Protein AF-0000000084433396 (afdb_homodimer)

pLDDT: mean 94.12, std 6.75, range [66.69, 98.75]

Secondary structure (DSSP, 8-state):
-EEEEE--SSHHHHHHHHHHHHTT-EEEEEEEE-SSS-TTHHHHHHHHHHT-EEEEEE--HHHHHHHHHHHHHHTSSHHHHHHHHHHHHHHHHTT-SEEEEEEETT--SS---HHHHHHHHHHHT-EEEEETT--HHHHHHHHHHHEEEEEEE--TTT--SHHHHHHHHHHHTT--HHHHS---EEEEEEEE-/-EEEEE--SSHHHHHHHHHHHHTT-EEEEEEEE-SSS-TTHHHHHHHHHHT-EEEEEE--HHHHHHHHHHHHHHTSSHHHHHHHHHHHHHHHHTT-SEEEEEEETT--SS---HHHHHHHHHHHT-EEEEETT--HHHHHHHHHHHEEEEEEE--TTT--SHHHHHHHHHHHTT--HHHHS---EEEEEEEE-

Radius of gyration: 23.0 Å; Cα contacts (8 Å, |Δi|>4): 744; chains: 2; bounding box: 45×60×58 Å

Nearest PDB structures (foldseek):
  3k32-assembly1_B  TM=9.643E-01  e=7.132E-25  Methanocaldococcus jannaschii
  3k32-assembly3_E  TM=9.699E-01  e=1.581E-24  Methanocaldococcus jannaschii
  3k32-assembly3_F  TM=9.590E-01  e=2.428E-24  Methanocaldococcus jannaschii
  3k32-assembly2_C  TM=9.434E-01  e=3.181E-23  Methanocaldococcus jannaschii
  3k32-assembly1_A  TM=9.600E-01  e=5.324E-22  Methanocaldococcus jannaschii

Organism: NCBI:txid230361

Foldseek 3Di:
DEEEEAFWQALLSVVVQVVCVVVPHHYEYEAEDAPQDPLCVLRCQSCVQAPHHYYYHHDHNVLLVVLLVVCVVVVANAVSQLSSVLVVQLVVLQPDQHYEYRDEQPDDPNDDDPVSQVCSCVVSVHHYYYHNVDDPVRSCVVSVQWFDKDKDWDDLHNTRDSLSSSQSVCVVVVHHSCSHDPTDIGMGTNHTD/DEEEEAFWQALLSVVVQVVCVVVPHHYEYEAEDAPQAPLCVLRCQSCVQAPHHYYYHHDHNVLLVVLLVVCVVVVANAVSQLSSVLVVQLVVLQPDQHYEYRDEQPDDPNDDDPVSQVCSCVVSVHHYYYHNVDDPVRSCVVSVQWFDKDKDWDDLHNTRDSLSSSQSVCVVVVHHSCSHDPTDIGMGTNHTD

Sequence (386 aa):
MKAAVLYSGGKDSSFMAVMLKRLGLDVELCTANFGVYDSYIPASKSAESLGFNHKVLDLDFEILDKTCDMIMNDGFPNDGIKFIHETVIEEVADRYDIIADGTRRDDRTPKLNINQIRSLEDRKNVQYINLDSFGHKSVKLITSNLFEISHEKSNKDNSSDYEVEIRTLIDEKGGNSLDIFPEHYQTRVIGYKMKAAVLYSGGKDSSFMAVMLKRLGLDVELCTANFGVYDSYIPASKSAESLGFNHKVLDLDFEILDKTCDMIMNDGFPNDGIKFIHETVIEEVADRYDIIADGTRRDDRTPKLNINQIRSLEDRKNVQYINLDSFGHKSVKLITSNLFEISHEKSNKDNSSDYEVEIRTLIDEKGGNSLDIFPEHYQTRVIGYK

InterPro domains:
  IPR014729 Rossmann-like alpha/beta/alpha sandwich fold [G3DSA:3.40.50.620] (1-193)
  IPR055834 Protein of unknown function DUF7411 [PF24167] (1-191)

Solvent-accessible surface area (backbone atoms only — not comparable to full-atom values): 19964 Å² total; per-residue (Å²): 125,51,32,37,28,49,34,37,22,25,58,49,26,46,46,45,49,53,52,44,40,75,64,69,44,46,62,36,36,31,27,80,39,52,81,79,50,82,30,49,53,43,17,45,54,22,29,52,47,65,70,43,54,67,43,76,41,83,46,64,47,62,55,56,52,53,25,41,51,46,18,64,73,67,63,41,51,66,68,19,47,31,49,46,46,53,50,49,52,52,57,49,47,76,74,33,55,27,41,30,35,38,50,38,45,78,52,75,77,53,52,78,51,72,68,55,48,52,50,50,27,66,78,59,68,36,42,66,35,45,30,44,21,32,39,70,66,53,48,49,57,45,42,64,66,44,37,35,72,44,82,40,76,55,42,72,78,68,34,27,48,75,58,42,45,45,38,52,50,32,38,73,73,73,46,63,35,68,81,54,49,71,90,51,76,39,57,35,33,65,25,66,100,125,52,33,38,26,48,35,36,24,26,57,48,26,46,47,45,48,53,52,44,39,76,62,69,46,46,62,35,36,30,26,79,38,52,80,78,51,82,28,51,54,42,17,44,53,22,30,52,47,66,70,44,56,66,43,78,42,83,45,64,46,63,56,56,50,53,26,40,52,45,18,64,75,66,64,40,51,65,67,18,47,30,49,46,46,53,49,49,50,54,57,47,47,76,74,32,56,27,41,31,35,36,49,38,46,77,53,74,75,53,50,76,50,73,68,56,48,51,49,49,27,64,75,59,68,35,42,67,35,44,31,45,22,32,40,70,66,52,48,50,58,46,41,65,65,46,38,35,70,45,82,41,76,54,41,70,80,67,35,26,47,73,57,43,42,44,36,53,50,32,38,74,73,72,46,64,35,66,81,55,48,71,90,51,76,40,56,36,32,65,27,67,100

Structure (mmCIF, N/CA/C/O backbone):
data_AF-0000000084433396-model_v1
#
loop_
_entity.id
_entity.type
_entity.pdbx_description
1 polymer 'tRNA methyltransferase subunit'
#
loop_
_atom_site.group_PDB
_atom_site.id
_atom_site.type_symbol
_atom_site.label_atom_id
_atom_site.label_alt_id
_atom_site.label_comp_id
_atom_site.label_asym_id
_atom_site.label_entity_id
_atom_site.label_seq_id
_atom_site.pdbx_PDB_ins_code
_atom_site.Cartn_x
_atom_site.Cartn_y
_atom_site.Cartn_z
_atom_site.occupancy
_atom_site.B_iso_or_equiv
_atom_site.auth_seq_id
_atom_site.auth_comp_id
_atom_site.auth_asym_id
_atom_site.auth_atom_id
_atom_site.pdbx_PDB_model_num
ATOM 1 N N . MET A 1 1 ? 16.391 12.656 -3.092 1 80.25 1 MET A N 1
ATOM 2 C CA . MET A 1 1 ? 15.016 13.125 -2.99 1 80.25 1 MET A CA 1
ATOM 3 C C . MET A 1 1 ? 14.383 12.672 -1.68 1 80.25 1 MET A C 1
ATOM 5 O O . MET A 1 1 ? 14.633 11.562 -1.214 1 80.25 1 MET A O 1
ATOM 9 N N . LYS A 1 2 ? 13.758 13.664 -0.861 1 92.94 2 LYS A N 1
ATOM 10 C CA . LYS A 1 2 ? 13.195 13.359 0.45 1 92.94 2 LYS A CA 1
ATOM 11 C C . LYS A 1 2 ? 11.695 13.062 0.346 1 92.94 2 LYS A C 1
ATOM 13 O O . LYS A 1 2 ? 10.977 13.727 -0.398 1 92.94 2 LYS A O 1
ATOM 18 N N . ALA A 1 3 ? 11.305 12.039 1.03 1 98.19 3 ALA A N 1
ATOM 19 C CA . ALA A 1 3 ? 9.883 11.734 1.173 1 98.19 3 ALA A CA 1
ATOM 20 C C . ALA A 1 3 ? 9.297 12.414 2.404 1 98.19 3 ALA A C 1
ATOM 22 O O . ALA A 1 3 ? 9.719 12.148 3.531 1 98.19 3 ALA A O 1
ATOM 23 N N . ALA A 1 4 ? 8.398 13.305 2.207 1 98.75 4 ALA A N 1
ATOM 24 C CA . ALA A 1 4 ? 7.68 13.938 3.309 1 98.75 4 ALA A CA 1
ATOM 25 C C . ALA A 1 4 ? 6.504 13.086 3.77 1 98.75 4 ALA A C 1
ATOM 27 O O . ALA A 1 4 ? 5.562 12.844 3.006 1 98.75 4 ALA A O 1
ATOM 28 N N . VAL A 1 5 ? 6.555 12.656 4.969 1 98.75 5 VAL A N 1
ATOM 29 C CA . VAL A 1 5 ? 5.461 11.883 5.551 1 98.75 5 VAL A CA 1
ATOM 30 C C . VAL A 1 5 ? 4.621 12.773 6.457 1 98.75 5 VAL A C 1
ATOM 32 O O . VAL A 1 5 ? 5.129 13.336 7.434 1 98.75 5 VAL A O 1
ATOM 35 N N . LEU A 1 6 ? 3.355 13 6.062 1 98.19 6 LEU A N 1
ATOM 36 C CA . LEU A 1 6 ? 2.447 13.672 6.984 1 98.19 6 LEU A CA 1
ATOM 37 C C . LEU A 1 6 ? 2.301 12.875 8.281 1 98.19 6 LEU A C 1
ATOM 39 O O . LEU A 1 6 ? 1.742 11.773 8.273 1 98.19 6 LEU A O 1
ATOM 43 N N . TYR A 1 7 ? 2.781 13.477 9.352 1 97.5 7 TYR A N 1
ATOM 44 C CA . TYR A 1 7 ? 3.047 12.719 10.57 1 97.5 7 TYR A CA 1
ATOM 45 C C . TYR A 1 7 ? 2.195 13.219 11.727 1 97.5 7 TYR A C 1
ATOM 47 O O . TYR A 1 7 ? 2.158 14.422 12 1 97.5 7 TYR A O 1
ATOM 55 N N . SER A 1 8 ? 1.485 12.312 12.383 1 94.38 8 SER A N 1
ATOM 56 C CA . SER A 1 8 ? 0.605 12.648 13.5 1 94.38 8 SER A CA 1
ATOM 57 C C . SER A 1 8 ? 1.17 12.141 14.82 1 94.38 8 SER A C 1
ATOM 59 O O . SER A 1 8 ? 0.695 12.516 15.898 1 94.38 8 SER A O 1
ATOM 61 N N . GLY A 1 9 ? 2.158 11.219 14.75 1 94.06 9 GLY A N 1
ATOM 62 C CA . GLY A 1 9 ? 2.652 10.57 15.953 1 94.06 9 GLY A CA 1
ATOM 63 C C . GLY A 1 9 ? 1.948 9.258 16.266 1 94.06 9 GLY A C 1
ATOM 64 O O . GLY A 1 9 ? 2.334 8.539 17.188 1 94.06 9 GLY A O 1
ATOM 65 N N . GLY A 1 10 ? 0.988 8.93 15.484 1 93.38 10 GLY A N 1
ATOM 66 C CA . GLY A 1 10 ? 0.244 7.691 15.664 1 93.38 10 GLY A CA 1
ATOM 67 C C . GLY A 1 10 ? 0.913 6.496 15.016 1 93.38 10 GLY A C 1
ATOM 68 O O . GLY A 1 10 ? 1.984 6.625 14.414 1 93.38 10 GLY A O 1
ATOM 69 N N . LYS A 1 11 ? 0.295 5.348 15.141 1 94.5 11 LYS A N 1
ATOM 70 C CA . LYS A 1 11 ? 0.903 4.102 14.688 1 94.5 11 LYS A CA 1
ATOM 71 C C . LYS A 1 11 ? 0.913 4.023 13.156 1 94.5 11 LYS A C 1
ATOM 73 O O . LYS A 1 11 ? 1.865 3.516 12.562 1 94.5 11 LYS A O 1
ATOM 78 N N . ASP A 1 12 ? -0.105 4.562 12.5 1 96.19 12 ASP A N 1
ATOM 79 C CA . ASP A 1 12 ? -0.203 4.414 11.055 1 96.19 12 ASP A CA 1
ATOM 80 C C . ASP A 1 12 ? 0.812 5.301 10.336 1 96.19 12 ASP A C 1
ATOM 82 O O . ASP A 1 12 ? 1.517 4.848 9.438 1 96.19 12 ASP A O 1
ATOM 86 N N . SER A 1 13 ? 0.865 6.598 10.742 1 97.12 13 SER A N 1
ATOM 87 C CA . SER A 1 13 ? 1.846 7.488 10.125 1 97.12 13 SER A CA 1
ATOM 88 C C . SER A 1 13 ? 3.27 7.051 10.461 1 97.12 13 SER A C 1
ATOM 90 O O . SER A 1 13 ? 4.176 7.191 9.633 1 97.12 13 SER A O 1
ATOM 92 N N . SER A 1 14 ? 3.498 6.512 11.648 1 97.62 14 SER A N 1
ATOM 93 C CA . SER A 1 14 ? 4.805 5.969 12.016 1 97.62 14 SER A CA 1
ATOM 94 C C . SER A 1 14 ? 5.156 4.754 11.164 1 97.62 14 SER A C 1
ATOM 96 O O . SER A 1 14 ? 6.297 4.609 10.727 1 97.62 14 SER A O 1
ATOM 98 N N . PHE A 1 15 ? 4.152 3.914 11 1 98.12 15 PHE A N 1
ATOM 99 C CA . PHE A 1 15 ? 4.336 2.758 10.133 1 98.12 15 PHE A CA 1
ATOM 100 C C . PHE A 1 15 ? 4.781 3.191 8.734 1 98.12 15 PHE A C 1
ATOM 102 O O . PHE A 1 15 ? 5.746 2.652 8.195 1 98.12 15 PHE A O 1
ATOM 109 N N . MET A 1 16 ? 4.148 4.191 8.156 1 98.5 16 MET A N 1
ATOM 110 C CA . MET A 1 16 ? 4.527 4.734 6.855 1 98.5 16 MET A CA 1
ATOM 111 C C . MET A 1 16 ? 5.98 5.199 6.859 1 98.5 16 MET A C 1
ATOM 113 O O . MET A 1 16 ? 6.75 4.855 5.961 1 98.5 16 MET A O 1
ATOM 117 N N . ALA A 1 17 ? 6.359 5.902 7.871 1 98.56 17 ALA A N 1
ATOM 118 C CA . ALA A 1 17 ? 7.707 6.453 7.984 1 98.56 17 ALA A CA 1
ATOM 119 C C . ALA A 1 17 ? 8.75 5.344 8.008 1 98.56 17 ALA A C 1
ATOM 121 O O . ALA A 1 17 ? 9.719 5.371 7.238 1 98.56 17 ALA A O 1
ATOM 122 N N . VAL A 1 18 ? 8.562 4.359 8.852 1 98.19 18 VAL A N 1
ATOM 123 C CA . VAL A 1 18 ? 9.523 3.273 9.031 1 98.19 18 VAL A CA 1
ATOM 124 C C . VAL A 1 18 ? 9.602 2.436 7.762 1 98.19 18 VAL A C 1
ATOM 126 O O . VAL A 1 18 ? 10.688 2.037 7.34 1 98.19 18 VAL A O 1
ATOM 129 N N . MET A 1 19 ? 8.461 2.195 7.156 1 98.31 19 MET A N 1
ATOM 130 C CA . MET A 1 19 ? 8.438 1.41 5.926 1 98.31 19 MET A CA 1
ATOM 131 C C . MET A 1 19 ? 9.258 2.088 4.836 1 98.31 19 MET A C 1
ATOM 133 O O . MET A 1 19 ? 10.125 1.458 4.219 1 98.31 19 MET A O 1
ATOM 137 N N . LEU A 1 20 ? 9.039 3.398 4.602 1 98.19 20 LEU A N 1
ATOM 138 C CA . LEU A 1 20 ? 9.758 4.113 3.555 1 98.19 20 LEU A CA 1
ATOM 139 C C . LEU A 1 20 ? 11.25 4.168 3.863 1 98.19 20 LEU A C 1
ATOM 141 O O . LEU A 1 20 ? 12.086 4.004 2.967 1 98.19 20 LEU A O 1
ATOM 145 N N . LYS A 1 21 ? 11.555 4.34 5.121 1 97.75 21 LYS A N 1
ATOM 146 C CA . LYS A 1 21 ? 12.953 4.355 5.523 1 97.75 21 LYS A CA 1
ATOM 147 C C . LYS A 1 21 ? 13.625 3.016 5.238 1 97.75 21 LYS A C 1
ATOM 149 O O . LYS A 1 21 ? 14.727 2.969 4.691 1 97.75 21 LYS A O 1
ATOM 154 N N . ARG A 1 22 ? 12.984 1.967 5.578 1 96.88 22 ARG A N 1
ATOM 155 C CA . ARG A 1 22 ? 13.531 0.628 5.387 1 96.88 22 ARG A CA 1
ATOM 156 C C . ARG A 1 22 ? 13.641 0.286 3.902 1 96.88 22 ARG A C 1
ATOM 158 O O . ARG A 1 22 ? 14.398 -0.607 3.52 1 96.88 22 ARG A O 1
ATOM 165 N N . LEU A 1 23 ? 12.883 0.952 3.107 1 96.38 23 LEU A N 1
ATOM 166 C CA . LEU A 1 23 ? 12.961 0.746 1.666 1 96.38 23 LEU A CA 1
ATOM 167 C C . LEU A 1 23 ? 14.039 1.623 1.046 1 96.38 23 LEU A C 1
ATOM 169 O O . LEU A 1 23 ? 14.211 1.634 -0.175 1 96.38 23 LEU A O 1
ATOM 173 N N . GLY A 1 24 ? 14.688 2.443 1.818 1 95.06 24 GLY A N 1
ATOM 174 C CA . GLY A 1 24 ? 15.867 3.162 1.376 1 95.06 24 GLY A CA 1
ATOM 175 C C . GLY A 1 24 ? 15.594 4.613 1.032 1 95.06 24 GLY A C 1
ATOM 176 O O . GLY A 1 24 ? 16.453 5.293 0.455 1 95.06 24 GLY A O 1
ATOM 177 N N . LEU A 1 25 ? 14.445 5.098 1.34 1 96.94 25 LEU A N 1
ATOM 178 C CA . LEU A 1 25 ? 14.141 6.5 1.069 1 96.94 25 LEU A CA 1
ATOM 179 C C . LEU A 1 25 ? 14.586 7.387 2.225 1 96.94 25 LEU A C 1
ATOM 181 O O . LEU A 1 25 ? 14.609 6.949 3.379 1 96.94 25 LEU A O 1
ATOM 185 N N . ASP A 1 26 ? 15.039 8.531 1.896 1 97.25 26 ASP A N 1
ATOM 186 C CA . ASP A 1 26 ? 15.227 9.57 2.898 1 97.25 26 ASP A CA 1
ATOM 187 C C . ASP A 1 26 ? 13.891 10.148 3.354 1 97.25 26 ASP A C 1
ATOM 189 O O . ASP A 1 26 ? 13.125 10.672 2.541 1 97.25 26 ASP A O 1
ATOM 193 N N . VAL A 1 27 ? 13.609 10.055 4.656 1 98.38 27 VAL A N 1
ATOM 194 C CA . VAL A 1 27 ? 12.281 10.375 5.152 1 98.38 27 VAL A CA 1
ATOM 195 C C . VAL A 1 27 ? 12.352 11.586 6.078 1 98.38 27 VAL A C 1
ATOM 197 O O . VAL A 1 27 ? 13.227 11.664 6.941 1 98.38 27 VAL A O 1
ATOM 200 N N . GLU A 1 28 ? 11.531 12.484 5.902 1 98.19 28 GLU A N 1
ATOM 201 C CA . GLU A 1 28 ? 11.273 13.594 6.812 1 98.19 28 GLU A CA 1
ATOM 202 C C . GLU A 1 28 ? 9.82 13.602 7.277 1 98.19 28 GLU A C 1
ATOM 204 O O . GLU A 1 28 ? 8.898 13.539 6.457 1 98.19 28 GLU A O 1
ATOM 209 N N . LEU A 1 29 ? 9.664 13.602 8.578 1 98.5 29 LEU A N 1
ATOM 210 C CA . LEU A 1 29 ? 8.312 13.664 9.125 1 98.5 29 LEU A CA 1
ATOM 211 C C . LEU A 1 29 ? 7.82 15.109 9.188 1 98.5 29 LEU A C 1
ATOM 213 O O . LEU A 1 29 ? 8.531 15.992 9.672 1 98.5 29 LEU A O 1
ATOM 217 N N . CYS A 1 30 ? 6.621 15.375 8.664 1 98.12 30 CYS A N 1
ATOM 218 C CA . CYS A 1 30 ? 6.078 16.719 8.586 1 98.12 30 CYS A CA 1
ATOM 219 C C . CYS A 1 30 ? 4.727 16.812 9.281 1 98.12 30 CYS A C 1
ATOM 221 O O . CYS A 1 30 ? 3.861 15.961 9.078 1 98.12 30 CYS A O 1
ATOM 223 N N . THR A 1 31 ? 4.52 17.797 10.094 1 97.69 31 THR A N 1
ATOM 224 C CA . THR A 1 31 ? 3.234 18.109 10.711 1 97.69 31 THR A CA 1
ATOM 225 C C . THR A 1 31 ? 2.781 19.516 10.336 1 97.69 31 THR A C 1
ATOM 227 O O . THR A 1 31 ? 3.502 20.484 10.578 1 97.69 31 THR A O 1
ATOM 230 N N . ALA A 1 32 ? 1.595 19.609 9.734 1 97.19 32 ALA A N 1
ATOM 231 C CA . ALA A 1 32 ? 1.046 20.922 9.383 1 97.19 32 ALA A CA 1
ATOM 232 C C . ALA A 1 32 ? 0.544 21.656 10.625 1 97.19 32 ALA A C 1
ATOM 234 O O . ALA A 1 32 ? -0.05 21.047 11.516 1 97.19 32 ALA A O 1
ATOM 235 N N . ASN A 1 33 ? 0.785 22.844 10.68 1 97.31 33 ASN A N 1
ATOM 236 C CA . ASN A 1 33 ? 0.31 23.719 11.75 1 97.31 33 ASN A CA 1
ATOM 237 C C . ASN A 1 33 ? -0.192 25.047 11.195 1 97.31 33 ASN A C 1
ATOM 239 O O . ASN A 1 33 ? 0.375 25.578 10.242 1 97.31 33 ASN A O 1
ATOM 243 N N . PHE A 1 34 ? -1.225 25.578 11.852 1 97.5 34 PHE A N 1
ATOM 244 C CA . PHE A 1 34 ? -1.893 26.75 11.305 1 97.5 34 PHE A CA 1
ATOM 245 C C . PHE A 1 34 ? -1.843 27.922 12.297 1 97.5 34 PHE A C 1
ATOM 247 O O . PHE A 1 34 ? -2.5 28.938 12.094 1 97.5 34 PHE A O 1
ATOM 254 N N . GLY A 1 35 ? -1.178 27.734 13.438 1 95.56 35 GLY A N 1
ATOM 255 C CA . GLY A 1 35 ? -0.884 28.828 14.352 1 95.56 35 GLY A CA 1
ATOM 256 C C . GLY A 1 35 ? -1.895 28.953 15.477 1 95.56 35 GLY A C 1
ATOM 257 O O . GLY A 1 35 ? -1.825 29.891 16.281 1 95.56 35 GLY A O 1
ATOM 258 N N . VAL A 1 36 ? -2.814 28.078 15.578 1 95.31 36 VAL A N 1
ATOM 259 C CA . VAL A 1 36 ? -3.881 28.188 16.562 1 95.31 36 VAL A CA 1
ATOM 260 C C . VAL A 1 36 ? -3.479 27.453 17.844 1 95.31 36 VAL A C 1
ATOM 262 O O . VAL A 1 36 ? -3.867 27.859 18.953 1 95.31 36 VAL A O 1
ATOM 265 N N . TYR A 1 37 ? -2.793 26.438 17.766 1 93.12 37 TYR A N 1
ATOM 266 C CA . TYR A 1 37 ? -2.342 25.594 18.875 1 93.12 37 TYR A CA 1
ATOM 267 C C . TYR A 1 37 ? -1.059 24.859 18.5 1 93.12 37 TYR A C 1
ATOM 269 O O . TYR A 1 37 ? -0.84 24.516 17.344 1 93.12 37 TYR A O 1
ATOM 277 N N . ASP A 1 38 ? -0.226 24.641 19.484 1 93.19 38 ASP A N 1
ATOM 278 C CA . ASP A 1 38 ? 1.002 23.891 19.234 1 93.19 38 ASP A CA 1
ATOM 279 C C . ASP A 1 38 ? 0.726 22.391 19.156 1 93.19 38 ASP A C 1
ATOM 281 O O . ASP A 1 38 ? 1.32 21.609 19.906 1 93.19 38 ASP A O 1
ATOM 285 N N . SER A 1 39 ? -0.075 22 18.172 1 90.94 39 SER A N 1
ATOM 286 C CA . SER A 1 39 ? -0.572 20.641 18.062 1 90.94 39 SER A CA 1
ATOM 287 C C . SER A 1 39 ? 0.518 19.688 17.562 1 90.94 39 SER A C 1
ATOM 289 O O . SER A 1 39 ? 0.34 18.469 17.562 1 90.94 39 SER A O 1
ATOM 291 N N . TYR A 1 40 ? 1.737 20.219 17.156 1 94.19 40 TYR A N 1
ATOM 292 C CA . TYR A 1 40 ? 2.809 19.438 16.562 1 94.19 40 TYR A CA 1
ATOM 293 C C . TYR A 1 40 ? 3.68 18.797 17.641 1 94.19 40 TYR A C 1
ATOM 295 O O . TYR A 1 40 ? 4.48 17.906 17.359 1 94.19 40 TYR A O 1
ATOM 303 N N . ILE A 1 41 ? 3.547 19.188 18.875 1 94.06 41 ILE A N 1
ATOM 304 C CA . ILE A 1 41 ? 4.473 18.828 19.953 1 94.06 41 ILE A CA 1
ATOM 305 C C . ILE A 1 41 ? 4.441 17.312 20.188 1 94.06 41 ILE A C 1
ATOM 307 O O . ILE A 1 41 ? 5.484 16.672 20.203 1 94.06 41 ILE A O 1
ATOM 311 N N . PRO A 1 42 ? 3.238 16.703 20.359 1 92.62 42 PRO A N 1
ATOM 312 C CA . PRO A 1 42 ? 3.227 15.25 20.547 1 92.62 42 PRO A CA 1
ATOM 313 C C . PRO A 1 42 ? 3.871 14.492 19.391 1 92.62 42 PRO A C 1
ATOM 315 O O . PRO A 1 42 ? 4.602 13.523 19.625 1 92.62 42 PRO A O 1
ATOM 318 N N . ALA A 1 43 ? 3.594 14.914 18.172 1 95.44 43 ALA A N 1
ATOM 319 C CA . ALA A 1 43 ? 4.18 14.266 17 1 95.44 43 ALA A CA 1
ATOM 320 C C . ALA A 1 43 ? 5.699 14.398 17 1 95.44 43 ALA A C 1
ATOM 322 O O . ALA A 1 43 ? 6.41 13.469 16.609 1 95.44 43 ALA A O 1
ATOM 323 N N . SER A 1 44 ? 6.176 15.57 17.406 1 96.06 44 SER A N 1
ATOM 324 C CA . SER A 1 44 ? 7.613 15.805 17.5 1 96.06 44 SER A CA 1
ATOM 325 C C . SER A 1 44 ? 8.281 14.828 18.453 1 96.06 44 SER A C 1
ATOM 327 O O . SER A 1 44 ? 9.352 14.289 18.156 1 96.06 44 SER A O 1
ATOM 329 N N . LYS A 1 45 ? 7.684 14.617 19.562 1 94.69 45 LYS A N 1
ATOM 330 C CA . LYS A 1 45 ? 8.219 13.68 20.547 1 94.69 45 LYS A CA 1
ATOM 331 C C . LYS A 1 45 ? 8.25 12.258 20 1 94.69 45 LYS A C 1
ATOM 333 O O . LYS A 1 45 ? 9.234 11.539 20.188 1 94.69 45 LYS A O 1
ATOM 338 N N . SER A 1 46 ? 7.18 11.859 19.344 1 95.56 46 SER A N 1
ATOM 339 C CA . SER A 1 46 ? 7.121 10.531 18.75 1 95.56 46 SER A CA 1
ATOM 340 C C . SER A 1 46 ? 8.195 10.359 17.672 1 95.56 46 SER A C 1
ATOM 342 O O . SER A 1 46 ? 8.836 9.312 17.594 1 95.56 46 SER A O 1
ATOM 344 N N . ALA A 1 47 ? 8.375 11.391 16.859 1 97.56 47 ALA A N 1
ATOM 345 C CA . ALA A 1 47 ? 9.391 11.359 15.805 1 97.56 47 ALA A CA 1
ATOM 346 C C . ALA A 1 47 ? 10.781 11.164 16.406 1 97.56 47 ALA A C 1
ATOM 348 O O . ALA A 1 47 ? 11.57 10.359 15.898 1 97.56 47 ALA A O 1
ATOM 349 N N . GLU A 1 48 ? 11.047 11.898 17.438 1 97.12 48 GLU A N 1
ATOM 350 C CA . GLU A 1 48 ? 12.328 11.797 18.141 1 97.12 48 GLU A CA 1
ATOM 351 C C . GLU A 1 48 ? 12.562 10.383 18.656 1 97.12 48 GLU A C 1
ATOM 353 O O . GLU A 1 48 ? 13.664 9.852 18.562 1 97.12 48 GLU A O 1
ATOM 358 N N . SER A 1 49 ? 11.555 9.797 19.219 1 96.44 49 SER A N 1
ATOM 359 C CA . SER A 1 49 ? 11.648 8.453 19.797 1 96.44 49 SER A CA 1
ATOM 360 C C . SER A 1 49 ? 11.984 7.422 18.719 1 96.44 49 SER A C 1
ATOM 362 O O . SER A 1 49 ? 12.523 6.355 19.031 1 96.44 49 SER A O 1
ATOM 364 N N . LEU A 1 50 ? 11.688 7.711 17.484 1 97.38 50 LEU A N 1
ATOM 365 C CA . LEU A 1 50 ? 11.938 6.777 16.391 1 97.38 50 LEU A CA 1
ATOM 366 C C . LEU A 1 50 ? 13.18 7.18 15.609 1 97.38 50 LEU A C 1
ATOM 368 O O . LEU A 1 50 ? 13.57 6.492 14.664 1 97.38 50 LEU A O 1
ATOM 372 N N . GLY A 1 51 ? 13.719 8.32 15.938 1 97.31 51 GLY A N 1
ATOM 373 C CA . GLY A 1 51 ? 14.969 8.758 15.32 1 97.31 51 GLY A CA 1
ATOM 374 C C . GLY A 1 51 ? 14.766 9.445 13.984 1 97.31 51 GLY A C 1
ATOM 375 O O . GLY A 1 51 ? 15.633 9.383 13.109 1 97.31 51 GLY A O 1
ATOM 376 N N . PHE A 1 52 ? 13.633 10.031 13.766 1 97.88 52 PHE A N 1
ATOM 377 C CA . PHE A 1 52 ? 13.359 10.734 12.516 1 97.88 52 PHE A CA 1
ATOM 378 C C . PHE A 1 52 ? 13.477 12.242 12.703 1 97.88 52 PHE A C 1
ATOM 380 O O . PHE A 1 52 ? 13.242 12.758 13.797 1 97.88 52 PHE A O 1
ATOM 387 N N . ASN A 1 53 ? 13.852 12.93 11.656 1 96.94 53 ASN A N 1
ATOM 388 C CA . ASN A 1 53 ? 13.719 14.383 11.625 1 96.94 53 ASN A CA 1
ATOM 389 C C . ASN A 1 53 ? 12.258 14.812 11.531 1 96.94 53 ASN A C 1
ATOM 391 O O . ASN A 1 53 ? 11.484 14.227 10.766 1 96.94 53 ASN A O 1
ATOM 395 N N . HIS A 1 54 ? 11.945 15.758 12.32 1 97.88 54 HIS A N 1
ATOM 396 C CA . HIS A 1 54 ? 10.586 16.281 12.312 1 97.88 54 HIS A CA 1
ATOM 397 C C . HIS A 1 54 ? 10.562 17.75 11.922 1 97.88 54 HIS A C 1
ATOM 399 O O . HIS A 1 54 ? 11.375 18.547 12.406 1 97.88 54 HIS A O 1
ATOM 405 N N . LYS A 1 55 ? 9.664 18.094 11.047 1 97.88 55 LYS A N 1
ATOM 406 C CA . LYS A 1 55 ? 9.508 19.469 10.578 1 97.88 55 LYS A CA 1
ATOM 407 C C . LYS A 1 55 ? 8.062 19.938 10.719 1 97.88 55 LYS A C 1
ATOM 409 O O . LYS A 1 55 ? 7.129 19.234 10.344 1 97.88 55 LYS A O 1
ATOM 414 N N . VAL A 1 56 ? 7.914 21.109 11.25 1 97.56 56 VAL A N 1
ATOM 415 C CA . VAL A 1 56 ? 6.598 21.734 11.328 1 97.56 56 VAL A CA 1
ATOM 416 C C . VAL A 1 56 ? 6.363 22.578 10.078 1 97.56 56 VAL A C 1
ATOM 418 O O . VAL A 1 56 ? 7.188 23.438 9.734 1 97.56 56 VAL A O 1
ATOM 421 N N . LEU A 1 57 ? 5.277 22.312 9.352 1 97.19 57 LEU A N 1
ATOM 422 C CA . LEU A 1 57 ? 4.891 23.125 8.195 1 97.19 57 LEU A CA 1
ATOM 423 C C . LEU A 1 57 ? 3.914 24.219 8.602 1 97.19 57 LEU A C 1
ATOM 425 O O . LEU A 1 57 ? 2.734 23.953 8.836 1 97.19 57 LEU A O 1
ATOM 429 N N . ASP A 1 58 ? 4.418 25.391 8.594 1 96.81 58 ASP A N 1
ATOM 430 C CA . ASP A 1 58 ? 3.561 26.531 8.891 1 96.81 58 ASP A CA 1
ATOM 431 C C . ASP A 1 58 ? 2.686 26.891 7.691 1 96.81 58 ASP A C 1
ATOM 433 O O . ASP A 1 58 ? 3.18 27.406 6.688 1 96.81 58 ASP A O 1
ATOM 437 N N . LEU A 1 59 ? 1.399 26.609 7.824 1 97.75 59 LEU A N 1
ATOM 438 C CA . LEU A 1 59 ? 0.479 26.844 6.715 1 97.75 59 LEU A CA 1
ATOM 439 C C . LEU A 1 59 ? -0.469 28 7.031 1 97.75 59 LEU A C 1
ATOM 441 O O . LEU A 1 59 ? -0.555 28.438 8.18 1 97.75 59 LEU A O 1
ATOM 445 N N . ASP A 1 60 ? -1.105 28.484 6.02 1 97.62 60 ASP A N 1
ATOM 446 C CA . ASP A 1 60 ? -1.954 29.672 6.117 1 97.62 60 ASP A CA 1
ATOM 447 C C . ASP A 1 60 ? -3.146 29.422 7.039 1 97.62 60 ASP A C 1
ATOM 449 O O . ASP A 1 60 ? -3.875 28.438 6.863 1 97.62 60 ASP A O 1
ATOM 453 N N . PHE A 1 61 ? -3.33 30.328 7.906 1 97.94 61 PHE A N 1
ATOM 454 C CA . PHE A 1 61 ? -4.461 30.281 8.828 1 97.94 61 PHE A CA 1
ATOM 455 C C . PHE A 1 6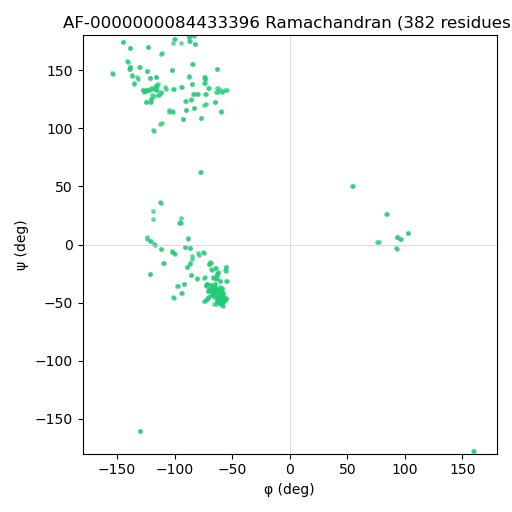1 ? -5.777 30.172 8.062 1 97.94 61 PHE A C 1
ATOM 457 O O . PHE A 1 61 ? -6.719 29.531 8.539 1 97.94 61 PHE A O 1
ATOM 464 N N . GLU A 1 62 ? -5.875 30.703 6.93 1 98.44 62 GLU A N 1
ATOM 465 C CA . GLU A 1 62 ? -7.098 30.734 6.137 1 98.44 62 GLU A CA 1
ATOM 466 C C . GLU A 1 62 ? -7.57 29.312 5.809 1 98.44 62 GLU A C 1
ATOM 468 O O . GLU A 1 62 ? -8.773 29.078 5.68 1 98.44 62 GLU A O 1
ATOM 473 N N . ILE A 1 63 ? -6.637 28.406 5.676 1 98.5 63 ILE A N 1
ATOM 474 C CA . ILE A 1 63 ? -6.984 27.016 5.391 1 98.5 63 ILE A CA 1
ATOM 475 C C . ILE A 1 63 ? -7.785 26.438 6.559 1 98.5 63 ILE A C 1
ATOM 477 O O . ILE A 1 63 ? -8.836 25.828 6.352 1 98.5 63 ILE A O 1
ATOM 481 N N . LEU A 1 64 ? -7.277 26.656 7.742 1 98.31 64 LEU A N 1
ATOM 482 C CA . LEU A 1 64 ? -7.965 26.172 8.938 1 98.31 64 LEU A CA 1
ATOM 483 C C . LEU A 1 64 ? -9.297 26.891 9.117 1 98.31 64 LEU A C 1
ATOM 485 O O . LEU A 1 64 ? -10.305 26.266 9.453 1 98.31 64 LEU A O 1
ATOM 489 N N . ASP A 1 65 ? -9.266 28.172 8.906 1 98.38 65 ASP A N 1
ATOM 490 C CA . ASP A 1 65 ? -10.477 28.984 9.062 1 98.38 65 ASP A CA 1
ATOM 491 C C . ASP A 1 65 ? -11.594 28.484 8.148 1 98.38 65 ASP A C 1
ATOM 493 O O . ASP A 1 65 ? -12.727 28.297 8.594 1 98.38 65 ASP A O 1
ATOM 497 N N . LYS A 1 66 ? -11.266 28.297 6.918 1 98.56 66 LYS A N 1
ATOM 498 C CA . LYS A 1 66 ? -12.234 27.781 5.953 1 98.56 66 LYS A CA 1
ATOM 499 C C . LYS A 1 66 ? -12.727 26.391 6.359 1 98.56 66 LYS A C 1
ATOM 501 O O . LYS A 1 66 ? -13.906 26.078 6.207 1 98.56 66 LYS A O 1
ATOM 506 N N . THR A 1 67 ? -11.844 25.547 6.832 1 98.38 67 THR A N 1
ATOM 507 C CA . THR A 1 67 ? -12.188 24.219 7.316 1 98.38 67 THR A CA 1
ATOM 508 C C . THR A 1 67 ? -13.242 24.297 8.422 1 98.38 67 THR A C 1
ATOM 510 O O . THR A 1 67 ? -14.25 23.594 8.375 1 98.38 67 THR A O 1
ATOM 513 N N . CYS A 1 68 ? -13 25.172 9.367 1 98 68 CYS A N 1
ATOM 514 C CA . CYS A 1 68 ? -13.914 25.328 10.5 1 98 68 CYS A CA 1
ATOM 515 C C . CYS A 1 68 ? -15.281 25.828 10.031 1 98 68 CYS A C 1
ATOM 517 O O . CYS A 1 68 ? -16.312 25.344 10.5 1 98 68 CYS A O 1
ATOM 519 N N . ASP A 1 69 ? -15.258 26.766 9.094 1 97.88 69 ASP A N 1
ATOM 520 C CA . ASP A 1 69 ? -16.516 27.266 8.547 1 97.88 69 ASP A CA 1
ATOM 521 C C . ASP A 1 69 ? -17.312 26.141 7.895 1 97.88 69 ASP A C 1
ATOM 523 O O . ASP A 1 69 ? -18.531 26.031 8.094 1 97.88 69 ASP A O 1
ATOM 527 N N . MET A 1 70 ? -16.641 25.281 7.164 1 97.88 70 MET A N 1
ATOM 528 C CA . MET A 1 70 ? -17.297 24.141 6.508 1 97.88 70 MET A CA 1
ATOM 529 C C . MET A 1 70 ? -17.922 23.203 7.535 1 97.88 70 MET A C 1
ATOM 531 O O . MET A 1 70 ? -19.078 22.797 7.395 1 97.88 70 MET A O 1
ATOM 535 N N . ILE A 1 71 ? -17.156 22.906 8.57 1 97.31 71 ILE A N 1
ATOM 536 C CA . ILE A 1 71 ? -17.594 21.953 9.594 1 97.31 71 ILE A CA 1
ATOM 537 C C . ILE A 1 71 ? -18.781 22.531 10.352 1 97.31 71 ILE A C 1
ATOM 539 O O . ILE A 1 71 ? -19.781 21.828 10.586 1 97.31 71 ILE A O 1
ATOM 543 N N . MET A 1 72 ? -18.703 23.766 10.695 1 96.19 72 MET A N 1
ATOM 544 C CA . MET A 1 72 ? -19.766 24.406 11.461 1 96.19 72 MET A CA 1
ATOM 545 C C . MET A 1 72 ? -21.031 24.531 10.625 1 96.19 72 MET A C 1
ATOM 547 O O . MET A 1 72 ? -22.141 24.344 11.148 1 96.19 72 MET A O 1
ATOM 551 N N . ASN A 1 73 ? -20.906 24.859 9.336 1 96.62 73 ASN A N 1
ATOM 552 C CA . ASN A 1 73 ? -22.047 24.953 8.445 1 96.62 73 ASN A CA 1
ATOM 553 C C . ASN A 1 73 ? -22.719 23.594 8.234 1 96.62 73 ASN A C 1
ATOM 555 O O . ASN A 1 73 ? -23.938 23.5 8.18 1 96.62 73 ASN A O 1
ATOM 559 N N . ASP A 1 74 ? -21.891 22.547 8.141 1 95.69 74 ASP A N 1
ATOM 560 C CA . ASP A 1 74 ? -22.391 21.188 7.867 1 95.69 74 ASP A CA 1
ATOM 561 C C . ASP A 1 74 ? -22.938 20.531 9.133 1 95.69 74 ASP A C 1
ATOM 563 O O . ASP A 1 74 ? -23.797 19.672 9.062 1 95.69 74 ASP A O 1
ATOM 567 N N . GLY A 1 75 ? -22.359 20.938 10.242 1 92.88 75 GLY A N 1
ATOM 568 C CA . GLY A 1 75 ? -22.688 20.281 11.5 1 92.88 75 GLY A CA 1
ATOM 569 C C . GLY A 1 75 ? -22 18.938 11.664 1 92.88 75 GLY A C 1
ATOM 570 O O . GLY A 1 75 ? -22.297 18.203 12.617 1 92.88 75 GLY A O 1
ATOM 571 N N . PHE A 1 76 ? -21.188 18.578 10.695 1 93 76 PHE A N 1
ATOM 572 C CA . PHE A 1 76 ? -20.422 17.344 10.727 1 93 76 PHE A CA 1
ATOM 573 C C . PHE A 1 76 ? -19 17.578 10.195 1 93 76 PHE A C 1
ATOM 575 O O . PHE A 1 76 ? -18.797 18.438 9.344 1 93 76 PHE A O 1
ATOM 582 N N . PRO A 1 77 ? -18.062 16.766 10.648 1 94.12 77 PRO A N 1
ATOM 583 C CA . PRO A 1 77 ? -16.656 17.109 10.422 1 94.12 77 PRO A CA 1
ATOM 584 C C . PRO A 1 77 ? -16.141 16.609 9.07 1 94.12 77 PRO A C 1
ATOM 586 O O . PRO A 1 77 ? -15.109 17.094 8.578 1 94.12 77 PRO A O 1
ATOM 589 N N . ASN A 1 78 ? -16.844 15.648 8.383 1 94.19 78 ASN A N 1
ATOM 590 C CA . ASN A 1 78 ? -16.25 14.836 7.32 1 94.19 78 ASN A CA 1
ATOM 591 C C . ASN A 1 78 ? -15.781 15.695 6.152 1 94.19 78 ASN A C 1
ATOM 593 O O . ASN A 1 78 ? -14.641 15.562 5.703 1 94.19 78 ASN A O 1
ATOM 597 N N . ASP A 1 79 ? -16.531 16.578 5.656 1 96.06 79 ASP A N 1
ATOM 598 C CA . ASP A 1 79 ? -16.172 17.375 4.484 1 96.06 79 ASP A CA 1
ATOM 599 C C . ASP A 1 79 ? -15.055 18.375 4.82 1 96.06 79 ASP A C 1
ATOM 601 O O . ASP A 1 79 ? -14.188 18.641 3.984 1 96.06 79 ASP A O 1
ATOM 605 N N . GLY A 1 80 ? -15.102 18.953 6.023 1 96.81 80 GLY A N 1
ATOM 606 C CA . GLY A 1 80 ? -14.031 19.828 6.461 1 96.81 80 GLY A CA 1
ATOM 607 C C . GLY A 1 80 ? -12.695 19.109 6.582 1 96.81 80 GLY A C 1
ATOM 608 O O . GLY A 1 80 ? -11.672 19.625 6.129 1 96.81 80 GLY A O 1
ATOM 609 N N . ILE A 1 81 ? -12.711 17.922 7.121 1 95.56 81 ILE A N 1
ATOM 610 C CA . ILE A 1 81 ? -11.5 17.125 7.297 1 95.56 81 ILE A CA 1
ATOM 611 C C . ILE A 1 81 ? -10.93 16.75 5.93 1 95.56 81 ILE A C 1
ATOM 613 O O . ILE A 1 81 ? -9.711 16.781 5.723 1 95.56 81 ILE A O 1
ATOM 617 N N . LYS A 1 82 ? -11.789 16.359 5.055 1 96.69 82 LYS A N 1
ATOM 618 C CA . LYS A 1 82 ? -11.352 16.062 3.693 1 96.69 82 LYS A CA 1
ATOM 619 C C . LYS A 1 82 ? -10.688 17.266 3.045 1 96.69 82 LYS A C 1
ATOM 621 O O . LYS A 1 82 ? -9.625 17.141 2.43 1 96.69 82 LYS A O 1
ATOM 626 N N . PHE A 1 83 ? -11.328 18.375 3.18 1 98 83 PHE A N 1
ATOM 627 C CA . PHE A 1 83 ? -10.828 19.609 2.588 1 98 83 PHE A CA 1
ATOM 628 C C . PHE A 1 83 ? -9.43 19.922 3.098 1 98 83 PHE A C 1
ATOM 630 O O . PHE A 1 83 ? -8.516 20.172 2.307 1 98 83 PHE A O 1
ATOM 637 N N . ILE A 1 84 ? -9.266 19.953 4.383 1 98.19 84 ILE A N 1
ATOM 638 C CA . ILE A 1 84 ? -7.988 20.375 4.949 1 98.19 84 ILE A CA 1
ATOM 639 C C . ILE A 1 84 ? -6.906 19.344 4.605 1 98.19 84 ILE A C 1
ATOM 641 O O . ILE A 1 84 ? -5.762 19.719 4.332 1 98.19 84 ILE A O 1
ATOM 645 N N . HIS A 1 85 ? -7.203 18.078 4.629 1 98 85 HIS A N 1
ATOM 646 C CA . HIS A 1 85 ? -6.234 17.047 4.285 1 98 85 HIS A CA 1
ATOM 647 C C . HIS A 1 85 ? -5.75 17.203 2.848 1 98 85 HIS A C 1
ATOM 649 O O . HIS A 1 85 ? -4.547 17.172 2.588 1 98 85 HIS A O 1
ATOM 655 N N . GLU A 1 86 ? -6.691 17.375 1.949 1 98.19 86 GLU A N 1
ATOM 656 C CA . GLU A 1 86 ? -6.348 17.562 0.544 1 98.19 86 GLU A CA 1
ATOM 657 C C . GLU A 1 86 ? -5.484 18.812 0.354 1 98.19 86 GLU A C 1
ATOM 659 O O . GLU A 1 86 ? -4.527 18.797 -0.423 1 98.19 86 GLU A O 1
ATOM 664 N N . THR A 1 87 ? -5.867 19.859 1.014 1 98.44 87 THR A N 1
ATOM 665 C CA . THR A 1 87 ? -5.145 21.109 0.896 1 98.44 87 THR A CA 1
ATOM 666 C C . THR A 1 87 ? -3.721 20.969 1.43 1 98.44 87 THR A C 1
ATOM 668 O O . THR A 1 87 ? -2.771 21.469 0.824 1 98.44 87 THR A O 1
ATOM 671 N N . VAL A 1 88 ? -3.576 20.297 2.568 1 98.31 88 VAL A N 1
ATOM 672 C CA . VAL A 1 88 ? -2.26 20.078 3.16 1 98.31 88 VAL A CA 1
ATOM 673 C C . VAL A 1 88 ? -1.389 19.281 2.201 1 98.31 88 VAL A C 1
ATOM 675 O O . VAL A 1 88 ? -0.22 19.609 1.985 1 98.31 88 VAL A O 1
ATOM 678 N N . ILE A 1 89 ? -1.922 18.25 1.616 1 98.62 89 ILE A N 1
ATOM 679 C CA . ILE A 1 89 ? -1.183 17.438 0.66 1 98.62 89 ILE A CA 1
ATOM 680 C C . ILE A 1 89 ? -0.717 18.297 -0.508 1 98.62 89 ILE A C 1
ATOM 682 O O . ILE A 1 89 ? 0.425 18.188 -0.959 1 98.62 89 ILE A O 1
ATOM 686 N N . GLU A 1 90 ? -1.601 19.203 -0.969 1 98.5 90 GLU A N 1
ATOM 687 C CA . GLU A 1 90 ? -1.25 20.125 -2.055 1 98.5 90 GLU A CA 1
ATOM 688 C C . GLU A 1 90 ? -0.086 21.016 -1.66 1 98.5 90 GLU A C 1
ATOM 690 O O . GLU A 1 90 ? 0.829 21.25 -2.455 1 98.5 90 GLU A O 1
ATOM 695 N N . GLU A 1 91 ? -0.143 21.516 -0.49 1 98.25 91 GLU A N 1
ATOM 696 C CA . GLU A 1 91 ? 0.91 22.391 0.007 1 98.25 91 GLU A CA 1
ATOM 697 C C . GLU A 1 91 ? 2.24 21.656 0.12 1 98.25 91 GLU A C 1
ATOM 699 O O . GLU A 1 91 ? 3.291 22.203 -0.227 1 98.25 91 GLU A O 1
ATOM 704 N N . VAL A 1 92 ? 2.191 20.469 0.64 1 98.19 92 VAL A N 1
ATOM 705 C CA . VAL A 1 92 ? 3.396 19.656 0.798 1 98.19 92 VAL A CA 1
ATOM 706 C C . VAL A 1 92 ? 3.963 19.297 -0.574 1 98.19 92 VAL A C 1
ATOM 708 O O . VAL A 1 92 ? 5.184 19.266 -0.76 1 98.19 92 VAL A O 1
ATOM 711 N N . ALA A 1 93 ? 3.057 19.047 -1.555 1 98.25 93 ALA A N 1
ATOM 712 C CA . ALA A 1 93 ? 3.451 18.672 -2.906 1 98.25 93 ALA A CA 1
ATOM 713 C C . ALA A 1 93 ? 4.215 19.797 -3.6 1 98.25 93 ALA A C 1
ATOM 715 O O . ALA A 1 93 ? 4.945 19.547 -4.566 1 98.25 93 ALA A O 1
ATOM 716 N N . ASP A 1 94 ? 4.07 21.031 -3.121 1 97.81 94 ASP A N 1
ATOM 717 C CA . ASP A 1 94 ? 4.805 22.156 -3.67 1 97.81 94 ASP A CA 1
ATOM 718 C C . ASP A 1 94 ? 6.238 22.203 -3.143 1 97.81 94 ASP A C 1
ATOM 720 O O . ASP A 1 94 ? 7.082 22.922 -3.674 1 97.81 94 ASP A O 1
ATOM 724 N N . ARG A 1 95 ? 6.52 21.328 -2.176 1 96.75 95 ARG A N 1
ATOM 725 C CA . ARG A 1 95 ? 7.797 21.438 -1.48 1 96.75 95 ARG A CA 1
ATOM 726 C C . ARG A 1 95 ? 8.602 20.141 -1.615 1 96.75 95 ARG A C 1
ATOM 728 O O . ARG A 1 95 ? 9.828 20.156 -1.496 1 96.75 95 ARG A O 1
ATOM 735 N N . TYR A 1 96 ? 7.977 19.047 -1.822 1 97.81 96 TYR A N 1
ATOM 736 C CA . TYR A 1 96 ? 8.617 17.734 -1.867 1 97.81 96 TYR A CA 1
ATOM 737 C C . TYR A 1 96 ? 8.195 16.953 -3.111 1 97.81 96 TYR A C 1
ATOM 739 O O . TYR A 1 96 ? 7.074 17.125 -3.605 1 97.81 96 TYR A O 1
ATOM 747 N N . ASP A 1 97 ? 9.086 16.031 -3.58 1 97.44 97 ASP A N 1
ATOM 748 C CA . ASP A 1 97 ? 8.805 15.211 -4.758 1 97.44 97 ASP A CA 1
ATOM 749 C C . ASP A 1 97 ? 8.008 13.961 -4.387 1 97.44 97 ASP A C 1
ATOM 751 O O . ASP A 1 97 ? 7.359 13.359 -5.242 1 97.44 97 ASP A O 1
ATOM 755 N N . ILE A 1 98 ? 8.156 13.523 -3.154 1 98.62 98 ILE A N 1
ATOM 756 C CA . ILE A 1 98 ? 7.434 12.367 -2.652 1 98.62 98 ILE A CA 1
ATOM 757 C C . ILE A 1 98 ? 6.668 12.742 -1.385 1 98.62 98 ILE A C 1
ATOM 759 O O . ILE A 1 98 ? 7.254 13.258 -0.431 1 98.62 98 ILE A O 1
ATOM 763 N N . ILE A 1 99 ? 5.371 12.539 -1.401 1 98.75 99 ILE A N 1
ATOM 764 C CA . ILE A 1 99 ? 4.488 12.781 -0.265 1 98.75 99 ILE A CA 1
ATOM 765 C C . ILE A 1 99 ? 3.871 11.461 0.194 1 98.75 99 ILE A C 1
ATOM 767 O O . ILE A 1 99 ? 3.455 10.641 -0.63 1 98.75 99 ILE A O 1
ATOM 771 N N . ALA A 1 100 ? 3.854 11.281 1.489 1 98.75 100 ALA A N 1
ATOM 772 C CA . ALA A 1 100 ? 3.266 10.055 2.025 1 98.75 100 ALA A CA 1
ATOM 773 C C . ALA A 1 100 ? 2.426 10.352 3.266 1 98.75 100 ALA A C 1
ATOM 775 O O . ALA A 1 100 ? 2.656 11.344 3.959 1 98.75 100 ALA A O 1
ATOM 776 N N . ASP A 1 101 ? 1.412 9.578 3.529 1 98.19 101 ASP A N 1
ATOM 777 C CA . ASP A 1 101 ? 0.633 9.703 4.758 1 98.19 101 ASP A CA 1
ATOM 778 C C . ASP A 1 101 ? 0.158 8.336 5.25 1 98.19 101 ASP A C 1
ATOM 780 O O . ASP A 1 101 ? 0.406 7.316 4.602 1 98.19 101 ASP A O 1
ATOM 784 N N . GLY A 1 102 ? -0.44 8.328 6.387 1 97.25 102 GLY A N 1
ATOM 785 C CA . GLY A 1 102 ? -0.775 7.078 7.055 1 97.25 102 GLY A CA 1
ATOM 786 C C . GLY A 1 102 ? -2.197 6.625 6.793 1 97.25 102 GLY A C 1
ATOM 787 O O . GLY A 1 102 ? -2.75 5.824 7.551 1 97.25 102 GLY A O 1
ATOM 788 N N . THR A 1 103 ? -2.912 7.125 5.715 1 97 103 THR A N 1
ATOM 789 C CA . THR A 1 103 ? -4.266 6.668 5.43 1 97 103 THR A CA 1
ATOM 790 C C . THR A 1 103 ? -4.254 5.25 4.863 1 97 103 THR A C 1
ATOM 792 O O . THR A 1 103 ? -3.508 4.957 3.93 1 97 103 THR A O 1
ATOM 795 N N . ARG A 1 104 ? -5.078 4.441 5.473 1 96.19 104 ARG A N 1
ATOM 796 C CA . ARG A 1 104 ? -5.059 3.02 5.145 1 96.19 104 ARG A CA 1
ATOM 797 C C . ARG A 1 104 ? -6.199 2.658 4.199 1 96.19 104 ARG A C 1
ATOM 799 O O . ARG A 1 104 ? -7.047 3.5 3.893 1 96.19 104 ARG A O 1
ATOM 806 N N . ARG A 1 105 ? -6.215 1.408 3.805 1 97.56 105 ARG A N 1
ATOM 807 C CA . ARG A 1 105 ? -7.133 0.907 2.787 1 97.56 105 ARG A CA 1
ATOM 808 C C . ARG A 1 105 ? -8.586 1.093 3.217 1 97.56 105 ARG A C 1
ATOM 810 O O . ARG A 1 105 ? -9.438 1.469 2.406 1 97.56 105 ARG A O 1
ATOM 817 N N . ASP A 1 106 ? -8.867 0.919 4.477 1 95.44 106 ASP A N 1
ATOM 818 C CA . ASP A 1 106 ? -10.242 0.876 4.965 1 95.44 106 ASP A CA 1
ATOM 819 C C . ASP A 1 106 ? -10.727 2.266 5.367 1 95.44 106 ASP A C 1
ATOM 821 O O . ASP A 1 106 ? -11.891 2.445 5.723 1 95.44 106 ASP A O 1
ATOM 825 N N . ASP A 1 107 ? -9.844 3.221 5.258 1 93.75 107 ASP A N 1
ATOM 826 C CA . ASP A 1 107 ? -10.25 4.578 5.613 1 93.75 107 ASP A CA 1
ATOM 827 C C . ASP A 1 107 ? -11.172 5.176 4.555 1 93.75 107 ASP A C 1
ATOM 829 O O . ASP A 1 107 ? -10.961 4.969 3.355 1 93.75 107 ASP A O 1
ATOM 833 N N . ARG A 1 108 ? -12.164 5.938 5.008 1 92 108 ARG A N 1
ATOM 834 C CA . ARG A 1 108 ? -13.055 6.652 4.098 1 92 108 ARG A CA 1
ATOM 835 C C . ARG A 1 108 ? -12.664 8.117 3.986 1 92 108 ARG A C 1
ATOM 837 O O . ARG A 1 108 ? -12.656 8.688 2.891 1 92 108 ARG A O 1
ATOM 844 N N . THR A 1 109 ? -12.414 8.742 5.062 1 90.94 109 THR A N 1
ATOM 845 C CA . THR A 1 109 ? -11.945 10.109 5.23 1 90.94 109 THR A CA 1
ATOM 846 C C . THR A 1 109 ? -10.828 10.188 6.266 1 90.94 109 THR A C 1
ATOM 848 O O . THR A 1 109 ? -10.898 9.531 7.309 1 90.94 109 THR A O 1
ATOM 851 N N . PRO A 1 110 ? -9.867 11.008 5.848 1 91.75 110 PRO A N 1
ATOM 852 C CA . PRO A 1 110 ? -9.641 12.023 4.812 1 91.75 110 PRO A CA 1
ATOM 853 C C . PRO A 1 110 ? -8.977 11.445 3.561 1 91.75 110 PRO A C 1
ATOM 855 O O . PRO A 1 110 ? -8.57 12.203 2.674 1 91.75 110 PRO A O 1
ATOM 858 N N . LYS A 1 111 ? -8.922 10.344 3.23 1 94.5 111 LYS A N 1
ATOM 859 C CA . LYS A 1 111 ? -8.188 9.594 2.215 1 94.5 111 LYS A CA 1
ATOM 860 C C . LYS A 1 111 ? -8.539 10.078 0.812 1 94.5 111 LYS A C 1
ATOM 862 O O . LYS A 1 111 ? -9.711 10.297 0.498 1 94.5 111 LYS A O 1
ATOM 867 N N . LEU A 1 112 ? -7.488 10.305 -0.062 1 97.19 112 LEU A N 1
ATOM 868 C CA . LEU A 1 112 ? -7.691 10.625 -1.471 1 97.19 112 LEU A CA 1
ATOM 869 C C . LEU A 1 112 ? -8.125 9.383 -2.25 1 97.19 112 LEU A C 1
ATOM 871 O O . LEU A 1 112 ? -7.613 8.289 -2.012 1 97.19 112 LEU A O 1
ATOM 875 N N . ASN A 1 113 ? -8.984 9.602 -3.215 1 95.56 113 ASN A N 1
ATOM 876 C CA . ASN A 1 113 ? -9.289 8.5 -4.117 1 95.56 113 ASN A CA 1
ATOM 877 C C . ASN A 1 113 ? -8.297 8.445 -5.281 1 95.56 113 ASN A C 1
ATOM 879 O O . ASN A 1 113 ? -7.461 9.328 -5.434 1 95.56 113 ASN A O 1
ATOM 883 N N . ILE A 1 114 ? -8.43 7.469 -6.066 1 96.06 114 ILE A N 1
ATOM 884 C CA . ILE A 1 114 ? -7.438 7.18 -7.094 1 96.06 114 ILE A CA 1
ATOM 885 C C . ILE A 1 114 ? -7.395 8.32 -8.109 1 96.06 114 ILE A C 1
ATOM 887 O O . ILE A 1 114 ? -6.324 8.68 -8.602 1 96.06 114 ILE A O 1
ATOM 891 N N . ASN A 1 115 ? -8.531 8.898 -8.492 1 96.75 115 ASN A N 1
ATOM 892 C CA . ASN A 1 115 ? -8.57 10.008 -9.438 1 96.75 115 ASN A CA 1
ATOM 893 C C . ASN A 1 115 ? -7.895 11.25 -8.875 1 96.75 115 ASN A C 1
ATOM 895 O O . ASN A 1 115 ? -7.191 11.961 -9.594 1 96.75 115 ASN A O 1
ATOM 899 N N . GLN A 1 116 ? -8.102 11.508 -7.621 1 97.88 116 GLN A N 1
ATOM 900 C CA . GLN A 1 116 ? -7.453 12.641 -6.957 1 97.88 116 GLN A CA 1
ATOM 901 C C . GLN A 1 116 ? -5.941 12.453 -6.906 1 97.88 116 GLN A C 1
ATOM 903 O O . GLN A 1 116 ? -5.188 13.414 -7.098 1 97.88 116 GLN A O 1
ATOM 908 N N . ILE A 1 117 ? -5.531 11.242 -6.621 1 98.44 117 ILE A N 1
ATOM 909 C CA . ILE A 1 117 ? -4.105 10.938 -6.57 1 98.44 117 ILE A CA 1
ATOM 910 C C . ILE A 1 117 ? -3.479 11.156 -7.941 1 98.44 117 ILE A C 1
ATOM 912 O O . ILE A 1 117 ? -2.447 11.82 -8.062 1 98.44 117 ILE A O 1
ATOM 916 N N . ARG A 1 118 ? -4.113 10.625 -8.969 1 97.56 118 ARG A N 1
ATOM 917 C CA . ARG A 1 118 ? -3.607 10.773 -10.328 1 97.56 118 ARG A CA 1
ATOM 918 C C . ARG A 1 118 ? -3.51 12.242 -10.719 1 97.56 118 ARG A C 1
ATOM 920 O O . ARG A 1 118 ? -2.514 12.672 -11.305 1 97.56 118 ARG A O 1
ATOM 927 N N . SER A 1 119 ? -4.574 12.992 -10.406 1 98.19 119 SER A N 1
ATOM 928 C CA . SER A 1 119 ? -4.59 14.422 -10.695 1 98.19 119 SER A CA 1
ATOM 929 C C . SER A 1 119 ? -3.438 15.141 -10 1 98.19 119 SER A C 1
ATOM 931 O O . SER A 1 119 ? -2.742 15.953 -10.609 1 98.19 119 SER A O 1
ATOM 933 N N . LEU A 1 120 ? -3.227 14.852 -8.727 1 98.44 120 LEU A N 1
ATOM 934 C CA . LEU A 1 120 ? -2.154 15.461 -7.945 1 98.44 120 LEU A CA 1
ATOM 935 C C . LEU A 1 120 ? -0.793 15.156 -8.57 1 98.44 120 LEU A C 1
ATOM 937 O O . LEU A 1 120 ? 0.009 16.078 -8.781 1 98.44 120 LEU A O 1
ATOM 941 N N . GLU A 1 121 ? -0.558 13.867 -8.836 1 98.44 121 GLU A N 1
ATOM 942 C CA . GLU A 1 121 ? 0.738 13.438 -9.352 1 98.44 121 GLU A CA 1
ATOM 943 C C . GLU A 1 121 ? 1.017 14.055 -10.727 1 98.44 121 GLU A C 1
ATOM 945 O O . GLU A 1 121 ? 2.148 14.445 -11.016 1 98.44 121 GLU A O 1
ATOM 950 N N . ASP A 1 122 ? -0.012 14.141 -11.555 1 97.69 122 ASP A N 1
ATOM 951 C CA . ASP A 1 122 ? 0.157 14.68 -12.898 1 97.69 122 ASP A CA 1
ATOM 952 C C . ASP A 1 122 ? 0.389 16.188 -12.852 1 97.69 122 ASP A C 1
ATOM 954 O O . ASP A 1 122 ? 1.303 16.703 -13.508 1 97.69 122 ASP A O 1
ATOM 958 N N . ARG A 1 123 ? -0.43 16.906 -12.07 1 98.06 123 ARG A N 1
ATOM 959 C CA . ARG A 1 123 ? -0.386 18.359 -12.039 1 98.06 123 ARG A CA 1
ATOM 960 C C . ARG A 1 123 ? 0.909 18.859 -11.398 1 98.06 123 ARG A C 1
ATOM 962 O O . ARG A 1 123 ? 1.473 19.859 -11.82 1 98.06 123 ARG A O 1
ATOM 969 N N . LYS A 1 124 ? 1.416 18.156 -10.406 1 98 124 LYS A N 1
ATOM 970 C CA . LYS A 1 124 ? 2.521 18.672 -9.609 1 98 124 LYS A CA 1
ATOM 971 C C . LYS A 1 124 ? 3.797 17.875 -9.844 1 98 124 LYS A C 1
ATOM 973 O O . LYS A 1 124 ? 4.859 18.219 -9.328 1 98 124 LYS A O 1
ATOM 978 N N . ASN A 1 125 ? 3.727 16.781 -10.656 1 97.38 125 ASN A N 1
ATOM 979 C CA . ASN A 1 125 ? 4.859 15.906 -10.945 1 97.38 125 ASN A CA 1
ATOM 980 C C . ASN A 1 125 ? 5.484 15.367 -9.664 1 97.38 125 ASN A C 1
ATOM 982 O O . ASN A 1 125 ? 6.691 15.508 -9.445 1 97.38 125 ASN A O 1
ATOM 986 N N . VAL A 1 126 ? 4.629 14.82 -8.805 1 98.44 126 VAL A N 1
ATOM 987 C CA . VAL A 1 126 ? 5.062 14.25 -7.535 1 98.44 126 VAL A CA 1
ATOM 988 C C . VAL A 1 126 ? 4.617 12.789 -7.449 1 98.44 126 VAL A C 1
ATOM 990 O O . VAL A 1 126 ? 3.936 12.289 -8.344 1 98.44 126 VAL A O 1
ATOM 993 N N . GLN A 1 127 ? 5.098 12.102 -6.473 1 98.5 127 GLN A N 1
ATOM 994 C CA . GLN A 1 127 ? 4.641 10.766 -6.113 1 98.5 127 GLN A CA 1
ATOM 995 C C . GLN A 1 127 ? 3.924 10.773 -4.766 1 98.5 127 GLN A C 1
ATOM 997 O O . GLN A 1 127 ? 4.395 11.391 -3.811 1 98.5 127 GLN A O 1
ATOM 1002 N N . TYR A 1 128 ? 2.793 10.18 -4.766 1 98.75 128 TYR A N 1
ATOM 1003 C CA . TYR A 1 128 ? 2.01 10.078 -3.539 1 98.75 128 TYR A CA 1
ATOM 1004 C C . TYR A 1 128 ? 1.905 8.633 -3.074 1 98.75 128 TYR A C 1
ATOM 1006 O O . TYR A 1 128 ? 1.604 7.738 -3.867 1 98.75 128 TYR A O 1
ATOM 1014 N N . ILE A 1 129 ? 2.238 8.406 -1.776 1 98.75 129 ILE A N 1
ATOM 1015 C CA . ILE A 1 129 ? 2.219 7.066 -1.199 1 98.75 129 ILE A CA 1
ATOM 1016 C C . ILE A 1 129 ? 1.364 7.062 0.066 1 98.75 129 ILE A C 1
ATOM 1018 O O . ILE A 1 129 ? 1.487 7.953 0.909 1 98.75 129 ILE A O 1
ATOM 1022 N N . ASN A 1 130 ? 0.479 6.129 0.181 1 98.56 130 ASN A N 1
ATOM 1023 C CA . ASN A 1 130 ? -0.302 5.93 1.396 1 98.56 130 ASN A CA 1
ATOM 1024 C C . ASN A 1 130 ? -0.27 4.477 1.854 1 98.56 130 ASN A C 1
ATOM 1026 O O . ASN A 1 130 ? 0.674 3.744 1.548 1 98.56 130 ASN A O 1
ATOM 1030 N N . LEU A 1 131 ? -1.212 4.043 2.682 1 98.56 131 LEU A N 1
ATOM 1031 C CA . LEU A 1 131 ? -1.195 2.682 3.203 1 98.56 131 LEU A CA 1
ATOM 1032 C C . LEU A 1 131 ? -2.354 1.869 2.635 1 98.56 131 LEU A C 1
ATOM 1034 O O . LEU A 1 131 ? -2.896 0.995 3.316 1 98.56 131 LEU A O 1
ATOM 1038 N N . ASP A 1 132 ? -2.689 2.107 1.398 1 98.06 132 ASP A N 1
ATOM 1039 C CA . ASP A 1 132 ? -3.811 1.429 0.755 1 98.06 132 ASP A CA 1
ATOM 1040 C C . ASP A 1 132 ? -3.506 -0.052 0.54 1 98.06 132 ASP A C 1
ATOM 1042 O O . ASP A 1 132 ? -4.406 -0.838 0.237 1 98.06 132 ASP A O 1
ATOM 1046 N N . SER A 1 133 ? -2.287 -0.448 0.638 1 98.44 133 SER A N 1
ATOM 1047 C CA . SER A 1 133 ? -1.884 -1.843 0.485 1 98.44 133 SER A CA 1
ATOM 1048 C C . SER A 1 133 ? -2.357 -2.688 1.663 1 98.44 133 SER A C 1
ATOM 1050 O O . SER A 1 133 ? -2.381 -3.918 1.582 1 98.44 133 SER A O 1
ATOM 1052 N N . PHE A 1 134 ? -2.723 -2 2.758 1 98.25 134 PHE A N 1
ATOM 1053 C CA . PHE A 1 134 ? -2.889 -2.697 4.027 1 98.25 134 PHE A CA 1
ATOM 1054 C C . PHE A 1 134 ? -4.277 -2.447 4.605 1 98.25 134 PHE A C 1
ATOM 1056 O O . PHE A 1 134 ? -4.73 -1.303 4.672 1 98.25 134 PHE A O 1
ATOM 1063 N N . GLY A 1 135 ? -4.914 -3.535 5.031 1 96.94 135 GLY A N 1
ATOM 1064 C CA . GLY A 1 135 ? -6.102 -3.41 5.859 1 96.94 135 GLY A CA 1
ATOM 1065 C C . GLY A 1 135 ? -5.789 -3.193 7.324 1 96.94 135 GLY A C 1
ATOM 1066 O O . GLY A 1 135 ? -4.633 -3.289 7.738 1 96.94 135 GLY A O 1
ATOM 1067 N N . HIS A 1 136 ? -6.824 -2.916 8.117 1 95.38 136 HIS A N 1
ATOM 1068 C CA . HIS A 1 136 ? -6.66 -2.604 9.539 1 95.38 136 HIS A CA 1
ATOM 1069 C C . HIS A 1 136 ? -5.977 -3.748 10.273 1 95.38 136 HIS A C 1
ATOM 1071 O O . HIS A 1 136 ? -5.137 -3.516 11.148 1 95.38 136 HIS A O 1
ATOM 1077 N N . LYS A 1 137 ? -6.254 -4.961 9.961 1 96.06 137 LYS A N 1
ATOM 1078 C CA . LYS A 1 137 ? -5.676 -6.113 10.641 1 96.06 137 LYS A CA 1
ATOM 1079 C C . LYS A 1 137 ? -4.18 -6.219 10.359 1 96.06 137 LYS A C 1
ATOM 1081 O O . LYS A 1 137 ? -3.391 -6.504 11.266 1 96.06 137 LYS A O 1
ATOM 1086 N N . SER A 1 138 ? -3.816 -6.012 9.109 1 97.12 138 SER A N 1
ATOM 1087 C CA . SER A 1 138 ? -2.408 -6.086 8.734 1 97.12 138 SER A CA 1
ATOM 1088 C C . SER A 1 138 ? -1.601 -4.977 9.398 1 97.12 138 SER A C 1
ATOM 1090 O O . SER A 1 138 ? -0.494 -5.215 9.883 1 97.12 138 SER A O 1
ATOM 1092 N N . VAL A 1 139 ? -2.162 -3.783 9.398 1 97.12 139 VAL A N 1
ATOM 1093 C CA . VAL A 1 139 ? -1.487 -2.658 10.039 1 97.12 139 VAL A CA 1
ATOM 1094 C C . VAL A 1 139 ? -1.295 -2.943 11.523 1 97.12 139 VAL A C 1
ATOM 1096 O O . VAL A 1 139 ? -0.206 -2.74 12.07 1 97.12 139 VAL A O 1
ATOM 1099 N N . LYS A 1 140 ? -2.342 -3.398 12.133 1 95.62 140 LYS A N 1
ATOM 1100 C CA . LYS A 1 140 ? -2.262 -3.729 13.555 1 95.62 140 LYS A CA 1
ATOM 1101 C C . LYS A 1 140 ? -1.185 -4.777 13.812 1 95.62 140 LYS A C 1
ATOM 1103 O O . LYS A 1 140 ? -0.374 -4.629 14.727 1 95.62 140 LYS A O 1
ATOM 1108 N N . LEU A 1 141 ? -1.146 -5.812 13.039 1 96.44 141 LEU A N 1
ATOM 1109 C CA . LEU A 1 141 ? -0.167 -6.887 13.18 1 96.44 141 LEU A CA 1
ATOM 1110 C C . LEU A 1 141 ? 1.254 -6.344 13.062 1 96.44 141 LEU A C 1
ATOM 1112 O O . LEU A 1 141 ? 2.092 -6.602 13.93 1 96.44 141 LEU A O 1
ATOM 1116 N N . ILE A 1 142 ? 1.503 -5.559 12.031 1 96.56 142 ILE A N 1
ATOM 1117 C CA . ILE A 1 142 ? 2.848 -5.078 11.734 1 96.56 142 ILE A CA 1
ATOM 1118 C C . ILE A 1 142 ? 3.273 -4.059 12.789 1 96.56 142 ILE A C 1
ATOM 1120 O O . ILE A 1 142 ? 4.367 -4.152 13.344 1 96.56 142 ILE A O 1
ATOM 1124 N N . THR A 1 143 ? 2.402 -3.145 13.125 1 96.44 143 THR A N 1
ATOM 1125 C CA . THR A 1 143 ? 2.766 -2.068 14.039 1 96.44 143 THR A CA 1
ATOM 1126 C C . THR A 1 143 ? 2.926 -2.596 15.461 1 96.44 143 THR A C 1
ATOM 1128 O O . THR A 1 143 ? 3.754 -2.098 16.234 1 96.44 143 THR A O 1
ATOM 1131 N N . SER A 1 144 ? 2.098 -3.611 15.828 1 95.12 144 SER A N 1
ATOM 1132 C CA . SER A 1 144 ? 2.223 -4.191 17.172 1 95.12 144 SER A CA 1
ATOM 1133 C C . SER A 1 144 ? 3.584 -4.848 17.359 1 95.12 144 SER A C 1
ATOM 1135 O O . SER A 1 144 ? 4.086 -4.93 18.484 1 95.12 144 SER A O 1
ATOM 1137 N N . ASN A 1 145 ? 4.215 -5.273 16.25 1 94.25 145 ASN A N 1
ATOM 1138 C CA . ASN A 1 145 ? 5.527 -5.91 16.312 1 94.25 145 ASN A CA 1
ATOM 1139 C C . ASN A 1 145 ? 6.652 -4.887 16.219 1 94.25 145 ASN A C 1
ATOM 1141 O O . ASN A 1 145 ? 7.773 -5.148 16.672 1 94.25 145 ASN A O 1
ATOM 1145 N N . LEU A 1 146 ? 6.324 -3.727 15.727 1 95.5 146 LEU A N 1
ATOM 1146 C CA . LEU A 1 146 ? 7.363 -2.748 15.43 1 95.5 146 LEU A CA 1
ATOM 1147 C C . LEU A 1 146 ? 7.492 -1.734 16.562 1 95.5 146 LEU A C 1
ATOM 1149 O O . LEU A 1 146 ? 8.594 -1.27 16.859 1 95.5 146 LEU A O 1
ATOM 1153 N N . PHE A 1 147 ? 6.328 -1.405 17.172 1 96.75 147 PHE A N 1
ATOM 1154 C CA . PHE A 1 147 ? 6.355 -0.185 17.969 1 96.75 147 PHE A CA 1
ATOM 1155 C C . PHE A 1 147 ? 5.926 -0.467 19.391 1 96.75 147 PHE A C 1
ATOM 1157 O O . PHE A 1 147 ? 5.109 -1.354 19.641 1 96.75 147 PHE A O 1
ATOM 1164 N N . GLU A 1 148 ? 6.445 0.262 20.297 1 96.06 148 GLU A N 1
ATOM 1165 C CA . GLU A 1 148 ? 5.859 0.49 21.609 1 96.06 148 GLU A CA 1
ATOM 1166 C C . GLU A 1 148 ? 4.859 1.641 21.578 1 96.06 148 GLU A C 1
ATOM 1168 O O . GLU A 1 148 ? 5.184 2.742 21.125 1 96.06 148 GLU A O 1
ATOM 1173 N N . ILE A 1 149 ? 3.656 1.316 22.031 1 91.88 149 ILE A N 1
ATOM 1174 C CA . ILE A 1 149 ? 2.584 2.295 21.891 1 91.88 149 ILE A CA 1
ATOM 1175 C C . ILE A 1 149 ? 2.012 2.631 23.266 1 91.88 149 ILE A C 1
ATOM 1177 O O . ILE A 1 149 ? 1.917 1.762 24.125 1 91.88 149 ILE A O 1
ATOM 1181 N N . SER A 1 150 ? 1.69 3.826 23.391 1 88.06 150 SER A N 1
ATOM 1182 C CA . SER A 1 150 ? 0.957 4.301 24.547 1 88.06 150 SER A CA 1
ATOM 1183 C C . SER A 1 150 ? -0.488 4.637 24.203 1 88.06 150 SER A C 1
ATOM 1185 O O . SER A 1 150 ? -0.763 5.148 23.109 1 88.06 150 SER A O 1
ATOM 1187 N N . HIS A 1 151 ? -1.372 4.18 25.047 1 83.94 151 HIS A N 1
ATOM 1188 C CA . HIS A 1 151 ? -2.787 4.496 24.875 1 83.94 151 HIS A CA 1
ATOM 1189 C C . HIS A 1 151 ? -3.232 5.555 25.891 1 83.94 151 HIS A C 1
ATOM 1191 O O . HIS A 1 151 ? -3.094 5.363 27.094 1 83.94 151 HIS A O 1
ATOM 1197 N N . GLU A 1 152 ? -3.551 6.633 25.281 1 74.81 152 GLU A N 1
ATOM 1198 C CA . GLU A 1 152 ? -4.012 7.715 26.141 1 74.81 152 GLU A CA 1
ATOM 1199 C C . GLU A 1 152 ? -5.305 8.328 25.625 1 74.81 152 GLU A C 1
ATOM 1201 O O . GLU A 1 152 ? -5.562 8.312 24.406 1 74.81 152 GLU A O 1
ATOM 1206 N N . LYS A 1 153 ? -6.148 8.672 26.609 1 75.69 153 LYS A N 1
ATOM 1207 C CA . LYS A 1 153 ? -7.336 9.414 26.203 1 75.69 153 LYS A CA 1
ATOM 1208 C C . LYS A 1 153 ? -6.961 10.664 25.406 1 75.69 153 LYS A C 1
ATOM 1210 O O . LYS A 1 153 ? -6.047 11.398 25.797 1 75.69 153 LYS A O 1
ATOM 1215 N N . SER A 1 154 ? -7.695 10.836 24.25 1 66.69 154 SER A N 1
ATOM 1216 C CA . SER A 1 154 ? -7.363 11.969 23.391 1 66.69 154 SER A CA 1
ATOM 1217 C C . SER A 1 154 ? -7.645 13.289 24.094 1 66.69 154 SER A C 1
ATOM 1219 O O . SER A 1 154 ? -8.688 13.453 24.734 1 66.69 154 SER A O 1
ATOM 1221 N N . ASN A 1 155 ? -6.645 14.07 24.203 1 70.5 155 ASN A N 1
ATOM 1222 C CA . ASN A 1 155 ? -6.812 15.461 24.625 1 70.5 155 ASN A CA 1
ATOM 1223 C C . ASN A 1 155 ? -5.938 16.406 23.812 1 70.5 155 ASN A C 1
ATOM 1225 O O . ASN A 1 155 ? -5.164 15.961 22.969 1 70.5 155 ASN A O 1
ATOM 1229 N N . LYS A 1 156 ? -6.176 17.672 23.953 1 73.44 156 LYS A N 1
ATOM 1230 C CA . LYS A 1 156 ? -5.52 18.703 23.156 1 73.44 156 LYS A CA 1
ATOM 1231 C C . LYS A 1 156 ? -4 18.594 23.266 1 73.44 156 LYS A C 1
ATOM 1233 O O . LYS A 1 156 ? -3.277 18.938 22.328 1 73.44 156 LYS A O 1
ATOM 1238 N N . ASP A 1 157 ? -3.512 18 24.297 1 71.81 157 ASP A N 1
ATOM 1239 C CA . ASP A 1 157 ? -2.074 18.047 24.547 1 71.81 157 ASP A CA 1
ATOM 1240 C C . ASP A 1 157 ? -1.397 16.75 24.094 1 71.81 157 ASP A C 1
ATOM 1242 O O . ASP A 1 157 ? -0.168 16.672 24.047 1 71.81 157 ASP A O 1
ATOM 1246 N N . ASN A 1 158 ? -2.174 15.742 23.703 1 70.38 158 ASN A N 1
ATOM 1247 C CA . ASN A 1 158 ? -1.532 14.484 23.328 1 70.38 158 ASN A CA 1
ATOM 1248 C C . ASN A 1 158 ? -1.909 14.055 21.922 1 70.38 158 ASN A C 1
ATOM 1250 O O . ASN A 1 158 ? -1.589 12.945 21.5 1 70.38 158 ASN A O 1
ATOM 1254 N N . SER A 1 159 ? -2.605 14.906 21.234 1 75.94 159 SER A N 1
ATOM 1255 C CA . SER A 1 159 ? -2.992 14.602 19.859 1 75.94 159 SER A CA 1
ATOM 1256 C C . SER A 1 159 ? -2.355 15.57 18.875 1 75.94 159 SER A C 1
ATOM 1258 O O . SER A 1 159 ? -2.205 16.766 19.188 1 75.94 159 SER A O 1
ATOM 1260 N N . SER A 1 160 ? -1.865 15 17.75 1 72.38 160 SER A N 1
ATOM 1261 C CA . SER A 1 160 ? -1.184 15.852 16.781 1 72.38 160 SER A CA 1
ATOM 1262 C C . SER A 1 160 ? -1.902 15.844 15.438 1 72.38 160 SER A C 1
ATOM 1264 O O . SER A 1 160 ? -1.367 16.328 14.438 1 72.38 160 SER A O 1
ATOM 1266 N N . ASP A 1 161 ? -3.195 15.648 15.414 1 78.94 161 ASP A N 1
ATOM 1267 C CA . ASP A 1 161 ? -3.889 15.688 14.125 1 78.94 161 ASP A CA 1
ATOM 1268 C C . ASP A 1 161 ? -4.602 17.031 13.93 1 78.94 161 ASP A C 1
ATOM 1270 O O . ASP A 1 161 ? -4.516 17.906 14.781 1 78.94 161 ASP A O 1
ATOM 1274 N N . TYR A 1 162 ? -5.176 17.266 12.703 1 87.31 162 TYR A N 1
ATOM 1275 C CA . TYR A 1 162 ? -5.84 18.516 12.352 1 87.31 162 TYR A CA 1
ATOM 1276 C C . TYR A 1 162 ? -6.938 18.844 13.359 1 87.31 162 TYR A C 1
ATOM 1278 O O . TYR A 1 162 ? -7.297 20.016 13.531 1 87.31 162 TYR A O 1
ATOM 1286 N N . GLU A 1 163 ? -7.266 17.812 13.977 1 87.62 163 GLU A N 1
ATOM 1287 C CA . GLU A 1 163 ? -8.477 17.891 14.797 1 87.62 163 GLU A CA 1
ATOM 1288 C C . GLU A 1 163 ? -8.273 18.828 15.984 1 87.62 163 GLU A C 1
ATOM 1290 O O . GLU A 1 163 ? -9.18 19.562 16.359 1 87.62 163 GLU A O 1
ATOM 1295 N N . VAL A 1 164 ? -7.082 18.844 16.562 1 90.31 164 VAL A N 1
ATOM 1296 C CA . VAL A 1 164 ? -6.812 19.641 17.75 1 90.31 164 VAL A CA 1
ATOM 1297 C C . VAL A 1 164 ? -6.992 21.125 17.438 1 90.31 164 VAL A C 1
ATOM 1299 O O . VAL A 1 164 ? -7.688 21.844 18.156 1 90.31 164 VAL A O 1
ATOM 1302 N N . GLU A 1 165 ? -6.441 21.562 16.375 1 94.81 165 GLU A N 1
ATOM 1303 C CA . GLU A 1 165 ? -6.539 22.969 16.016 1 94.81 165 GLU A CA 1
ATOM 1304 C C . GLU A 1 165 ? -7.941 23.328 15.531 1 94.81 165 GLU A C 1
ATOM 1306 O O . GLU A 1 165 ? -8.43 24.422 15.781 1 94.81 165 GLU A O 1
ATOM 1311 N N . ILE A 1 166 ? -8.594 22.422 14.852 1 95.5 166 ILE A N 1
ATOM 1312 C CA . ILE A 1 166 ? -9.969 22.641 14.398 1 95.5 166 ILE A CA 1
ATOM 1313 C C . ILE A 1 166 ? -10.883 22.844 15.609 1 95.5 166 ILE A C 1
ATOM 1315 O O . ILE A 1 166 ? -11.641 23.812 15.656 1 95.5 166 ILE A O 1
ATOM 1319 N N . ARG A 1 167 ? -10.75 21.938 16.547 1 93.19 167 ARG A N 1
ATOM 1320 C CA . ARG A 1 167 ? -11.57 22.031 17.75 1 93.19 167 ARG A CA 1
ATOM 1321 C C . ARG A 1 167 ? -11.336 23.359 18.469 1 93.19 167 ARG A C 1
ATOM 1323 O O . ARG A 1 167 ? -12.289 24.016 18.875 1 93.19 167 ARG A O 1
ATOM 1330 N N . THR A 1 168 ? -10.047 23.703 18.656 1 94.25 168 THR A N 1
ATOM 1331 C CA . THR A 1 168 ? -9.664 24.922 19.344 1 94.25 168 THR A CA 1
ATOM 1332 C C . THR A 1 168 ? -10.281 26.141 18.656 1 94.25 168 THR A C 1
ATOM 1334 O O . THR A 1 168 ? -10.883 27 19.312 1 94.25 168 THR A O 1
ATOM 1337 N N . LEU A 1 169 ? -10.195 26.203 17.344 1 96.56 169 LEU A N 1
ATOM 1338 C CA . LEU A 1 169 ? -10.688 27.344 16.609 1 96.56 169 LEU A CA 1
ATOM 1339 C C . LEU A 1 169 ? -12.211 27.391 16.625 1 96.56 169 LEU A C 1
ATOM 1341 O O . LEU A 1 169 ? -12.805 28.469 16.734 1 96.56 169 LEU A O 1
ATOM 1345 N N . ILE A 1 170 ? -12.875 26.281 16.5 1 96 170 ILE A N 1
ATOM 1346 C CA . ILE A 1 170 ? -14.328 26.219 16.562 1 96 170 ILE A CA 1
ATOM 1347 C C . ILE A 1 170 ? -14.828 26.781 17.891 1 96 170 ILE A C 1
ATOM 1349 O O . ILE A 1 170 ? -15.758 27.594 17.922 1 96 170 ILE A O 1
ATOM 1353 N N . ASP A 1 171 ? -14.188 26.359 18.938 1 94.88 171 ASP A N 1
ATOM 1354 C CA . ASP A 1 171 ? -14.57 26.844 20.266 1 94.88 171 ASP A CA 1
ATOM 1355 C C . ASP A 1 171 ? -14.312 28.344 20.391 1 94.88 171 ASP A C 1
ATOM 1357 O O . ASP A 1 171 ? -15.117 29.062 20.984 1 94.88 171 ASP A O 1
ATOM 1361 N N . GLU A 1 172 ? -13.234 28.812 19.859 1 95.94 172 GLU A N 1
ATOM 1362 C CA . GLU A 1 172 ? -12.898 30.234 19.891 1 95.94 172 GLU A CA 1
ATOM 1363 C C . GLU A 1 172 ? -13.922 31.062 19.109 1 95.94 172 GLU A C 1
ATOM 1365 O O . GLU A 1 172 ? -14.18 32.219 19.438 1 95.94 172 GLU A O 1
ATOM 1370 N N . LYS A 1 173 ? -14.555 30.453 18.109 1 95.19 173 LYS A N 1
ATOM 1371 C CA . LYS A 1 173 ? -15.523 31.125 17.25 1 95.19 173 LYS A CA 1
ATOM 1372 C C . LYS A 1 173 ? -16.922 31.047 17.844 1 95.19 173 LYS A C 1
ATOM 1374 O O . LYS A 1 173 ? -17.906 31.453 17.219 1 95.19 173 LYS A O 1
ATOM 1379 N N . GLY A 1 174 ? -16.953 30.484 19.031 1 92.81 174 GLY A N 1
ATOM 1380 C CA . GLY A 1 174 ? -18.219 30.453 19.734 1 92.81 174 GLY A CA 1
ATOM 1381 C C . GLY A 1 174 ? -19 29.172 19.5 1 92.81 174 GLY A C 1
ATOM 1382 O O . GLY A 1 174 ? -20.156 29.062 19.891 1 92.81 174 GLY A O 1
ATOM 1383 N N . GLY A 1 175 ? -18.312 28.219 18.781 1 92.62 175 GLY A N 1
ATOM 1384 C CA . GLY A 1 175 ? -18.938 26.922 18.594 1 92.62 175 GLY A CA 1
ATOM 1385 C C . GLY A 1 175 ? -18.641 25.953 19.719 1 92.62 175 GLY A C 1
ATOM 1386 O O . GLY A 1 175 ? -18.078 26.328 20.734 1 92.62 175 GLY A O 1
ATOM 1387 N N . ASN A 1 176 ? -19.25 24.719 19.594 1 91.12 176 ASN A N 1
ATOM 1388 C CA . ASN A 1 176 ? -19 23.625 20.531 1 91.12 176 ASN A CA 1
ATOM 1389 C C .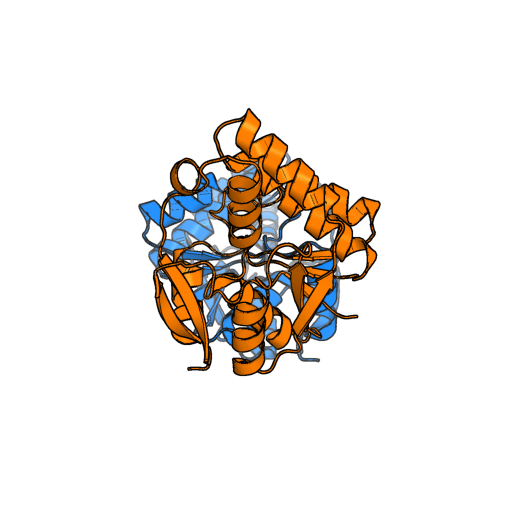 ASN A 1 176 ? -18.375 22.422 19.828 1 91.12 176 ASN A C 1
ATOM 1391 O O . ASN A 1 176 ? -19.109 21.562 19.328 1 91.12 176 ASN A O 1
ATOM 1395 N N . SER A 1 177 ? -17.078 22.344 19.938 1 90.19 177 SER A N 1
ATOM 1396 C CA . SER A 1 177 ? -16.359 21.297 19.219 1 90.19 177 SER A CA 1
ATOM 1397 C C . SER A 1 177 ? -16.719 19.922 19.766 1 90.19 177 SER A C 1
ATOM 1399 O O . SER A 1 177 ? -16.641 18.922 19.047 1 90.19 177 SER A O 1
ATOM 1401 N N . LEU A 1 178 ? -17.078 19.781 21.016 1 87.38 178 LEU A N 1
ATOM 1402 C CA . LEU A 1 178 ? -17.391 18.5 21.641 1 87.38 178 LEU A CA 1
ATOM 1403 C C . LEU A 1 178 ? -18.625 17.859 21 1 87.38 178 LEU A C 1
ATOM 1405 O O . LEU A 1 178 ? -18.734 16.625 20.969 1 87.38 178 LEU A O 1
ATOM 1409 N N . ASP A 1 179 ? -19.5 18.641 20.5 1 88.88 179 ASP A N 1
ATOM 1410 C CA . ASP A 1 179 ? -20.719 18.172 19.844 1 88.88 179 ASP A CA 1
ATOM 1411 C C . ASP A 1 179 ? -20.406 17.594 18.453 1 88.88 179 ASP A C 1
ATOM 1413 O O . ASP A 1 179 ? -21.141 16.75 17.953 1 88.88 179 ASP A O 1
ATOM 1417 N N . ILE A 1 180 ? -19.391 18.109 17.906 1 88.31 180 ILE A N 1
ATOM 1418 C CA . ILE A 1 180 ? -19.062 17.781 16.531 1 88.31 180 ILE A CA 1
ATOM 1419 C C . ILE A 1 180 ? -18.062 16.625 16.484 1 88.31 180 ILE A C 1
ATOM 1421 O O . ILE A 1 180 ? -18.156 15.75 15.625 1 88.31 180 ILE A O 1
ATOM 1425 N N . PHE A 1 181 ? -17.062 16.672 17.406 1 85.94 181 PHE A N 1
ATOM 1426 C CA . PHE A 1 181 ? -16.031 15.641 17.484 1 85.94 181 PHE A CA 1
ATOM 1427 C C . PHE A 1 181 ? -16.172 14.812 18.75 1 85.94 181 PHE A C 1
ATOM 1429 O O . PHE A 1 181 ? -15.82 15.273 19.844 1 85.94 181 PHE A O 1
ATOM 1436 N N . PRO A 1 182 ? -16.656 13.648 18.578 1 76.56 182 PRO A N 1
ATOM 1437 C CA . PRO A 1 182 ? -16.766 12.812 19.766 1 76.56 182 PRO A CA 1
ATOM 1438 C C . PRO A 1 182 ? -15.414 12.484 20.391 1 76.56 182 PRO A C 1
ATOM 1440 O O . PRO A 1 182 ? -14.383 12.562 19.719 1 76.56 182 PRO A O 1
ATOM 1443 N N . GLU A 1 183 ? -15.414 12.281 21.703 1 72.69 183 GLU A N 1
ATOM 1444 C CA . GLU A 1 183 ? -14.203 11.852 22.406 1 72.69 183 GLU A CA 1
ATOM 1445 C C . GLU A 1 183 ? -13.688 10.531 21.844 1 72.69 183 GLU A C 1
ATOM 1447 O O . GLU A 1 183 ? -14.469 9.656 21.469 1 72.69 183 GLU A O 1
ATOM 1452 N N . HIS A 1 184 ? -12.398 10.562 21.578 1 73.44 184 HIS A N 1
ATOM 1453 C CA . HIS A 1 184 ? -11.836 9.289 21.141 1 73.44 184 HIS A CA 1
ATOM 1454 C C . HIS A 1 184 ? -10.453 9.062 21.734 1 73.44 184 HIS A C 1
ATOM 1456 O O . HIS A 1 184 ? -9.906 9.953 22.391 1 73.44 184 HIS A O 1
ATOM 1462 N N . TYR A 1 185 ? -10.094 7.816 21.797 1 71.12 185 TYR A N 1
ATOM 1463 C CA . TYR A 1 185 ? -8.773 7.414 22.266 1 71.12 185 TYR A CA 1
ATOM 1464 C C . TYR A 1 185 ? -7.754 7.457 21.141 1 71.12 185 TYR A C 1
ATOM 1466 O O . TYR A 1 185 ? -8.094 7.191 19.984 1 71.12 185 TYR A O 1
ATOM 1474 N N . GLN A 1 186 ? -6.559 8 21.609 1 75.81 186 GLN A N 1
ATOM 1475 C CA . GLN A 1 186 ? -5.488 8.094 20.625 1 75.81 186 GLN A CA 1
ATOM 1476 C C . GLN A 1 186 ? -4.301 7.223 21.016 1 75.81 186 GLN A C 1
ATOM 1478 O O . GLN A 1 186 ? -4.016 7.043 22.203 1 75.81 186 GLN A O 1
ATOM 1483 N N . THR A 1 187 ? -3.66 6.633 20 1 82.5 187 THR A N 1
ATOM 1484 C CA . THR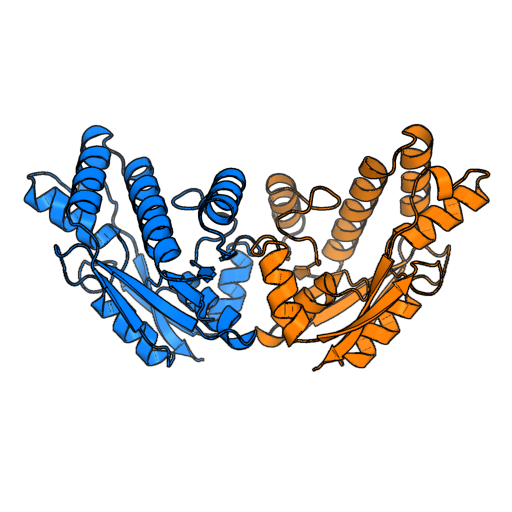 A 1 187 ? -2.422 5.879 20.188 1 82.5 187 THR A CA 1
ATOM 1485 C C . THR A 1 187 ? -1.216 6.719 19.766 1 82.5 187 THR A C 1
ATOM 1487 O O . THR A 1 187 ? -1.275 7.461 18.797 1 82.5 187 THR A O 1
ATOM 1490 N N . ARG A 1 188 ? -0.202 6.688 20.656 1 89.56 188 ARG A N 1
ATOM 1491 C CA . ARG A 1 188 ? 1.049 7.379 20.344 1 89.56 188 ARG A CA 1
ATOM 1492 C C . ARG A 1 188 ? 2.223 6.406 20.344 1 89.56 188 ARG A C 1
ATOM 1494 O O . ARG A 1 188 ? 2.355 5.582 21.25 1 89.56 188 ARG A O 1
ATOM 1501 N N . VAL A 1 189 ? 3.031 6.523 19.344 1 93.69 189 VAL A N 1
ATOM 1502 C CA . VAL A 1 189 ? 4.23 5.695 19.281 1 93.69 189 VAL A CA 1
ATOM 1503 C C . VAL A 1 189 ? 5.316 6.293 20.188 1 93.69 189 VAL A C 1
ATOM 1505 O O . VAL A 1 189 ? 5.645 7.477 20.062 1 93.69 189 VAL A O 1
ATOM 1508 N N . ILE A 1 190 ? 5.898 5.438 21.047 1 93.69 190 ILE A N 1
ATOM 1509 C CA . ILE A 1 190 ? 6.887 5.969 21.984 1 93.69 190 ILE A CA 1
ATOM 1510 C C . ILE A 1 190 ? 8.242 5.32 21.734 1 93.69 190 ILE A C 1
ATOM 1512 O O . ILE A 1 190 ? 9.211 5.582 22.438 1 93.69 190 ILE A O 1
ATOM 1516 N N . GLY A 1 191 ? 8.367 4.434 20.766 1 93.31 191 GLY A N 1
ATOM 1517 C CA . GLY A 1 191 ? 9.625 3.811 20.375 1 93.31 191 GLY A CA 1
ATOM 1518 C C . GLY A 1 191 ? 9.445 2.508 19.625 1 93.31 191 GLY A C 1
ATOM 1519 O O . GLY A 1 191 ? 8.32 2.139 19.281 1 93.31 191 GLY A O 1
ATOM 1520 N N . TYR A 1 192 ? 10.633 1.945 19.328 1 94.25 192 TYR A N 1
ATOM 1521 C CA . TYR A 1 192 ? 10.641 0.628 18.703 1 94.25 192 TYR A CA 1
ATOM 1522 C C . TYR A 1 192 ? 10.539 -0.474 19.75 1 94.25 192 TYR A C 1
ATOM 1524 O O . TYR A 1 192 ? 10.906 -0.271 20.906 1 94.25 192 TYR A O 1
ATOM 1532 N N . LYS A 1 193 ? 10.055 -1.598 19.359 1 91.62 193 LYS A N 1
ATOM 1533 C CA . LYS A 1 193 ? 10.141 -2.783 20.219 1 91.62 193 LYS A CA 1
ATOM 1534 C C . LYS A 1 193 ? 11.508 -3.449 20.094 1 91.62 193 LYS A C 1
ATOM 1536 O O . LYS A 1 193 ? 12.141 -3.387 19.031 1 91.62 193 LYS A O 1
ATOM 1541 N N . MET B 1 1 ? 3.328 -16.828 11.797 1 81.19 1 MET B N 1
ATOM 1542 C CA . MET B 1 1 ? 2.439 -16.828 10.633 1 81.19 1 MET B CA 1
ATOM 1543 C C . MET B 1 1 ? 3.188 -16.406 9.375 1 81.19 1 MET B C 1
ATOM 1545 O O . MET B 1 1 ? 4.035 -15.508 9.43 1 81.19 1 MET B O 1
ATOM 1549 N N . LYS B 1 2 ? 3.104 -17.25 8.234 1 93.12 2 LYS B N 1
ATOM 1550 C CA . LYS B 1 2 ? 3.836 -16.969 7 1 93.12 2 LYS B CA 1
ATOM 1551 C C . LYS B 1 2 ? 2.98 -16.188 6.012 1 93.12 2 LYS B C 1
ATOM 1553 O O . LYS B 1 2 ? 1.787 -16.453 5.863 1 93.12 2 LYS B O 1
ATOM 1558 N N . ALA B 1 3 ? 3.588 -15.203 5.43 1 98.25 3 ALA B N 1
ATOM 1559 C CA . ALA B 1 3 ? 2.961 -14.469 4.336 1 98.25 3 ALA B CA 1
ATOM 1560 C C . ALA B 1 3 ? 3.305 -15.102 2.986 1 98.25 3 ALA B C 1
ATOM 1562 O O . ALA B 1 3 ? 4.477 -15.148 2.602 1 98.25 3 ALA B O 1
ATOM 1563 N N . ALA B 1 4 ? 2.344 -15.602 2.311 1 98.75 4 ALA B N 1
ATOM 1564 C CA . ALA B 1 4 ? 2.533 -16.125 0.961 1 98.75 4 ALA B CA 1
ATOM 1565 C C . ALA B 1 4 ? 2.473 -15.016 -0.078 1 98.75 4 ALA B C 1
ATOM 1567 O O . ALA B 1 4 ? 1.437 -14.367 -0.241 1 98.75 4 ALA B O 1
ATOM 1568 N N . VAL B 1 5 ? 3.535 -14.82 -0.765 1 98.75 5 VAL B N 1
ATOM 1569 C CA . VAL B 1 5 ? 3.58 -13.836 -1.837 1 98.75 5 VAL B CA 1
ATOM 1570 C C . VAL B 1 5 ? 3.471 -14.531 -3.189 1 98.75 5 VAL B C 1
ATOM 1572 O O . VAL B 1 5 ? 4.309 -15.375 -3.531 1 98.75 5 VAL B O 1
ATOM 1575 N N . LEU B 1 6 ? 2.369 -14.258 -3.908 1 98.19 6 LEU B N 1
ATOM 1576 C CA . LEU B 1 6 ? 2.305 -14.727 -5.289 1 98.19 6 LEU B CA 1
ATOM 1577 C C . LEU B 1 6 ? 3.441 -14.141 -6.117 1 98.19 6 LEU B C 1
ATOM 1579 O O . LEU B 1 6 ? 3.477 -12.93 -6.359 1 98.19 6 LEU B O 1
ATOM 1583 N N . TYR B 1 7 ? 4.316 -15.023 -6.566 1 97.56 7 TYR B N 1
ATOM 1584 C CA . TYR B 1 7 ? 5.629 -14.586 -7.039 1 97.56 7 TYR B CA 1
ATOM 1585 C C . TYR B 1 7 ? 5.828 -14.953 -8.508 1 97.56 7 TYR B C 1
ATOM 1587 O O . TYR B 1 7 ? 5.609 -16.109 -8.898 1 97.56 7 TYR B O 1
ATOM 1595 N N . SER B 1 8 ? 6.211 -13.984 -9.312 1 94.31 8 SER B N 1
ATOM 1596 C CA . SER B 1 8 ? 6.418 -14.18 -10.75 1 94.31 8 SER B CA 1
ATOM 1597 C C . SER B 1 8 ? 7.898 -14.094 -11.102 1 94.31 8 SER B C 1
ATOM 1599 O O . SER B 1 8 ? 8.297 -14.453 -12.219 1 94.31 8 SER B O 1
ATOM 1601 N N . GLY B 1 9 ? 8.719 -13.539 -10.188 1 94.06 9 GLY B N 1
ATOM 1602 C CA . GLY B 1 9 ? 10.117 -13.281 -10.5 1 94.06 9 GLY B CA 1
ATOM 1603 C C . GLY B 1 9 ? 10.359 -11.875 -11.016 1 94.06 9 GLY B C 1
ATOM 1604 O O . GLY B 1 9 ? 11.508 -11.477 -11.219 1 94.06 9 GLY B O 1
ATOM 1605 N N . GLY B 1 10 ? 9.328 -11.141 -11.188 1 93.44 10 GLY B N 1
ATOM 1606 C CA . GLY B 1 10 ? 9.43 -9.773 -11.664 1 93.44 10 GLY B CA 1
ATOM 1607 C C . GLY B 1 10 ? 9.734 -8.781 -10.555 1 93.44 10 GLY B C 1
ATOM 1608 O O . GLY B 1 10 ? 9.875 -9.156 -9.391 1 93.44 10 GLY B O 1
ATOM 1609 N N . LYS B 1 11 ? 9.844 -7.52 -10.922 1 94.56 11 LYS B N 1
ATOM 1610 C CA . LYS B 1 11 ? 10.266 -6.488 -9.977 1 94.56 11 LYS B CA 1
ATOM 1611 C C . LYS B 1 11 ? 9.172 -6.184 -8.969 1 94.56 11 LYS B C 1
ATOM 1613 O O . LYS B 1 11 ? 9.453 -5.93 -7.793 1 94.56 11 LYS B O 1
ATOM 1618 N N . ASP B 1 12 ? 7.91 -6.254 -9.375 1 96.25 12 ASP B N 1
ATOM 1619 C CA . ASP B 1 12 ? 6.824 -5.859 -8.484 1 96.25 12 ASP B CA 1
ATOM 1620 C C . ASP B 1 12 ? 6.594 -6.91 -7.398 1 96.25 12 ASP B C 1
ATOM 1622 O O . ASP B 1 12 ? 6.48 -6.578 -6.219 1 96.25 12 ASP B O 1
ATOM 1626 N N . SER B 1 13 ? 6.5 -8.195 -7.82 1 97.19 13 SER B N 1
ATOM 1627 C CA . SER B 1 13 ? 6.32 -9.258 -6.828 1 97.19 13 SER B CA 1
ATOM 1628 C C . SER B 1 13 ? 7.539 -9.367 -5.918 1 97.19 13 SER B C 1
ATOM 1630 O O . SER B 1 13 ? 7.406 -9.672 -4.73 1 97.19 13 SER B O 1
ATOM 1632 N N . SER B 1 14 ? 8.742 -9.109 -6.449 1 97.75 14 SER B N 1
ATOM 1633 C CA . SER B 1 14 ? 9.953 -9.094 -5.629 1 97.75 14 SER B CA 1
ATOM 1634 C C . SER B 1 14 ? 9.93 -7.949 -4.625 1 97.75 14 SER B C 1
ATOM 1636 O O . SER B 1 14 ? 10.312 -8.117 -3.469 1 97.75 14 SER B O 1
ATOM 1638 N N . PHE B 1 15 ? 9.5 -6.809 -5.129 1 98.19 15 PHE B N 1
ATOM 1639 C CA . PHE B 1 15 ? 9.336 -5.66 -4.246 1 98.19 15 PHE B CA 1
ATOM 1640 C C . PHE B 1 15 ? 8.422 -6 -3.076 1 98.19 15 PHE B C 1
ATOM 1642 O O . PHE B 1 15 ? 8.758 -5.738 -1.92 1 98.19 15 PHE B O 1
ATOM 1649 N N . MET B 1 16 ? 7.281 -6.637 -3.328 1 98.56 16 MET B N 1
ATOM 1650 C CA . MET B 1 16 ? 6.355 -7.07 -2.285 1 98.56 16 MET B CA 1
ATOM 1651 C C . MET B 1 16 ? 7.055 -7.98 -1.282 1 98.56 16 MET B C 1
ATOM 1653 O O . MET B 1 16 ? 6.945 -7.781 -0.071 1 98.56 16 MET B O 1
ATOM 1657 N N . ALA B 1 17 ? 7.797 -8.922 -1.764 1 98.56 17 ALA B N 1
ATOM 1658 C CA . ALA B 1 17 ? 8.484 -9.898 -0.922 1 98.56 17 ALA B CA 1
ATOM 1659 C C . ALA B 1 17 ? 9.477 -9.211 0.011 1 98.56 17 ALA B C 1
ATOM 1661 O O . ALA B 1 17 ? 9.453 -9.438 1.224 1 98.56 17 ALA B O 1
ATOM 1662 N N . VAL B 1 18 ? 10.32 -8.352 -0.526 1 98.25 18 VAL B N 1
ATOM 1663 C CA . VAL B 1 18 ? 11.367 -7.688 0.236 1 98.25 18 VAL B CA 1
ATOM 1664 C C . VAL B 1 18 ? 10.742 -6.734 1.254 1 98.25 18 VAL B C 1
ATOM 1666 O O . VAL B 1 18 ? 11.195 -6.66 2.4 1 98.25 18 VAL B O 1
ATOM 1669 N N . MET B 1 19 ? 9.719 -6.035 0.841 1 98.31 19 MET B N 1
ATOM 1670 C CA . MET B 1 19 ? 9.047 -5.109 1.748 1 98.31 19 MET B CA 1
ATOM 1671 C C . MET B 1 19 ? 8.492 -5.844 2.965 1 98.31 19 MET B C 1
ATOM 1673 O O . MET B 1 19 ? 8.742 -5.445 4.102 1 98.31 19 MET B O 1
ATOM 1677 N N . LEU B 1 20 ? 7.762 -6.957 2.744 1 98.25 20 LEU B N 1
ATOM 1678 C CA . LEU B 1 20 ? 7.168 -7.699 3.854 1 98.25 20 LEU B CA 1
ATOM 1679 C C . LEU B 1 20 ? 8.25 -8.289 4.75 1 98.25 20 LEU B C 1
ATOM 1681 O O . LEU B 1 20 ? 8.125 -8.273 5.977 1 98.25 20 LEU B O 1
ATOM 1685 N N . LYS B 1 21 ? 9.297 -8.75 4.133 1 97.75 21 LYS B N 1
ATOM 1686 C CA . LYS B 1 21 ? 10.414 -9.289 4.91 1 97.75 21 LYS B CA 1
ATOM 1687 C C . LYS B 1 21 ? 11.031 -8.211 5.801 1 97.75 21 LYS B C 1
ATOM 1689 O O . LYS B 1 21 ? 11.281 -8.453 6.984 1 97.75 21 LYS B O 1
ATOM 1694 N N . ARG B 1 22 ? 11.258 -7.074 5.27 1 96.94 22 ARG B N 1
ATOM 1695 C CA . ARG B 1 22 ? 11.875 -5.98 6.012 1 96.94 22 ARG B CA 1
ATOM 1696 C C . ARG B 1 22 ? 10.945 -5.461 7.102 1 96.94 22 ARG B C 1
ATOM 1698 O O . ARG B 1 22 ? 11.391 -4.812 8.055 1 96.94 22 ARG B O 1
ATOM 1705 N N . LEU B 1 23 ? 9.695 -5.711 6.953 1 96.44 23 LEU B N 1
ATOM 1706 C CA . LEU B 1 23 ? 8.734 -5.316 7.977 1 96.44 23 LEU B CA 1
ATOM 1707 C C . LEU B 1 23 ? 8.617 -6.391 9.055 1 96.44 23 LEU B C 1
ATOM 1709 O O . LEU B 1 23 ? 7.809 -6.266 9.977 1 96.44 23 LEU B O 1
ATOM 1713 N N . GLY B 1 24 ? 9.297 -7.484 8.898 1 95.12 24 GLY B N 1
ATOM 1714 C CA . GLY B 1 24 ? 9.414 -8.477 9.961 1 95.12 24 GLY B CA 1
ATOM 1715 C C . GLY B 1 24 ? 8.523 -9.68 9.758 1 95.12 24 GLY B C 1
ATOM 1716 O O . GLY B 1 24 ? 8.367 -10.508 10.656 1 95.12 24 GLY B O 1
ATOM 1717 N N . LEU B 1 25 ? 7.922 -9.82 8.633 1 97 25 LEU B N 1
ATOM 1718 C CA . LEU B 1 25 ? 7.082 -10.984 8.367 1 97 25 LEU B CA 1
ATOM 1719 C C . LEU B 1 25 ? 7.914 -12.133 7.812 1 97 25 LEU B C 1
ATOM 1721 O O . LEU B 1 25 ? 8.93 -11.914 7.145 1 97 25 LEU B O 1
ATOM 1725 N N . ASP B 1 26 ? 7.551 -13.297 8.172 1 97.31 26 ASP B N 1
ATOM 1726 C CA . ASP B 1 26 ? 8.07 -14.484 7.508 1 97.31 26 ASP B CA 1
ATOM 1727 C C . ASP B 1 26 ? 7.441 -14.656 6.129 1 97.31 26 ASP B C 1
ATOM 1729 O O . ASP B 1 26 ? 6.223 -14.797 6.012 1 97.31 26 ASP B O 1
ATOM 1733 N N . VAL B 1 27 ? 8.273 -14.664 5.082 1 98.38 27 VAL B N 1
ATOM 1734 C CA . VAL B 1 27 ? 7.758 -14.602 3.721 1 98.38 27 VAL B CA 1
ATOM 1735 C C . VAL B 1 27 ? 8.086 -15.898 2.98 1 98.38 27 VAL B C 1
ATOM 1737 O O . VAL B 1 27 ? 9.219 -16.391 3.059 1 98.38 27 VAL B O 1
ATOM 1740 N N . GLU B 1 28 ? 7.188 -16.438 2.352 1 98.25 28 GLU B N 1
ATOM 1741 C CA . GLU B 1 28 ? 7.348 -17.531 1.396 1 98.25 28 GLU B CA 1
ATOM 1742 C C . GLU B 1 28 ? 6.84 -17.125 0.012 1 98.25 28 GLU B C 1
ATOM 1744 O O . GLU B 1 28 ? 5.715 -16.656 -0.128 1 98.25 28 GLU B O 1
ATOM 1749 N N . LEU B 1 29 ? 7.719 -17.281 -0.944 1 98.5 29 LEU B N 1
ATOM 1750 C CA . LEU B 1 29 ? 7.316 -16.984 -2.314 1 98.5 29 LEU B CA 1
ATOM 1751 C C . LEU B 1 29 ? 6.602 -18.172 -2.943 1 98.5 29 LEU B C 1
ATOM 1753 O O . LEU B 1 29 ? 7.078 -19.312 -2.855 1 98.5 29 LEU B O 1
ATOM 1757 N N . CYS B 1 30 ? 5.426 -17.938 -3.537 1 98.12 30 CYS B N 1
ATOM 1758 C CA . CYS B 1 30 ? 4.605 -19.016 -4.098 1 98.12 30 CYS B CA 1
ATOM 1759 C C . CYS B 1 30 ? 4.309 -18.766 -5.57 1 98.12 30 CYS B C 1
ATOM 1761 O O . CYS B 1 30 ? 3.934 -17.656 -5.949 1 98.12 30 CYS B O 1
ATOM 1763 N N . THR B 1 31 ? 4.465 -19.734 -6.402 1 97.69 31 THR B N 1
ATOM 1764 C CA . THR B 1 31 ? 4.07 -19.703 -7.805 1 97.69 31 THR B CA 1
ATOM 1765 C C . THR B 1 31 ? 3.07 -20.812 -8.117 1 97.69 31 THR B C 1
ATOM 1767 O O . THR B 1 31 ? 3.344 -21.984 -7.875 1 97.69 31 THR B O 1
ATOM 1770 N N . ALA B 1 32 ? 1.902 -20.422 -8.633 1 97.19 32 ALA B N 1
ATOM 1771 C CA . ALA B 1 32 ? 0.894 -21.406 -9.008 1 97.19 32 ALA B CA 1
ATOM 1772 C C . ALA B 1 32 ? 1.284 -22.125 -10.305 1 97.19 32 ALA B C 1
ATOM 1774 O O . ALA B 1 32 ? 1.802 -21.5 -11.234 1 97.19 32 ALA B O 1
ATOM 1775 N N . ASN B 1 33 ? 1.073 -23.312 -10.336 1 97.31 33 ASN B N 1
ATOM 1776 C CA . ASN B 1 33 ? 1.3 -24.141 -11.516 1 97.31 33 ASN B CA 1
ATOM 1777 C C . ASN B 1 33 ? 0.158 -25.125 -11.734 1 97.31 33 ASN B C 1
ATOM 1779 O O . ASN B 1 33 ? -0.397 -25.672 -10.781 1 97.31 33 ASN B O 1
ATOM 1783 N N . PHE B 1 34 ? -0.135 -25.375 -13.016 1 97.5 34 PHE B N 1
ATOM 1784 C CA . PHE B 1 34 ? -1.318 -26.172 -13.336 1 97.5 34 PHE B CA 1
ATOM 1785 C C . PHE B 1 34 ? -0.939 -27.422 -14.117 1 97.5 34 PHE B C 1
ATOM 1787 O O . PHE B 1 34 ? -1.812 -28.125 -14.625 1 97.5 34 PHE B O 1
ATOM 1794 N N . GLY B 1 35 ? 0.364 -27.656 -14.352 1 95.56 35 GLY B N 1
ATOM 1795 C CA . GLY B 1 35 ? 0.852 -28.906 -14.898 1 95.56 35 GLY B CA 1
ATOM 1796 C C . GLY B 1 35 ? 1.059 -28.875 -16.391 1 95.56 35 GLY B C 1
ATOM 1797 O O . GLY B 1 35 ? 1.389 -29.891 -17.016 1 95.56 35 GLY B O 1
ATOM 1798 N N . VAL B 1 36 ? 0.886 -27.766 -17.016 1 95.31 36 VAL B N 1
ATOM 1799 C CA . VAL B 1 36 ? 0.963 -27.672 -18.469 1 95.31 36 VAL B CA 1
ATOM 1800 C C . VAL B 1 36 ? 2.387 -27.312 -18.891 1 95.31 36 VAL B C 1
ATOM 1802 O O . VAL B 1 36 ? 2.848 -27.734 -19.953 1 95.31 36 VAL B O 1
ATOM 1805 N N . TYR B 1 37 ? 3.068 -26.562 -18.156 1 93.19 37 TYR B N 1
ATOM 1806 C CA . TYR B 1 37 ? 4.426 -26.094 -18.422 1 93.19 37 TYR B CA 1
ATOM 1807 C C . TYR B 1 37 ? 5.148 -25.781 -17.109 1 93.19 37 TYR B C 1
ATOM 1809 O O . TYR B 1 37 ? 4.523 -25.359 -16.141 1 93.19 37 TYR B O 1
ATOM 1817 N N . ASP B 1 38 ? 6.426 -26.016 -17.094 1 93.25 38 ASP B N 1
ATOM 1818 C CA . ASP B 1 38 ? 7.207 -25.672 -15.914 1 93.25 38 ASP B CA 1
ATOM 1819 C C . ASP B 1 38 ? 7.488 -24.188 -15.836 1 93.25 38 ASP B C 1
ATOM 1821 O O . ASP B 1 38 ? 8.641 -23.766 -15.758 1 93.25 38 ASP B O 1
ATOM 1825 N N . SER B 1 39 ? 6.418 -23.391 -15.734 1 90.94 39 SER B N 1
ATOM 1826 C CA . SER B 1 39 ? 6.496 -21.938 -15.812 1 90.94 39 SER B CA 1
ATOM 1827 C C . SER B 1 39 ? 7.07 -21.344 -14.531 1 90.94 39 SER B C 1
ATOM 1829 O O . SER B 1 39 ? 7.375 -20.156 -14.477 1 90.94 39 SER B O 1
ATOM 1831 N N . TYR B 1 40 ? 7.293 -22.188 -13.438 1 94.19 40 TYR B N 1
ATOM 1832 C CA . TYR B 1 40 ? 7.742 -21.703 -12.141 1 94.19 40 TYR B CA 1
ATOM 1833 C C . TYR B 1 40 ? 9.258 -21.578 -12.102 1 94.19 40 TYR B C 1
ATOM 1835 O O . TYR B 1 40 ? 9.812 -20.969 -11.18 1 94.19 40 TYR B O 1
ATOM 1843 N N . ILE B 1 41 ? 9.977 -22.062 -13.055 1 94.06 41 ILE B N 1
ATOM 1844 C CA . ILE B 1 41 ? 11.43 -22.219 -13.008 1 94.06 41 ILE B CA 1
ATOM 1845 C C . ILE B 1 41 ? 12.078 -20.828 -12.953 1 94.06 41 ILE B C 1
ATOM 1847 O O . ILE B 1 41 ? 12.922 -20.562 -12.086 1 94.06 41 ILE B O 1
ATOM 1851 N N . PRO B 1 42 ? 11.719 -19.891 -13.852 1 92.69 42 PRO B N 1
ATOM 1852 C CA . PRO B 1 42 ? 12.336 -18.562 -13.773 1 92.69 42 PRO B CA 1
ATOM 1853 C C . PRO B 1 42 ? 12.102 -17.891 -12.422 1 92.69 42 PRO B C 1
ATOM 1855 O O . PRO B 1 42 ? 13.016 -17.266 -11.875 1 92.69 42 PRO B O 1
ATOM 1858 N N . ALA B 1 43 ? 10.883 -18 -11.898 1 95.44 43 ALA B N 1
ATOM 1859 C CA . ALA B 1 43 ? 10.57 -17.406 -10.602 1 95.44 43 ALA B CA 1
ATOM 1860 C C . ALA B 1 43 ? 11.406 -18.031 -9.492 1 95.44 43 ALA B C 1
ATOM 1862 O O . ALA B 1 43 ? 11.852 -17.344 -8.57 1 95.44 43 ALA B O 1
ATOM 1863 N N . SER B 1 44 ? 11.609 -19.344 -9.586 1 96.12 44 SER B N 1
ATOM 1864 C CA . SER B 1 44 ? 12.422 -20.047 -8.602 1 96.12 44 SER B CA 1
ATOM 1865 C C . SER B 1 44 ? 13.852 -19.5 -8.578 1 96.12 44 SER B C 1
ATOM 1867 O O . SER B 1 44 ? 14.43 -19.312 -7.508 1 96.12 44 SER B O 1
ATOM 1869 N N . LYS B 1 45 ? 14.398 -19.281 -9.711 1 94.75 45 LYS B N 1
ATOM 1870 C CA . LYS B 1 45 ? 15.75 -18.734 -9.812 1 94.75 45 LYS B CA 1
ATOM 1871 C C . LYS B 1 45 ? 15.828 -17.328 -9.211 1 94.75 45 LYS B C 1
ATOM 1873 O O . LYS B 1 45 ? 16.781 -17.016 -8.492 1 94.75 45 LYS B O 1
ATOM 1878 N N . SER B 1 46 ? 14.859 -16.5 -9.523 1 95.62 46 SER B N 1
ATOM 1879 C CA . SER B 1 46 ? 14.805 -15.148 -8.977 1 95.62 46 SER B CA 1
ATOM 1880 C C . SER B 1 46 ? 14.695 -15.18 -7.453 1 95.62 46 SER B C 1
ATOM 1882 O O . SER B 1 46 ? 15.352 -14.398 -6.758 1 95.62 46 SER B O 1
ATOM 1884 N N . ALA B 1 47 ? 13.844 -16.078 -6.941 1 97.56 47 ALA B N 1
ATOM 1885 C CA . ALA B 1 47 ? 13.672 -16.219 -5.5 1 97.56 47 ALA B CA 1
ATOM 1886 C C . ALA B 1 47 ? 14.984 -16.594 -4.82 1 97.56 47 ALA B C 1
ATOM 1888 O O . ALA B 1 47 ? 15.336 -16.016 -3.787 1 97.56 47 ALA B O 1
ATOM 1889 N N . GLU B 1 48 ? 15.672 -17.531 -5.414 1 97.12 48 GLU B N 1
ATOM 1890 C CA . GLU B 1 48 ? 16.969 -17.953 -4.891 1 97.12 48 GLU B CA 1
ATOM 1891 C C . GLU B 1 48 ? 17.953 -16.797 -4.848 1 97.12 48 GLU B C 1
ATOM 1893 O O . GLU B 1 48 ? 18.703 -16.656 -3.875 1 97.12 48 GLU B O 1
ATOM 1898 N N . SER B 1 49 ? 17.984 -16 -5.875 1 96.44 49 SER B N 1
ATOM 1899 C CA . SER B 1 49 ? 18.906 -14.875 -5.969 1 96.44 49 SER B CA 1
ATOM 1900 C C . SER B 1 49 ? 18.656 -13.859 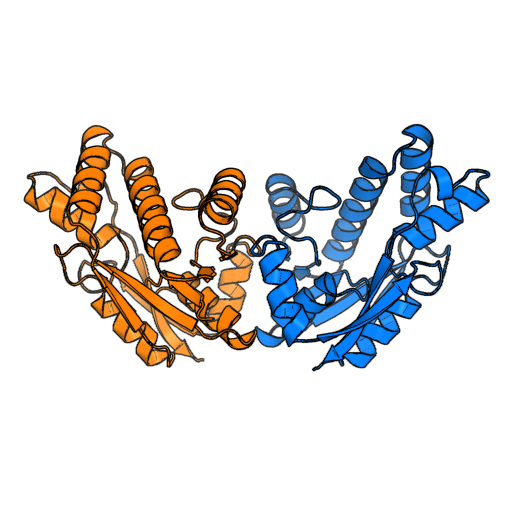-4.859 1 96.44 49 SER B C 1
ATOM 1902 O O . SER B 1 49 ? 19.547 -13.094 -4.496 1 96.44 49 SER B O 1
ATOM 1904 N N . LEU B 1 50 ? 17.453 -13.828 -4.324 1 97.44 50 LEU B N 1
ATOM 1905 C CA . LEU B 1 50 ? 17.109 -12.875 -3.283 1 97.44 50 LEU B CA 1
ATOM 1906 C C . LEU B 1 50 ? 17.109 -13.531 -1.909 1 97.44 50 LEU B C 1
ATOM 1908 O O . LEU B 1 50 ? 16.859 -12.875 -0.897 1 97.44 50 LEU B O 1
ATOM 1912 N N . GLY B 1 51 ? 17.297 -14.828 -1.896 1 97.31 51 GLY B N 1
ATOM 1913 C CA . GLY B 1 51 ? 17.422 -15.547 -0.635 1 97.31 51 GLY B CA 1
ATOM 1914 C C . GLY B 1 51 ? 16.078 -15.914 -0.025 1 97.31 51 GLY B C 1
ATOM 1915 O O . GLY B 1 51 ? 15.953 -16 1.197 1 97.31 51 GLY B O 1
ATOM 1916 N N . PHE B 1 52 ? 15.062 -16.062 -0.813 1 97.94 52 PHE B N 1
ATOM 1917 C CA . PHE B 1 52 ? 13.742 -16.422 -0.315 1 97.94 52 PHE B CA 1
ATOM 1918 C C . PHE B 1 52 ? 13.461 -17.906 -0.571 1 97.94 52 PHE B C 1
ATOM 1920 O O . PHE B 1 52 ? 13.969 -18.484 -1.533 1 97.94 52 PHE B O 1
ATOM 1927 N N . ASN B 1 53 ? 12.672 -18.5 0.276 1 97 53 ASN B N 1
ATOM 1928 C CA . ASN B 1 53 ? 12.094 -19.797 -0.025 1 97 53 ASN B CA 1
ATOM 1929 C C . ASN B 1 53 ? 11.023 -19.703 -1.113 1 97 53 ASN B C 1
ATOM 1931 O O . ASN B 1 53 ? 10.203 -18.781 -1.104 1 97 53 ASN B O 1
ATOM 1935 N N . HIS B 1 54 ? 11.117 -20.609 -2.002 1 97.88 54 HIS B N 1
ATOM 1936 C CA . HIS B 1 54 ? 10.148 -20.656 -3.094 1 97.88 54 HIS B CA 1
ATOM 1937 C C . HIS B 1 54 ? 9.359 -21.969 -3.08 1 97.88 54 HIS B C 1
ATOM 1939 O O . HIS B 1 54 ? 9.938 -23.047 -2.91 1 97.88 54 HIS B O 1
ATOM 1945 N N . LYS B 1 55 ? 8.07 -21.859 -3.24 1 97.88 55 LYS B N 1
ATOM 1946 C CA . LYS B 1 55 ? 7.18 -23.016 -3.264 1 97.88 55 LYS B CA 1
ATOM 1947 C C . LYS B 1 55 ? 6.293 -23 -4.508 1 97.88 55 LYS B C 1
ATOM 1949 O O . LYS B 1 55 ? 5.707 -21.969 -4.844 1 97.88 55 LYS B O 1
ATOM 1954 N N . VAL B 1 56 ? 6.219 -24.109 -5.145 1 97.56 56 VAL B N 1
ATOM 1955 C CA . VAL B 1 56 ? 5.301 -24.281 -6.266 1 97.56 56 VAL B CA 1
ATOM 1956 C C . VAL B 1 56 ? 3.959 -24.797 -5.766 1 97.56 56 VAL B C 1
ATOM 1958 O O . VAL B 1 56 ? 3.902 -25.812 -5.066 1 97.56 56 VAL B O 1
ATOM 1961 N N . LEU B 1 57 ? 2.875 -24.078 -6.055 1 97.19 57 LEU B N 1
ATOM 1962 C CA . LEU B 1 57 ? 1.526 -24.531 -5.715 1 97.19 57 LEU B CA 1
ATOM 1963 C C . LEU B 1 57 ? 0.898 -25.297 -6.871 1 97.19 57 LEU B C 1
ATOM 1965 O O . LEU B 1 57 ? 0.484 -24.703 -7.867 1 97.19 57 LEU B O 1
ATOM 1969 N N . ASP B 1 58 ? 0.804 -26.547 -6.672 1 96.88 58 ASP B N 1
ATOM 1970 C CA . ASP B 1 58 ? 0.15 -27.375 -7.676 1 96.88 58 ASP B CA 1
ATOM 1971 C C . ASP B 1 58 ? -1.369 -27.234 -7.602 1 96.88 58 ASP B C 1
ATOM 1973 O O . ASP B 1 58 ? -1.996 -27.719 -6.656 1 96.88 58 ASP B O 1
ATOM 1977 N N . LEU B 1 59 ? -1.926 -26.578 -8.602 1 97.81 59 LEU B N 1
ATOM 1978 C CA . LEU B 1 59 ? -3.361 -26.328 -8.594 1 97.81 59 LEU B CA 1
ATOM 1979 C C . LEU B 1 59 ? -4.059 -27.125 -9.688 1 97.81 59 LEU B C 1
ATOM 1981 O O . LEU B 1 59 ? -3.402 -27.688 -10.57 1 97.81 59 LEU B O 1
ATOM 1985 N N . ASP B 1 60 ? -5.348 -27.234 -9.57 1 97.62 60 ASP B N 1
ATOM 1986 C CA . ASP B 1 60 ? -6.156 -28.062 -10.445 1 97.62 60 ASP B CA 1
ATOM 1987 C C . ASP B 1 60 ? -6.086 -27.578 -11.891 1 97.62 60 ASP B C 1
ATOM 1989 O O . ASP B 1 60 ? -6.32 -26.391 -12.164 1 97.62 60 ASP B O 1
ATOM 1993 N N . PHE B 1 61 ? -5.844 -28.484 -12.734 1 97.94 61 PHE B N 1
ATOM 1994 C CA . PHE B 1 61 ? -5.809 -28.219 -14.164 1 97.94 61 PHE B CA 1
ATOM 1995 C C . PHE B 1 61 ? -7.102 -27.562 -14.625 1 97.94 61 PHE B C 1
ATOM 1997 O O . PHE B 1 61 ? -7.09 -26.719 -15.531 1 97.94 61 PHE B O 1
ATOM 2004 N N . GLU B 1 62 ? -8.18 -27.844 -14.039 1 98.44 62 GLU B N 1
ATOM 2005 C CA . GLU B 1 62 ? -9.492 -27.344 -14.438 1 98.44 62 GLU B CA 1
ATOM 2006 C C . GLU B 1 62 ? -9.539 -25.828 -14.359 1 98.44 62 GLU B C 1
ATOM 2008 O O . GLU B 1 62 ? -10.258 -25.188 -15.125 1 98.44 62 GLU B O 1
ATOM 2013 N N . ILE B 1 63 ? -8.797 -25.266 -13.438 1 98.5 63 ILE B N 1
ATOM 2014 C CA . ILE B 1 63 ? -8.75 -23.812 -13.297 1 98.5 63 ILE B CA 1
ATOM 2015 C C . ILE B 1 63 ? -8.164 -23.188 -14.562 1 98.5 63 ILE B C 1
ATOM 2017 O O . ILE B 1 63 ? -8.727 -22.25 -15.117 1 98.5 63 ILE B O 1
ATOM 2021 N N . LEU B 1 64 ? -7.062 -23.75 -14.992 1 98.31 64 LEU B N 1
ATOM 2022 C CA . LEU B 1 64 ? -6.422 -23.266 -16.219 1 98.31 64 LEU B CA 1
ATOM 2023 C C . LEU B 1 64 ? -7.305 -23.531 -17.438 1 98.31 64 LEU B C 1
ATOM 2025 O O . LEU B 1 64 ? -7.438 -22.656 -18.297 1 98.31 64 LEU B O 1
ATOM 2029 N N . ASP B 1 65 ? -7.859 -24.688 -17.469 1 98.38 65 ASP B N 1
ATOM 2030 C CA . ASP B 1 65 ? -8.719 -25.078 -18.578 1 98.38 65 ASP B CA 1
ATOM 2031 C C . ASP B 1 65 ? -9.883 -24.109 -18.734 1 98.38 65 ASP B C 1
ATOM 2033 O O . ASP B 1 65 ? -10.156 -23.625 -19.844 1 98.38 65 ASP B O 1
ATOM 2037 N N . LYS B 1 66 ? -10.547 -23.844 -17.672 1 98.56 66 LYS B N 1
ATOM 2038 C CA . LYS B 1 66 ? -11.656 -22.891 -17.672 1 98.56 66 LYS B CA 1
ATOM 2039 C C . LYS B 1 66 ? -11.188 -21.5 -18.094 1 98.56 66 LYS B C 1
ATOM 2041 O O . LYS B 1 66 ? -11.883 -20.797 -18.812 1 98.56 66 LYS B O 1
ATOM 2046 N N . THR B 1 67 ? -10.031 -21.094 -17.609 1 98.44 67 THR B N 1
ATOM 2047 C CA . THR B 1 67 ? -9.438 -19.812 -17.984 1 98.44 67 THR B CA 1
ATOM 2048 C C . THR B 1 67 ? -9.258 -19.703 -19.5 1 98.44 67 THR B C 1
ATOM 2050 O O . THR B 1 67 ? -9.656 -18.719 -20.109 1 98.44 67 THR B O 1
ATOM 2053 N N . CYS B 1 68 ? -8.711 -20.734 -20.078 1 98 68 CYS B N 1
ATOM 2054 C CA . CYS B 1 68 ? -8.453 -20.75 -21.516 1 98 68 CYS B CA 1
ATOM 2055 C C . CYS B 1 68 ? -9.758 -20.703 -22.297 1 98 68 CYS B C 1
ATOM 2057 O O . CYS B 1 68 ? -9.852 -19.984 -23.297 1 98 68 CYS B O 1
ATOM 2059 N N . ASP B 1 69 ? -10.758 -21.453 -21.812 1 97.88 69 ASP B N 1
ATOM 2060 C CA . ASP B 1 69 ? -12.055 -21.406 -22.469 1 97.88 69 ASP B CA 1
ATOM 2061 C C . ASP B 1 69 ? -12.641 -20 -22.453 1 97.88 69 ASP B C 1
ATOM 2063 O O . ASP B 1 69 ? -13.172 -19.531 -23.469 1 97.88 69 ASP B O 1
ATOM 2067 N N . MET B 1 70 ? -12.516 -19.312 -21.344 1 97.94 70 MET B N 1
ATOM 2068 C CA . MET B 1 70 ? -13.008 -17.938 -21.234 1 97.94 70 MET B CA 1
ATOM 2069 C C . MET B 1 70 ? -12.297 -17.016 -22.219 1 97.94 70 MET B C 1
ATOM 2071 O O . MET B 1 70 ? -12.945 -16.25 -22.922 1 97.94 70 MET B O 1
ATOM 2075 N N . ILE B 1 71 ? -10.984 -17.141 -22.281 1 97.31 71 ILE B N 1
ATOM 2076 C CA . ILE B 1 71 ? -10.172 -16.281 -23.125 1 97.31 71 ILE B CA 1
ATOM 2077 C C . ILE B 1 71 ? -10.492 -16.531 -24.594 1 97.31 71 ILE B C 1
ATOM 2079 O O . ILE B 1 71 ? -10.672 -15.594 -25.375 1 97.31 71 ILE B O 1
ATOM 2083 N N . MET B 1 72 ? -10.586 -17.766 -24.953 1 96.19 72 MET B N 1
ATOM 2084 C CA . MET B 1 72 ? -10.852 -18.125 -26.328 1 96.19 72 MET B CA 1
ATOM 2085 C C . MET B 1 72 ? -12.25 -17.688 -26.75 1 96.19 72 MET B C 1
ATOM 2087 O O . MET B 1 72 ? -12.461 -17.25 -27.891 1 96.19 72 MET B O 1
ATOM 2091 N N . ASN B 1 73 ? -13.234 -17.859 -25.859 1 96.56 73 ASN B N 1
ATOM 2092 C CA . ASN B 1 73 ? -14.602 -17.438 -26.141 1 96.56 73 ASN B CA 1
ATOM 2093 C C . ASN B 1 73 ? -14.703 -15.922 -26.281 1 96.56 73 ASN B C 1
ATOM 2095 O O . ASN B 1 73 ? -15.422 -15.414 -27.141 1 96.56 73 ASN B O 1
ATOM 2099 N N . ASP B 1 74 ? -13.945 -15.18 -25.453 1 95.69 74 ASP B N 1
ATOM 2100 C CA . ASP B 1 74 ? -14 -13.719 -25.438 1 95.69 74 ASP B CA 1
ATOM 2101 C C . ASP B 1 74 ? -13.164 -13.125 -26.562 1 95.69 74 ASP B C 1
ATOM 2103 O O . ASP B 1 74 ? -13.445 -12.016 -27.031 1 95.69 74 ASP B O 1
ATOM 2107 N N . GLY B 1 75 ? -12.141 -13.867 -26.938 1 92.88 75 GLY B N 1
ATOM 2108 C CA . GLY B 1 75 ? -11.18 -13.344 -27.891 1 92.88 75 GLY B CA 1
ATOM 2109 C C . GLY B 1 75 ? -10.219 -12.336 -27.281 1 92.88 75 GLY B C 1
ATOM 2110 O O . GLY B 1 75 ? -9.438 -11.703 -28 1 92.88 75 GLY B O 1
ATOM 2111 N N . PHE B 1 76 ? -10.344 -12.109 -25.984 1 93.19 76 PHE B N 1
ATOM 2112 C CA . PHE B 1 76 ? -9.469 -11.219 -25.234 1 93.19 76 PHE B CA 1
ATOM 2113 C C . PHE B 1 76 ? -9.109 -11.812 -23.891 1 93.19 76 PHE B C 1
ATOM 2115 O O . PHE B 1 76 ? -9.898 -12.562 -23.312 1 93.19 76 PHE B O 1
ATOM 2122 N N . PRO B 1 77 ? -7.957 -11.445 -23.359 1 94.25 77 PRO B N 1
ATOM 2123 C CA . PRO B 1 77 ? -7.422 -12.195 -22.219 1 94.25 77 PRO B CA 1
ATOM 2124 C C . PRO B 1 77 ? -7.953 -11.695 -20.875 1 94.25 77 PRO B C 1
ATOM 2126 O O . PRO B 1 77 ? -7.871 -12.406 -19.875 1 94.25 77 PRO B O 1
ATOM 2129 N N . ASN B 1 78 ? -8.555 -10.469 -20.797 1 94.31 78 ASN B N 1
ATOM 2130 C CA . ASN B 1 78 ? -8.734 -9.742 -19.547 1 94.31 78 ASN B CA 1
ATOM 2131 C C . ASN B 1 78 ? -9.617 -10.516 -18.562 1 94.31 78 ASN B C 1
ATOM 2133 O O . ASN B 1 78 ? -9.242 -10.711 -17.406 1 94.31 78 ASN B O 1
ATOM 2137 N N . ASP B 1 79 ? -10.711 -11.016 -18.953 1 96.19 79 ASP B N 1
ATOM 2138 C CA . ASP B 1 79 ? -11.633 -11.695 -18.047 1 96.19 79 ASP B CA 1
ATOM 2139 C C . ASP B 1 79 ? -11.055 -13.039 -17.578 1 96.19 79 ASP B C 1
ATOM 2141 O O . ASP B 1 79 ? -11.258 -13.445 -16.438 1 96.19 79 ASP B O 1
ATOM 2145 N N . GLY B 1 80 ? -10.383 -13.734 -18.484 1 96.88 80 GLY B N 1
ATOM 2146 C CA . GLY B 1 80 ? -9.719 -14.977 -18.109 1 96.88 80 GLY B CA 1
ATOM 2147 C C . GLY B 1 80 ? -8.617 -14.773 -17.094 1 96.88 80 GLY B C 1
ATOM 2148 O O . GLY B 1 80 ? -8.523 -15.516 -16.109 1 96.88 80 GLY B O 1
ATOM 2149 N N . ILE B 1 81 ? -7.828 -13.734 -17.266 1 95.75 81 ILE B N 1
ATOM 2150 C CA . ILE B 1 81 ? -6.73 -13.422 -16.359 1 95.75 81 ILE B CA 1
ATOM 2151 C C . ILE B 1 81 ? -7.289 -13.047 -14.984 1 95.75 81 ILE B C 1
ATOM 2153 O O . ILE B 1 81 ? -6.75 -13.461 -13.953 1 95.75 81 ILE B O 1
ATOM 2157 N N . LYS B 1 82 ? -8.32 -12.281 -14.992 1 96.88 82 LYS B N 1
ATOM 2158 C CA . LYS B 1 82 ? -8.977 -11.93 -13.734 1 96.88 82 LYS B CA 1
ATOM 2159 C C . LYS B 1 82 ? -9.469 -13.18 -13.008 1 96.88 82 LYS B C 1
ATOM 2161 O O . LYS B 1 82 ? -9.266 -13.32 -11.805 1 96.88 82 LYS B O 1
ATOM 2166 N N . PHE B 1 83 ? -10.094 -14.016 -13.742 1 98 83 PHE B N 1
ATOM 2167 C CA . PHE B 1 83 ? -10.648 -15.234 -13.18 1 98 83 PH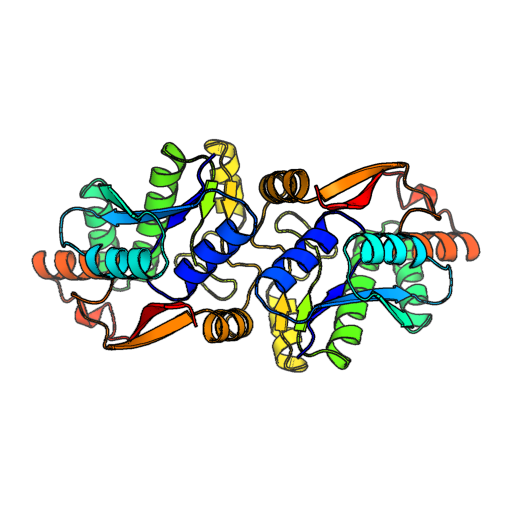E B CA 1
ATOM 2168 C C . PHE B 1 83 ? -9.562 -16.078 -12.523 1 98 83 PHE B C 1
ATOM 2170 O O . PHE B 1 83 ? -9.695 -16.484 -11.375 1 98 83 PHE B O 1
ATOM 2177 N N . ILE B 1 84 ? -8.516 -16.344 -13.234 1 98.25 84 ILE B N 1
ATOM 2178 C CA . ILE B 1 84 ? -7.488 -17.25 -12.727 1 98.25 84 ILE B CA 1
ATOM 2179 C C . ILE B 1 84 ? -6.777 -16.594 -11.547 1 98.25 84 ILE B C 1
ATOM 2181 O O . ILE B 1 84 ? -6.434 -17.266 -10.57 1 98.25 84 ILE B O 1
ATOM 2185 N N . HIS B 1 85 ? -6.523 -15.328 -11.578 1 98.06 85 HIS B N 1
ATOM 2186 C CA . HIS B 1 85 ? -5.879 -14.625 -10.477 1 98.06 85 HIS B CA 1
ATOM 2187 C C . HIS B 1 85 ? -6.711 -14.711 -9.203 1 98.06 85 HIS B C 1
ATOM 2189 O O . HIS B 1 85 ? -6.191 -15.047 -8.141 1 98.06 85 HIS B O 1
ATOM 2195 N N . GLU B 1 86 ? -7.984 -14.422 -9.352 1 98.25 86 GLU B N 1
ATOM 2196 C CA . GLU B 1 86 ? -8.891 -14.5 -8.211 1 98.25 86 GLU B CA 1
ATOM 2197 C C . GLU B 1 86 ? -8.93 -15.914 -7.637 1 98.25 86 GLU B C 1
ATOM 2199 O O . GLU B 1 86 ? -8.945 -16.094 -6.418 1 98.25 86 GLU B O 1
ATOM 2204 N N . THR B 1 87 ? -9.008 -16.859 -8.516 1 98.44 87 THR B N 1
ATOM 2205 C CA . THR B 1 87 ? -9.078 -18.25 -8.094 1 98.44 87 THR B CA 1
ATOM 2206 C C . THR B 1 87 ? -7.809 -18.656 -7.363 1 98.44 87 THR B C 1
ATOM 2208 O O . THR B 1 87 ? -7.867 -19.344 -6.34 1 98.44 87 THR B O 1
ATOM 2211 N N . VAL B 1 88 ? -6.66 -18.266 -7.895 1 98.31 88 VAL B N 1
ATOM 2212 C CA . VAL B 1 88 ? -5.383 -18.578 -7.27 1 98.31 88 VAL B CA 1
ATOM 2213 C C . VAL B 1 88 ? -5.324 -17.969 -5.871 1 98.31 88 VAL B C 1
ATOM 2215 O O . VAL B 1 88 ? -4.91 -18.625 -4.914 1 98.31 88 VAL B O 1
ATOM 2218 N N . ILE B 1 89 ? -5.73 -16.75 -5.727 1 98.69 89 ILE B N 1
ATOM 2219 C CA . ILE B 1 89 ? -5.746 -16.078 -4.426 1 98.69 89 ILE B CA 1
ATOM 2220 C C . ILE B 1 89 ? -6.625 -16.859 -3.455 1 98.69 89 ILE B C 1
ATOM 2222 O O . ILE B 1 89 ? -6.254 -17.062 -2.295 1 98.69 89 ILE B O 1
ATOM 2226 N N . GLU B 1 90 ? -7.777 -17.344 -3.955 1 98.5 90 GLU B N 1
ATOM 2227 C CA . GLU B 1 90 ? -8.68 -18.141 -3.127 1 98.5 90 GLU B CA 1
ATOM 2228 C C . GLU B 1 90 ? -8 -19.422 -2.658 1 98.5 90 GLU B C 1
ATOM 2230 O O . GLU B 1 90 ? -8.133 -19.812 -1.495 1 98.5 90 GLU B O 1
ATOM 2235 N N . GLU B 1 91 ? -7.328 -20.047 -3.535 1 98.25 91 GLU B N 1
ATOM 2236 C CA . GLU B 1 91 ? -6.637 -21.281 -3.213 1 98.25 91 GLU B CA 1
ATOM 2237 C C . GLU B 1 91 ? -5.531 -21.047 -2.182 1 98.25 91 GLU B C 1
ATOM 2239 O O . GLU B 1 91 ? -5.359 -21.859 -1.26 1 98.25 91 GLU B O 1
ATOM 2244 N N . VAL B 1 92 ? -4.781 -20 -2.373 1 98.19 92 VAL B N 1
ATOM 2245 C CA . VAL B 1 92 ? -3.697 -19.672 -1.455 1 98.19 92 VAL B CA 1
ATOM 2246 C C . VAL B 1 92 ? -4.27 -19.312 -0.086 1 98.19 92 VAL B C 1
ATOM 2248 O O . VAL B 1 92 ? -3.688 -19.656 0.946 1 98.19 92 VAL B O 1
ATOM 2251 N N . ALA B 1 93 ? -5.441 -18.625 -0.083 1 98.25 93 ALA B N 1
ATOM 2252 C CA . ALA B 1 93 ? -6.086 -18.188 1.15 1 98.25 93 ALA B CA 1
ATOM 2253 C C . ALA B 1 93 ? -6.531 -19.375 1.995 1 98.25 93 ALA B C 1
ATOM 2255 O O . ALA B 1 93 ? -6.746 -19.234 3.201 1 98.25 93 ALA B O 1
ATOM 2256 N N . ASP B 1 94 ? -6.664 -20.547 1.384 1 97.81 94 ASP B N 1
ATOM 2257 C CA . ASP B 1 94 ? -7.016 -21.766 2.111 1 97.81 94 ASP B CA 1
ATOM 2258 C C . ASP B 1 94 ? -5.801 -22.344 2.828 1 97.81 94 ASP B C 1
ATOM 2260 O O . ASP B 1 94 ? -5.941 -23.219 3.693 1 97.81 94 ASP B O 1
ATOM 2264 N N . ARG B 1 95 ? -4.629 -21.797 2.543 1 96.88 95 ARG B N 1
ATOM 2265 C CA . ARG B 1 95 ? -3.402 -22.422 3.025 1 96.88 95 ARG B CA 1
ATOM 2266 C C . ARG B 1 95 ? -2.611 -21.453 3.908 1 96.88 95 ARG B C 1
ATOM 2268 O O . ARG B 1 95 ? -1.81 -21.891 4.738 1 96.88 95 ARG B O 1
ATOM 2275 N N . TYR B 1 96 ? -2.777 -20.188 3.744 1 97.88 96 TYR B N 1
ATOM 2276 C CA . TYR B 1 96 ? -2.008 -19.172 4.449 1 97.88 96 TYR B CA 1
ATOM 2277 C C . TYR B 1 96 ? -2.926 -18.125 5.066 1 97.88 96 TYR B C 1
ATOM 2279 O O . TYR B 1 96 ? -3.998 -17.844 4.531 1 97.88 96 TYR B O 1
ATOM 2287 N N . ASP B 1 97 ? -2.445 -17.484 6.176 1 97.56 97 ASP B N 1
ATOM 2288 C CA . ASP B 1 97 ? -3.217 -16.453 6.859 1 97.56 97 ASP B CA 1
ATOM 2289 C C . ASP B 1 97 ? -2.992 -15.078 6.219 1 97.56 97 ASP B C 1
ATOM 2291 O O . ASP B 1 97 ? -3.805 -14.172 6.387 1 97.56 97 ASP B O 1
ATOM 2295 N N . ILE B 1 98 ? -1.837 -14.914 5.59 1 98.62 98 ILE B N 1
ATOM 2296 C CA . ILE B 1 98 ? -1.504 -13.672 4.906 1 98.62 98 ILE B CA 1
ATOM 2297 C C . ILE B 1 98 ? -1.134 -13.969 3.453 1 98.62 98 ILE B C 1
ATOM 2299 O O . ILE B 1 98 ? -0.254 -14.789 3.186 1 98.62 98 ILE B O 1
ATOM 2303 N N . ILE B 1 99 ? -1.85 -13.352 2.531 1 98.75 99 ILE B N 1
ATOM 2304 C CA . ILE B 1 99 ? -1.599 -13.461 1.098 1 98.75 99 ILE B CA 1
ATOM 2305 C C . ILE B 1 99 ? -1.187 -12.094 0.543 1 98.75 99 ILE B C 1
ATOM 2307 O O . ILE B 1 99 ? -1.773 -11.07 0.898 1 98.75 99 ILE B O 1
ATOM 2311 N N . ALA B 1 100 ? -0.179 -12.133 -0.296 1 98.75 100 ALA B N 1
ATOM 2312 C CA . ALA B 1 100 ? 0.277 -10.875 -0.892 1 98.75 100 ALA B CA 1
ATOM 2313 C C . ALA B 1 100 ? 0.614 -11.062 -2.369 1 98.75 100 ALA B C 1
ATOM 2315 O O . ALA B 1 100 ? 0.939 -12.172 -2.803 1 98.75 100 ALA B O 1
ATOM 2316 N N . ASP B 1 101 ? 0.469 -10.039 -3.178 1 98.19 101 ASP B N 1
ATOM 2317 C CA . ASP B 1 1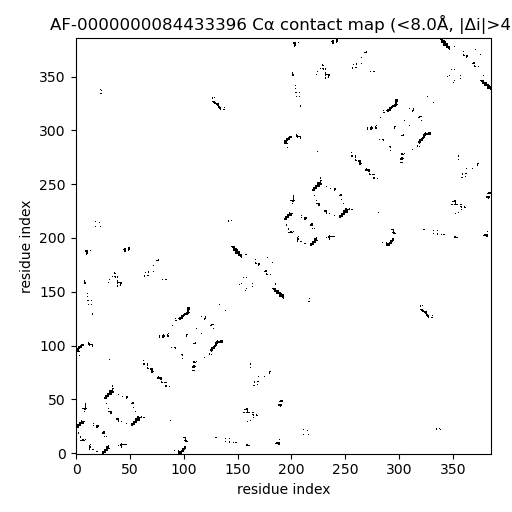01 ? 0.888 -10.086 -4.574 1 98.19 101 ASP B CA 1
ATOM 2318 C C . ASP B 1 101 ? 1.429 -8.734 -5.031 1 98.19 101 ASP B C 1
ATOM 2320 O O . ASP B 1 101 ? 1.421 -7.766 -4.27 1 98.19 101 ASP B O 1
ATOM 2324 N N . GLY B 1 102 ? 1.933 -8.711 -6.219 1 97.31 102 GLY B N 1
ATOM 2325 C CA . GLY B 1 102 ? 2.648 -7.543 -6.707 1 97.31 102 GLY B CA 1
ATOM 2326 C C . GLY B 1 102 ? 1.776 -6.605 -7.523 1 97.31 102 GLY B C 1
ATOM 2327 O O . GLY B 1 102 ? 2.285 -5.801 -8.305 1 97.31 102 GLY B O 1
ATOM 2328 N N . THR B 1 103 ? 0.391 -6.66 -7.418 1 97.12 103 THR B N 1
ATOM 2329 C CA . THR B 1 103 ? -0.458 -5.746 -8.18 1 97.12 103 THR B CA 1
ATOM 2330 C C . THR B 1 103 ? -0.405 -4.34 -7.582 1 97.12 103 THR B C 1
ATOM 2332 O O . THR B 1 103 ? -0.578 -4.164 -6.375 1 97.12 103 THR B O 1
ATOM 2335 N N . ARG B 1 104 ? -0.16 -3.404 -8.469 1 96.31 104 ARG B N 1
ATOM 2336 C CA . ARG B 1 104 ? 0.073 -2.033 -8.031 1 96.31 104 ARG B CA 1
ATOM 2337 C C . ARG B 1 104 ? -1.183 -1.185 -8.188 1 96.31 104 ARG B C 1
ATOM 2339 O O . ARG B 1 104 ? -2.189 -1.65 -8.727 1 96.31 104 ARG B O 1
ATOM 2346 N N . ARG B 1 105 ? -1.07 0.048 -7.75 1 97.62 105 ARG B N 1
ATOM 2347 C CA . ARG B 1 105 ? -2.201 0.968 -7.688 1 97.62 105 ARG B CA 1
ATOM 2348 C C . ARG B 1 105 ? -2.797 1.198 -9.07 1 97.62 105 ARG B C 1
ATOM 2350 O O . ARG B 1 105 ? -4.02 1.242 -9.227 1 97.62 105 ARG B O 1
ATOM 2357 N N . ASP B 1 106 ? -1.968 1.254 -10.086 1 95.62 106 ASP B N 1
ATOM 2358 C CA . ASP B 1 106 ? -2.402 1.667 -11.414 1 95.62 106 ASP B CA 1
ATOM 2359 C C . ASP B 1 106 ? -2.844 0.465 -12.25 1 95.62 106 ASP B C 1
ATOM 2361 O O . ASP B 1 106 ? -3.338 0.625 -13.367 1 95.62 106 ASP B O 1
ATOM 2365 N N . ASP B 1 107 ? -2.713 -0.688 -11.672 1 94 107 ASP B N 1
ATOM 2366 C CA . ASP B 1 107 ? -3.125 -1.877 -12.414 1 94 107 ASP B CA 1
ATOM 2367 C C . ASP B 1 107 ? -4.645 -1.976 -12.492 1 94 107 ASP B C 1
ATOM 2369 O O . ASP B 1 107 ? -5.344 -1.672 -11.523 1 94 107 ASP B O 1
ATOM 2373 N N . ARG B 1 108 ? -5.141 -2.434 -13.625 1 92.44 108 ARG B N 1
ATOM 2374 C CA . ARG B 1 108 ? -6.57 -2.664 -13.789 1 92.44 108 ARG B CA 1
ATOM 2375 C C . ARG B 1 108 ? -6.906 -4.145 -13.656 1 92.44 108 ARG B C 1
ATOM 2377 O O . ARG B 1 108 ? -7.895 -4.508 -13.016 1 92.44 108 ARG B O 1
ATOM 2384 N N . THR B 1 109 ? -6.164 -4.973 -14.266 1 91.31 109 THR B N 1
ATOM 2385 C CA . THR B 1 109 ? -6.219 -6.43 -14.242 1 91.31 109 THR B CA 1
ATOM 2386 C C . THR B 1 109 ? -4.82 -7.02 -14.086 1 91.31 109 THR B C 1
ATOM 2388 O O . THR B 1 109 ? -3.865 -6.547 -14.695 1 91.31 109 THR B O 1
ATOM 2391 N N . PRO B 1 110 ? -4.844 -8.055 -13.234 1 92.19 110 PRO B N 1
ATOM 2392 C CA . PRO B 1 110 ? -5.812 -8.906 -12.547 1 92.19 110 PRO B CA 1
ATOM 2393 C C . PRO B 1 110 ? -6.137 -8.414 -11.141 1 92.19 110 PRO B C 1
ATOM 2395 O O . PRO B 1 110 ? -6.719 -9.148 -10.336 1 92.19 110 PRO B O 1
ATOM 2398 N N . LYS B 1 111 ? -6.008 -7.309 -10.75 1 94.75 111 LYS B N 1
ATOM 2399 C CA . LYS B 1 111 ? -6.09 -6.703 -9.422 1 94.75 111 LYS B CA 1
ATOM 2400 C C . LYS B 1 111 ? -7.496 -6.836 -8.844 1 94.75 111 LYS B C 1
ATOM 2402 O O . LYS B 1 111 ? -8.484 -6.605 -9.547 1 94.75 111 LYS B O 1
ATOM 2407 N N . LEU B 1 112 ? -7.602 -7.246 -7.543 1 97.31 112 LEU B N 1
ATOM 2408 C CA . LEU B 1 112 ? -8.875 -7.262 -6.828 1 97.31 112 LEU B CA 1
ATOM 2409 C C . LEU B 1 112 ? -9.305 -5.852 -6.449 1 97.31 112 LEU B C 1
ATOM 2411 O O . LEU B 1 112 ? -8.477 -5.027 -6.055 1 97.31 112 LEU B O 1
ATOM 2415 N N . ASN B 1 113 ? -10.594 -5.629 -6.508 1 95.75 113 ASN B N 1
ATOM 2416 C CA . ASN B 1 113 ? -11.078 -4.363 -5.973 1 95.75 113 ASN B CA 1
ATOM 2417 C C . ASN B 1 113 ? -11.359 -4.453 -4.477 1 95.75 113 ASN B C 1
ATOM 2419 O O . ASN B 1 113 ? -11.273 -5.535 -3.891 1 95.75 113 ASN B O 1
ATOM 2423 N N . ILE B 1 114 ? -11.695 -3.389 -3.906 1 96.12 114 ILE B N 1
ATOM 2424 C CA . ILE B 1 114 ? -11.789 -3.287 -2.455 1 96.12 114 ILE B CA 1
ATOM 2425 C C . ILE B 1 114 ? -12.891 -4.215 -1.943 1 96.12 114 ILE B C 1
ATOM 2427 O O . ILE B 1 114 ? -12.758 -4.82 -0.878 1 96.12 114 ILE B O 1
ATOM 2431 N N . ASN B 1 115 ? -14.023 -4.309 -2.633 1 96.81 115 ASN B N 1
ATOM 2432 C CA . ASN B 1 115 ? -15.117 -5.188 -2.223 1 96.81 115 ASN B CA 1
ATOM 2433 C C . ASN B 1 115 ? -14.711 -6.656 -2.275 1 96.81 115 ASN B C 1
ATOM 2435 O O . ASN B 1 115 ? -15.07 -7.438 -1.393 1 96.81 115 ASN B O 1
ATOM 2439 N N . GLN B 1 116 ? -13.977 -7.027 -3.285 1 97.94 116 GLN B N 1
ATOM 2440 C CA . GLN B 1 116 ? -13.469 -8.391 -3.41 1 97.94 116 GLN B CA 1
ATOM 2441 C C . GLN B 1 116 ? -12.492 -8.719 -2.287 1 97.94 116 GLN B C 1
ATOM 2443 O O . GLN B 1 116 ? -12.516 -9.828 -1.747 1 97.94 116 GLN B O 1
ATOM 2448 N N . ILE B 1 117 ? -11.656 -7.766 -1.967 1 98.44 117 ILE B N 1
ATOM 2449 C CA . ILE B 1 117 ? -10.688 -7.953 -0.892 1 98.44 117 ILE B CA 1
ATOM 2450 C C . ILE B 1 117 ? -11.422 -8.156 0.433 1 98.44 117 ILE B C 1
ATOM 2452 O O . ILE B 1 117 ? -11.125 -9.094 1.174 1 98.44 117 ILE B O 1
ATOM 2456 N N . ARG B 1 118 ? -12.375 -7.289 0.71 1 97.62 118 ARG B N 1
ATOM 2457 C CA . ARG B 1 118 ? -13.148 -7.383 1.946 1 97.62 118 ARG B CA 1
ATOM 2458 C C . ARG B 1 118 ? -13.859 -8.727 2.047 1 97.62 118 ARG B C 1
ATOM 2460 O O . ARG B 1 118 ? -13.859 -9.359 3.104 1 97.62 118 ARG B O 1
ATOM 2467 N N . SER B 1 119 ? -14.492 -9.125 0.932 1 98.25 119 SER B N 1
ATOM 2468 C CA . SER B 1 119 ? -15.18 -10.406 0.891 1 98.25 119 SER B CA 1
ATOM 2469 C C . SER B 1 119 ? -14.227 -11.562 1.182 1 98.25 119 SER B C 1
ATOM 2471 O O . SER B 1 119 ? -14.547 -12.453 1.974 1 98.25 119 SER B O 1
ATOM 2473 N N . LEU B 1 120 ? -13.062 -11.562 0.558 1 98.5 120 LEU B N 1
ATOM 2474 C CA . LEU B 1 120 ? -12.055 -12.602 0.754 1 98.5 120 LEU B CA 1
ATOM 2475 C C . LEU B 1 120 ? -11.625 -12.672 2.215 1 98.5 120 LEU B C 1
ATOM 2477 O O . LEU B 1 120 ? -11.625 -13.75 2.814 1 98.5 120 LEU B O 1
ATOM 2481 N N . GLU B 1 121 ? -11.266 -11.508 2.764 1 98.44 121 GLU B N 1
ATOM 2482 C CA . GLU B 1 121 ? -10.75 -11.445 4.129 1 98.44 121 GLU B CA 1
ATOM 2483 C C . GLU B 1 121 ? -11.805 -11.898 5.137 1 98.44 121 GLU B C 1
ATOM 2485 O O . GLU B 1 121 ? -11.492 -12.594 6.105 1 98.44 121 GLU B O 1
ATOM 2490 N N . ASP B 1 122 ? -13.055 -11.508 4.891 1 97.75 122 ASP B N 1
ATOM 2491 C CA . ASP B 1 122 ? -14.133 -11.859 5.812 1 97.75 122 ASP B CA 1
ATOM 2492 C C . ASP B 1 122 ? -14.461 -13.344 5.727 1 97.75 122 ASP B C 1
ATOM 2494 O O . ASP B 1 122 ? -14.578 -14.023 6.754 1 97.75 122 ASP B O 1
ATOM 2498 N N . ARG B 1 123 ? -14.594 -13.867 4.5 1 98.12 123 ARG B N 1
ATOM 2499 C CA . ARG B 1 123 ? -15.016 -15.25 4.289 1 98.12 123 ARG B CA 1
ATOM 2500 C C . ARG B 1 123 ? -13.945 -16.234 4.762 1 98.12 123 ARG B C 1
ATOM 2502 O O . ARG B 1 123 ? -14.266 -17.281 5.305 1 98.12 123 ARG B O 1
ATOM 2509 N N . LYS B 1 124 ? -12.68 -15.891 4.602 1 98 124 LYS B N 1
ATOM 2510 C CA . LYS B 1 124 ? -11.609 -16.859 4.824 1 98 124 LYS B CA 1
ATOM 2511 C C . LYS B 1 124 ? -10.789 -16.484 6.055 1 98 124 LYS B C 1
ATOM 2513 O O . LYS B 1 124 ? -9.898 -17.234 6.457 1 98 124 LYS B O 1
ATOM 2518 N N . ASN B 1 125 ? -11.086 -15.32 6.703 1 97.44 125 ASN B N 1
ATOM 2519 C CA . ASN B 1 125 ? -10.352 -14.828 7.863 1 97.44 125 ASN B CA 1
ATOM 2520 C C . ASN B 1 125 ? -8.852 -14.734 7.582 1 97.44 125 ASN B C 1
ATOM 2522 O O . ASN B 1 125 ? -8.039 -15.297 8.32 1 97.44 125 ASN B O 1
ATOM 2526 N N . VAL B 1 126 ? -8.531 -14.086 6.473 1 98.44 126 VAL B N 1
ATOM 2527 C CA . VAL B 1 126 ? -7.145 -13.891 6.055 1 98.44 126 VAL B CA 1
ATOM 2528 C C . VAL B 1 126 ? -6.859 -12.406 5.891 1 98.44 126 VAL B C 1
ATOM 2530 O O . VAL B 1 126 ? -7.758 -11.57 6.043 1 98.44 126 VAL B O 1
ATOM 2533 N N . GLN B 1 127 ? -5.625 -12.078 5.715 1 98.5 127 GLN B N 1
ATOM 2534 C CA . GLN B 1 127 ? -5.18 -10.734 5.344 1 98.5 127 GLN B CA 1
ATOM 2535 C C . GLN B 1 127 ? -4.605 -10.719 3.93 1 98.5 127 GLN B C 1
ATOM 2537 O O . GLN B 1 127 ? -3.826 -11.602 3.561 1 98.5 127 GLN B O 1
ATOM 2542 N N . TYR B 1 128 ? -5.066 -9.789 3.182 1 98.75 128 TYR B N 1
ATOM 2543 C CA . TYR B 1 128 ? -4.582 -9.633 1.815 1 98.75 128 TYR B CA 1
ATOM 2544 C C . TYR B 1 128 ? -3.824 -8.32 1.655 1 98.75 128 TYR B C 1
ATOM 2546 O O . TYR B 1 128 ? -4.297 -7.266 2.084 1 98.75 128 TYR B O 1
ATOM 2554 N N . ILE B 1 129 ? -2.592 -8.422 1.086 1 98.75 129 ILE B N 1
ATOM 2555 C CA . ILE B 1 129 ? -1.736 -7.254 0.9 1 98.75 129 ILE B CA 1
ATOM 2556 C C . ILE B 1 129 ? -1.297 -7.164 -0.56 1 98.75 129 ILE B C 1
ATOM 2558 O O . ILE B 1 129 ? -0.902 -8.164 -1.159 1 98.75 129 ILE B O 1
ATOM 2562 N N . ASN B 1 130 ? -1.413 -6.02 -1.144 1 98.56 130 ASN B N 1
ATOM 2563 C CA . ASN B 1 130 ? -0.904 -5.766 -2.486 1 98.56 130 ASN B CA 1
ATOM 2564 C C . ASN B 1 130 ? -0.059 -4.492 -2.535 1 98.56 130 ASN B C 1
ATOM 2566 O O . ASN B 1 130 ? 0.517 -4.086 -1.525 1 98.56 130 ASN B O 1
ATOM 2570 N N . LEU B 1 131 ? 0.139 -3.904 -3.711 1 98.56 131 LEU B N 1
ATOM 2571 C CA . LEU B 1 131 ? 0.982 -2.719 -3.828 1 98.56 131 LEU B CA 1
ATOM 2572 C C . LEU B 1 131 ? 0.152 -1.496 -4.199 1 98.56 131 LEU B C 1
ATOM 2574 O O . LEU B 1 131 ? 0.626 -0.614 -4.922 1 98.56 131 LEU B O 1
ATOM 2578 N N . 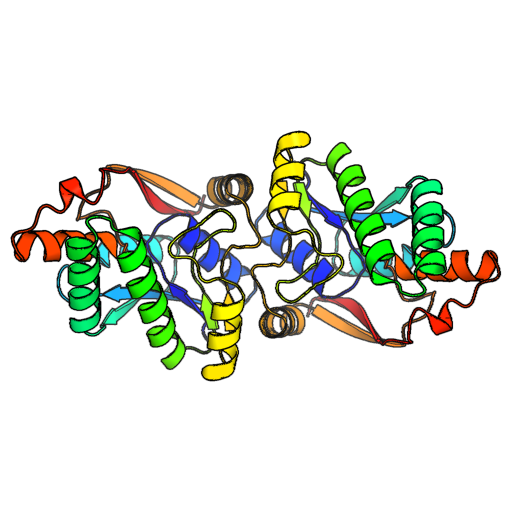ASP B 1 132 ? -1.045 -1.416 -3.676 1 98.06 132 ASP B N 1
ATOM 2579 C CA . ASP B 1 132 ? -1.953 -0.317 -3.988 1 98.06 132 ASP B CA 1
ATOM 2580 C C . ASP B 1 132 ? -1.446 0.998 -3.4 1 98.06 132 ASP B C 1
ATOM 2582 O O . ASP B 1 132 ? -1.938 2.072 -3.754 1 98.06 132 ASP B O 1
ATOM 2586 N N . SER B 1 133 ? -0.531 0.958 -2.498 1 98.44 133 SER B N 1
ATOM 2587 C CA . SER B 1 133 ? 0.051 2.15 -1.891 1 98.44 133 SER B CA 1
ATOM 2588 C C . SER B 1 133 ? 0.928 2.906 -2.883 1 98.44 133 SER B C 1
ATOM 2590 O O . SER B 1 133 ? 1.26 4.074 -2.664 1 98.44 133 SER B O 1
ATOM 2592 N N . PHE B 1 134 ? 1.301 2.215 -3.969 1 98.31 134 PHE B N 1
ATOM 2593 C CA . PHE B 1 134 ? 2.377 2.717 -4.812 1 98.31 134 PHE B CA 1
ATOM 2594 C C . PHE B 1 134 ? 1.916 2.846 -6.262 1 98.31 134 PHE B C 1
ATOM 2596 O O . PHE B 1 134 ? 1.329 1.914 -6.816 1 98.31 134 PHE B O 1
ATOM 2603 N N . GLY B 1 135 ? 2.207 4.004 -6.84 1 97.06 135 GLY B N 1
ATOM 2604 C CA . GLY B 1 135 ? 2.086 4.145 -8.281 1 97.06 135 GLY B CA 1
ATOM 2605 C C . GLY B 1 135 ? 3.291 3.615 -9.031 1 97.06 135 GLY B C 1
ATOM 2606 O O . GLY B 1 135 ? 4.305 3.268 -8.43 1 97.06 135 GLY B O 1
ATOM 2607 N N . HIS B 1 136 ? 3.193 3.566 -10.367 1 95.5 136 HIS B N 1
ATOM 2608 C CA . HIS B 1 136 ? 4.238 3.002 -11.211 1 95.5 136 HIS B CA 1
ATOM 2609 C C . HIS B 1 136 ? 5.562 3.734 -11.016 1 95.5 136 HIS B C 1
ATOM 2611 O O . HIS B 1 136 ? 6.625 3.107 -10.992 1 95.5 136 HIS B O 1
ATOM 2617 N N . LYS B 1 137 ? 5.559 5.008 -10.828 1 96.06 137 LYS B N 1
ATOM 2618 C CA . LYS B 1 137 ? 6.785 5.785 -10.664 1 96.06 137 LYS B CA 1
ATOM 2619 C C . LYS B 1 137 ? 7.484 5.441 -9.352 1 96.06 137 LYS B C 1
ATOM 2621 O O . LYS B 1 137 ? 8.711 5.309 -9.312 1 96.06 137 LYS B O 1
ATOM 2626 N N . SER B 1 138 ? 6.695 5.32 -8.305 1 97.12 138 SER B N 1
ATOM 2627 C CA . SER B 1 138 ? 7.258 4.988 -7.004 1 97.12 138 SER B CA 1
ATOM 2628 C C . SER B 1 138 ? 7.863 3.588 -7.004 1 97.12 138 SER B C 1
ATOM 2630 O O . SER B 1 138 ? 8.953 3.375 -6.461 1 97.12 138 SER B O 1
ATOM 2632 N N . VAL B 1 139 ? 7.145 2.662 -7.605 1 97.12 139 VAL B N 1
ATOM 2633 C CA . VAL B 1 139 ? 7.645 1.293 -7.688 1 97.12 139 VAL B CA 1
ATOM 2634 C C . VAL B 1 139 ? 8.953 1.267 -8.469 1 97.12 139 VAL B C 1
ATOM 2636 O O . VAL B 1 139 ? 9.93 0.638 -8.039 1 97.12 139 VAL B O 1
ATOM 2639 N N . LYS B 1 140 ? 8.945 1.934 -9.57 1 95.69 140 LYS B N 1
ATOM 2640 C CA . LYS B 1 140 ? 10.156 1.996 -10.383 1 95.69 140 LYS B CA 1
ATOM 2641 C C . LYS B 1 140 ? 11.328 2.582 -9.586 1 95.69 140 LYS B C 1
ATOM 2643 O O . LYS B 1 140 ? 12.43 2.039 -9.609 1 95.69 140 LYS B O 1
ATOM 2648 N N . LEU B 1 141 ? 11.117 3.664 -8.898 1 96.31 141 LEU B N 1
ATOM 2649 C CA . LEU B 1 141 ? 12.141 4.324 -8.102 1 96.31 141 LEU B CA 1
ATOM 2650 C C . LEU B 1 141 ? 12.703 3.371 -7.051 1 96.31 141 LEU B C 1
ATOM 2652 O O . LEU B 1 141 ? 13.922 3.203 -6.953 1 96.31 141 LEU B O 1
ATOM 2656 N N . ILE B 1 142 ? 11.828 2.719 -6.32 1 96.56 142 ILE B N 1
ATOM 2657 C CA . ILE B 1 142 ? 12.234 1.877 -5.199 1 96.56 142 ILE B CA 1
ATOM 2658 C C . ILE B 1 142 ? 12.93 0.623 -5.723 1 96.56 142 ILE B C 1
ATOM 2660 O O . ILE B 1 142 ? 14.016 0.268 -5.258 1 96.56 142 ILE B O 1
ATOM 2664 N N . THR B 1 143 ? 12.375 0.001 -6.73 1 96.5 143 THR B N 1
ATOM 2665 C CA . THR B 1 143 ? 12.914 -1.264 -7.219 1 96.5 143 THR B CA 1
ATOM 2666 C C . THR B 1 143 ? 14.234 -1.043 -7.941 1 96.5 143 THR B C 1
ATOM 2668 O O . THR B 1 143 ? 15.125 -1.898 -7.902 1 96.5 143 THR B O 1
ATOM 2671 N N . SER B 1 144 ? 14.367 0.114 -8.641 1 95.12 144 SER B N 1
ATOM 2672 C CA . SER B 1 144 ? 15.625 0.409 -9.328 1 95.12 144 SER B CA 1
ATOM 2673 C C . SER B 1 144 ? 16.781 0.546 -8.336 1 95.12 144 SER B C 1
ATOM 2675 O O . SER B 1 144 ? 17.938 0.286 -8.68 1 95.12 144 SER B O 1
ATOM 2677 N N . ASN B 1 145 ? 16.453 0.909 -7.086 1 94.25 145 ASN B N 1
ATOM 2678 C CA . ASN B 1 145 ? 17.484 1.064 -6.055 1 94.25 145 ASN B CA 1
ATOM 2679 C C . ASN B 1 145 ? 17.734 -0.245 -5.312 1 94.25 145 ASN B C 1
ATOM 2681 O O . ASN B 1 145 ? 18.797 -0.44 -4.734 1 94.25 145 ASN B O 1
ATOM 2685 N N . LEU B 1 146 ? 16.781 -1.14 -5.41 1 95.56 146 LEU B N 1
ATOM 2686 C CA . LEU B 1 146 ? 16.844 -2.35 -4.598 1 95.56 146 LEU B CA 1
ATOM 2687 C C . LEU B 1 146 ? 17.438 -3.508 -5.398 1 95.56 146 LEU B C 1
ATOM 2689 O O . LEU B 1 146 ? 18.156 -4.344 -4.848 1 95.56 146 LEU B O 1
ATOM 2693 N N . PHE B 1 147 ? 17.109 -3.52 -6.711 1 96.81 147 PHE B N 1
ATOM 2694 C CA . PHE B 1 147 ? 17.312 -4.789 -7.398 1 96.81 147 PHE B CA 1
ATOM 2695 C C . PHE B 1 147 ? 18.219 -4.605 -8.609 1 96.81 147 PHE B C 1
ATOM 2697 O O . PHE B 1 147 ? 18.219 -3.547 -9.242 1 96.81 147 PHE B O 1
ATOM 2704 N N . GLU B 1 148 ? 18.953 -5.598 -8.922 1 96.06 148 GLU B N 1
ATOM 2705 C CA . GLU B 1 148 ? 19.516 -5.82 -10.25 1 96.06 148 GLU B CA 1
ATOM 2706 C C . GLU B 1 148 ? 18.531 -6.562 -11.148 1 96.06 148 GLU B C 1
ATOM 2708 O O . GLU B 1 148 ? 18.031 -7.625 -10.789 1 96.06 148 GLU B O 1
ATOM 2713 N N . ILE B 1 149 ? 18.266 -5.934 -12.281 1 91.94 149 ILE B N 1
ATOM 2714 C CA . ILE B 1 149 ? 17.203 -6.473 -13.141 1 91.94 149 ILE B CA 1
ATOM 2715 C C . ILE B 1 149 ? 17.781 -6.809 -14.508 1 91.94 149 ILE B C 1
ATOM 2717 O O . ILE B 1 149 ? 18.672 -6.102 -15.008 1 91.94 149 ILE B O 1
ATOM 2721 N N . SER B 1 150 ? 17.297 -7.828 -15.008 1 88.31 150 SER B N 1
ATOM 2722 C CA . SER B 1 150 ? 17.578 -8.203 -16.391 1 88.31 150 SER B CA 1
ATOM 2723 C C . SER B 1 150 ? 16.359 -7.992 -17.281 1 88.31 150 SER B C 1
ATOM 2725 O O . SER B 1 150 ? 15.227 -8.211 -16.859 1 88.31 150 SER B O 1
ATOM 2727 N N . HIS B 1 151 ? 16.625 -7.418 -18.422 1 84.38 151 HIS B N 1
ATOM 2728 C CA . HIS B 1 151 ? 15.57 -7.227 -19.406 1 84.38 151 HIS B CA 1
ATOM 2729 C C . HIS B 1 151 ? 15.711 -8.227 -20.562 1 84.38 151 HIS B C 1
ATOM 2731 O O . HIS B 1 151 ? 16.75 -8.281 -21.219 1 84.38 151 HIS B O 1
ATOM 2737 N N . GLU B 1 152 ? 14.695 -9.016 -20.578 1 75.5 152 GLU B N 1
ATOM 2738 C CA . GLU B 1 152 ? 14.711 -10.008 -21.641 1 75.5 152 GLU B CA 1
ATOM 2739 C C . GLU B 1 152 ? 13.367 -10.078 -22.359 1 75.5 152 GLU B C 1
ATOM 2741 O O . GLU B 1 152 ? 12.328 -9.789 -21.75 1 75.5 152 GLU B O 1
ATOM 2746 N N . LYS B 1 153 ? 13.5 -10.305 -23.672 1 76.19 153 LYS B N 1
ATOM 2747 C CA . LYS B 1 153 ? 12.258 -10.547 -24.406 1 76.19 153 LYS B CA 1
ATOM 2748 C C . LYS B 1 153 ? 11.477 -11.711 -23.797 1 76.19 153 LYS B C 1
ATOM 2750 O O . LYS B 1 153 ? 12.055 -12.75 -23.484 1 76.19 153 LYS B O 1
ATOM 2755 N N . SER B 1 154 ? 10.141 -11.438 -23.625 1 67.75 154 SER B N 1
ATOM 2756 C CA . SER B 1 154 ? 9.32 -12.469 -22.984 1 67.75 154 SER B CA 1
ATOM 2757 C C . SER B 1 154 ? 9.242 -13.719 -23.859 1 67.75 154 SER B C 1
ATOM 2759 O O . SER B 1 154 ? 9.062 -13.625 -25.078 1 67.75 154 SER B O 1
ATOM 2761 N N . ASN B 1 155 ? 9.648 -14.805 -23.297 1 71.38 155 ASN B N 1
ATOM 2762 C CA . ASN B 1 155 ? 9.406 -16.109 -23.922 1 71.38 155 ASN B CA 1
ATOM 2763 C C . ASN B 1 155 ? 9 -17.141 -22.875 1 71.38 155 ASN B C 1
ATOM 2765 O O . ASN B 1 155 ? 8.961 -16.859 -21.688 1 71.38 155 ASN B O 1
ATOM 2769 N N . LYS B 1 156 ? 8.547 -18.266 -23.359 1 74.25 156 LYS B N 1
ATOM 2770 C CA . LYS B 1 156 ? 7.996 -19.328 -22.5 1 74.25 156 LYS B CA 1
ATOM 2771 C C . LYS B 1 156 ? 9 -19.75 -21.438 1 74.25 156 LYS B C 1
ATOM 2773 O O . LYS B 1 156 ? 8.617 -20.156 -20.344 1 74.25 156 LYS B O 1
ATOM 2778 N N . ASP B 1 157 ? 10.25 -19.516 -21.656 1 72.19 157 ASP B N 1
ATOM 2779 C CA . ASP B 1 157 ? 11.266 -20.062 -20.766 1 72.19 157 ASP B CA 1
ATOM 2780 C C . ASP B 1 157 ? 11.75 -19.016 -19.766 1 72.19 157 ASP B C 1
ATOM 2782 O O . ASP B 1 157 ? 12.445 -19.344 -18.812 1 72.19 157 ASP B O 1
ATOM 2786 N N . ASN B 1 158 ? 11.336 -17.766 -19.938 1 71.12 158 ASN B N 1
ATOM 2787 C CA . ASN B 1 158 ? 11.852 -16.75 -19.031 1 71.12 158 ASN B CA 1
ATOM 2788 C C . ASN B 1 158 ? 10.727 -16 -18.312 1 71.12 158 ASN B C 1
ATOM 2790 O O . ASN B 1 158 ? 10.969 -15.008 -17.625 1 71.12 158 ASN B O 1
ATOM 2794 N N . SER B 1 159 ? 9.531 -16.438 -18.531 1 76.12 159 SER B N 1
ATOM 2795 C CA . SER B 1 159 ? 8.383 -15.82 -17.875 1 76.12 159 SER B CA 1
ATOM 2796 C C . SER B 1 159 ? 7.703 -16.797 -16.906 1 76.12 159 SER B C 1
ATOM 2798 O O . SER B 1 159 ? 7.629 -17.984 -17.188 1 76.12 159 SER B O 1
ATOM 2800 N N . SER B 1 160 ? 7.316 -16.25 -15.727 1 72.44 160 SER B N 1
ATOM 2801 C CA . SER B 1 160 ? 6.727 -17.141 -14.727 1 72.44 160 SER B CA 1
ATOM 2802 C C . SER B 1 160 ? 5.297 -16.719 -14.398 1 72.44 160 SER B C 1
ATOM 2804 O O . SER B 1 160 ? 4.672 -17.281 -13.492 1 72.44 160 SER B O 1
ATOM 2806 N N . ASP B 1 161 ? 4.652 -16 -15.258 1 79.31 161 ASP B N 1
ATOM 2807 C CA . ASP B 1 161 ? 3.277 -15.609 -14.945 1 79.31 161 ASP B CA 1
ATOM 2808 C C . ASP B 1 161 ? 2.279 -16.594 -15.555 1 79.31 161 ASP B C 1
ATOM 2810 O O . ASP B 1 161 ? 2.674 -17.578 -16.188 1 79.31 161 ASP B O 1
ATOM 2814 N N . TYR B 1 162 ? 0.946 -16.438 -15.227 1 87.5 162 TYR B N 1
ATOM 2815 C CA . TYR B 1 162 ? -0.11 -17.328 -15.68 1 87.5 162 TYR B CA 1
ATOM 2816 C C . TYR B 1 162 ? -0.121 -17.438 -17.203 1 87.5 162 TYR B C 1
ATOM 2818 O O . TYR B 1 162 ? -0.585 -18.438 -17.766 1 87.5 162 TYR B O 1
ATOM 2826 N N . GLU B 1 163 ? 0.483 -16.469 -17.703 1 87.75 163 GLU B N 1
ATOM 2827 C CA . GLU B 1 163 ? 0.356 -16.281 -19.141 1 87.75 163 GLU B CA 1
ATOM 2828 C C . GLU B 1 163 ? 1.046 -17.406 -19.906 1 87.75 163 GLU B C 1
ATOM 2830 O O . GLU B 1 163 ? 0.549 -17.859 -20.938 1 87.75 163 GLU B O 1
ATOM 2835 N N . VAL B 1 164 ? 2.16 -17.906 -19.406 1 90.44 164 VAL B N 1
ATOM 2836 C CA . VAL B 1 164 ? 2.936 -18.922 -20.094 1 90.44 164 VAL B CA 1
ATOM 2837 C C . VAL B 1 164 ? 2.102 -20.188 -20.25 1 90.44 164 VAL B C 1
ATOM 2839 O O . VAL B 1 164 ? 1.992 -20.75 -21.344 1 90.44 164 VAL B O 1
ATOM 2842 N N . GLU B 1 165 ? 1.499 -20.609 -19.219 1 94.88 165 GLU B N 1
ATOM 2843 C CA . GLU B 1 165 ? 0.706 -21.844 -19.266 1 94.88 165 GLU B CA 1
ATOM 2844 C C . GLU B 1 165 ? -0.586 -21.625 -20.047 1 94.88 165 GLU B C 1
ATOM 2846 O O . GLU B 1 165 ? -1.051 -22.531 -20.75 1 94.88 165 GLU B O 1
ATOM 2851 N N . ILE B 1 166 ? -1.18 -20.469 -19.953 1 95.56 166 ILE B N 1
ATOM 2852 C CA . ILE B 1 166 ? -2.385 -20.141 -20.703 1 95.56 166 ILE B CA 1
ATOM 2853 C C . ILE B 1 166 ? -2.094 -20.234 -22.203 1 95.56 166 ILE B C 1
ATOM 2855 O O . ILE B 1 166 ? -2.824 -20.891 -22.938 1 95.56 166 ILE B O 1
ATOM 2859 N N . ARG B 1 167 ? -1.008 -19.578 -22.578 1 93.25 167 ARG B N 1
ATOM 2860 C CA . ARG B 1 167 ? -0.62 -19.578 -23.984 1 93.25 167 ARG B CA 1
ATOM 2861 C C . ARG B 1 167 ? -0.388 -21 -24.484 1 93.25 167 ARG B C 1
ATOM 2863 O O . ARG B 1 167 ? -0.865 -21.375 -25.562 1 93.25 167 ARG B O 1
ATOM 2870 N N . THR B 1 168 ? 0.378 -21.766 -23.703 1 94.38 168 THR B N 1
ATOM 2871 C CA . THR B 1 168 ? 0.703 -23.141 -24.062 1 94.38 168 THR B CA 1
ATOM 2872 C C . THR B 1 168 ? -0.567 -23.969 -24.25 1 94.38 168 THR B C 1
ATOM 2874 O O . THR B 1 168 ? -0.713 -24.672 -25.266 1 94.38 168 THR B O 1
ATOM 2877 N N . LEU B 1 169 ? -1.501 -23.844 -23.344 1 96.62 169 LEU B N 1
ATOM 2878 C CA . LEU B 1 169 ? -2.723 -24.641 -23.406 1 96.62 169 LEU B CA 1
ATOM 2879 C C . LEU B 1 169 ? -3.613 -24.188 -24.562 1 96.62 169 LEU B C 1
ATOM 2881 O O . LEU B 1 169 ? -4.227 -25 -25.234 1 96.62 169 LEU B O 1
ATOM 2885 N N . ILE B 1 170 ? -3.725 -22.906 -24.797 1 96.06 170 ILE B N 1
ATOM 2886 C CA . ILE B 1 170 ? -4.516 -22.375 -25.906 1 96.06 170 ILE B CA 1
ATOM 2887 C C . ILE B 1 170 ? -4.004 -22.938 -27.219 1 96.06 170 ILE B C 1
ATOM 2889 O O . ILE B 1 170 ? -4.789 -23.391 -28.062 1 96.06 170 ILE B O 1
ATOM 2893 N N . ASP B 1 171 ? -2.697 -22.922 -27.375 1 94.94 171 ASP B N 1
ATOM 2894 C CA . ASP B 1 171 ? -2.1 -23.438 -28.594 1 94.94 171 ASP B CA 1
ATOM 2895 C C . ASP B 1 171 ? -2.342 -24.938 -28.734 1 94.94 171 ASP B C 1
ATOM 2897 O O . ASP B 1 171 ? -2.623 -25.438 -29.828 1 94.94 171 ASP B O 1
ATOM 2901 N N . GLU B 1 172 ? -2.262 -25.672 -27.656 1 95.94 172 GLU B N 1
ATOM 2902 C CA . GLU B 1 172 ? -2.516 -27.109 -27.641 1 95.94 172 GLU B CA 1
ATOM 2903 C C . GLU B 1 172 ? -3.963 -27.422 -28.016 1 95.94 172 GLU B C 1
ATOM 2905 O O . GLU B 1 172 ? -4.25 -28.469 -28.594 1 95.94 172 GLU B O 1
ATOM 2910 N N . LYS B 1 173 ? -4.875 -26.484 -27.734 1 95.25 173 LYS B N 1
ATOM 2911 C CA . LYS B 1 173 ? -6.297 -26.672 -28 1 95.25 173 LYS B CA 1
ATOM 2912 C C . LYS B 1 173 ? -6.648 -26.219 -29.422 1 95.25 173 LYS B C 1
ATOM 2914 O O . LYS B 1 173 ? -7.824 -26.172 -29.797 1 95.25 173 LYS B O 1
ATOM 2919 N N . GLY B 1 174 ? -5.598 -25.875 -30.125 1 92.81 174 GLY B N 1
ATOM 2920 C CA . GLY B 1 174 ? -5.805 -25.531 -31.516 1 92.81 174 GLY B CA 1
ATOM 2921 C C . GLY B 1 174 ? -6.02 -24.047 -31.75 1 92.81 174 GLY B C 1
ATOM 2922 O O . GLY B 1 174 ? -6.367 -23.625 -32.844 1 92.81 174 GLY B O 1
ATOM 2923 N N . GLY B 1 175 ? -5.844 -23.281 -30.625 1 92.62 175 GLY B N 1
ATOM 2924 C CA . GLY B 1 175 ? -5.926 -21.828 -30.766 1 92.62 175 GLY B CA 1
ATOM 2925 C C . GLY B 1 175 ? -4.598 -21.188 -31.125 1 92.62 175 GLY B C 1
ATOM 2926 O O . GLY B 1 175 ? -3.633 -21.891 -31.438 1 92.62 175 GLY B O 1
ATOM 2927 N N . ASN B 1 176 ? -4.625 -19.828 -31.297 1 91.25 176 ASN B N 1
ATOM 2928 C CA . ASN B 1 176 ? -3.428 -19.047 -31.547 1 91.25 176 ASN B CA 1
ATOM 2929 C C . ASN B 1 176 ? -3.191 -18.016 -30.453 1 91.25 176 ASN B C 1
ATOM 2931 O O . ASN B 1 176 ? -3.693 -16.891 -30.516 1 91.25 176 ASN B O 1
ATOM 2935 N N . SER B 1 177 ? -2.324 -18.391 -29.547 1 90.31 177 SER B N 1
ATOM 2936 C CA . SER B 1 177 ? -2.096 -17.547 -28.375 1 90.31 177 SER B CA 1
ATOM 2937 C C . SER B 1 177 ? -1.434 -16.219 -28.781 1 90.31 177 SER B C 1
ATOM 2939 O O . SER B 1 177 ? -1.594 -15.211 -28.109 1 90.31 177 SER B O 1
ATOM 2941 N N . LEU B 1 178 ? -0.682 -16.172 -29.844 1 87.38 178 LEU B N 1
ATOM 2942 C CA . LEU B 1 178 ? 0.026 -14.977 -30.297 1 87.38 178 LEU B CA 1
ATOM 2943 C C . LEU B 1 178 ? -0.955 -13.875 -30.688 1 87.38 178 LEU B C 1
ATOM 2945 O O . LEU B 1 178 ? -0.648 -12.688 -30.562 1 87.38 178 LEU B O 1
ATOM 2949 N N . ASP B 1 179 ? -2.104 -14.227 -31.141 1 88.88 179 ASP B N 1
ATOM 2950 C CA . ASP B 1 179 ? -3.139 -13.281 -31.531 1 88.88 179 ASP B CA 1
ATOM 2951 C C . ASP B 1 179 ? -3.791 -12.641 -30.312 1 88.88 179 ASP B C 1
ATOM 2953 O O . ASP B 1 179 ? -4.324 -11.531 -30.391 1 88.88 179 ASP B O 1
ATOM 2957 N N . ILE B 1 180 ? -3.768 -13.359 -29.266 1 88.31 180 ILE B N 1
ATOM 2958 C CA . ILE B 1 180 ? -4.492 -12.953 -28.062 1 88.31 180 ILE B CA 1
ATOM 2959 C C . ILE B 1 180 ? -3.555 -12.203 -27.125 1 88.31 180 ILE B C 1
ATOM 2961 O O . ILE B 1 180 ? -3.955 -11.219 -26.5 1 88.31 180 ILE B O 1
ATOM 2965 N N . PHE B 1 181 ? -2.303 -12.719 -27 1 86 181 PHE B N 1
ATOM 2966 C CA . PHE B 1 181 ? -1.302 -12.117 -26.125 1 86 181 PHE B CA 1
ATOM 2967 C C . PHE B 1 181 ? -0.161 -11.516 -26.938 1 86 181 PHE B C 1
ATOM 2969 O O . PHE B 1 181 ? 0.705 -12.242 -27.438 1 86 181 PHE B O 1
ATOM 2976 N N . PRO B 1 182 ? -0.182 -10.242 -27.031 1 76.69 182 PRO B N 1
ATOM 2977 C CA . PRO B 1 182 ? 0.921 -9.633 -27.766 1 76.69 182 PRO B CA 1
ATOM 2978 C C . PRO B 1 182 ? 2.277 -9.859 -27.109 1 76.69 182 PRO B C 1
ATOM 2980 O O . PRO B 1 182 ? 2.344 -10.133 -25.906 1 76.69 182 PRO B O 1
ATOM 2983 N N . GLU B 1 183 ? 3.324 -9.898 -27.922 1 73.12 183 GLU B N 1
ATOM 2984 C CA . GLU B 1 183 ? 4.684 -10 -27.391 1 73.12 183 GLU B CA 1
ATOM 2985 C C . GLU B 1 183 ? 5.004 -8.828 -26.469 1 73.12 183 GLU B C 1
ATOM 2987 O O . GLU B 1 183 ? 4.57 -7.699 -26.719 1 73.12 183 GLU B O 1
ATOM 2992 N N . HIS B 1 184 ? 5.539 -9.219 -25.344 1 74.06 184 HIS B N 1
ATOM 2993 C CA . HIS B 1 184 ? 5.969 -8.133 -24.469 1 74.06 184 HIS B CA 1
ATOM 2994 C C . HIS B 1 184 ? 7.285 -8.469 -23.781 1 74.06 184 HIS B C 1
ATOM 2996 O O . HIS B 1 184 ? 7.809 -9.578 -23.922 1 74.06 184 HIS B O 1
ATOM 3002 N N . TYR B 1 185 ? 7.953 -7.426 -23.359 1 71.81 185 TYR B N 1
ATOM 3003 C CA . TYR B 1 185 ? 9.195 -7.559 -22.609 1 71.81 185 TYR B CA 1
ATOM 3004 C C . TYR B 1 185 ? 8.93 -7.754 -21.125 1 71.81 185 TYR B C 1
ATOM 3006 O O . TYR B 1 185 ? 7.953 -7.223 -20.594 1 71.81 185 TYR B O 1
ATOM 3014 N N . GLN B 1 186 ? 9.797 -8.734 -20.625 1 76.25 186 GLN B N 1
ATOM 3015 C CA . GLN B 1 186 ? 9.648 -9.016 -19.203 1 76.25 186 GLN B CA 1
ATOM 3016 C C . GLN B 1 186 ? 10.922 -8.656 -18.438 1 76.25 186 GLN B C 1
ATOM 3018 O O . GLN B 1 186 ? 12.023 -8.773 -18.969 1 76.25 186 GLN B O 1
ATOM 3023 N N . THR B 1 187 ? 10.742 -8.156 -17.203 1 82.81 187 THR B N 1
ATOM 3024 C CA . THR B 1 187 ? 11.844 -7.891 -16.297 1 82.81 187 THR B CA 1
ATOM 3025 C C . THR B 1 187 ? 11.969 -9.008 -15.266 1 82.81 187 THR B C 1
ATOM 3027 O O . THR B 1 187 ? 10.961 -9.531 -14.789 1 82.81 187 THR B O 1
ATOM 3030 N N . ARG B 1 188 ? 13.219 -9.453 -15.07 1 89.62 188 ARG B N 1
ATOM 3031 C CA . ARG B 1 188 ? 13.5 -10.469 -14.062 1 89.62 188 ARG B CA 1
ATOM 3032 C C . ARG B 1 188 ? 14.5 -9.945 -13.031 1 89.62 188 ARG B C 1
ATOM 3034 O O . ARG B 1 188 ? 15.523 -9.367 -13.398 1 89.62 188 ARG B O 1
ATOM 3041 N N . VAL B 1 189 ? 14.188 -10.164 -11.797 1 93.75 189 VAL B N 1
ATOM 3042 C CA . VAL B 1 189 ? 15.117 -9.773 -10.742 1 93.75 189 VAL B CA 1
AT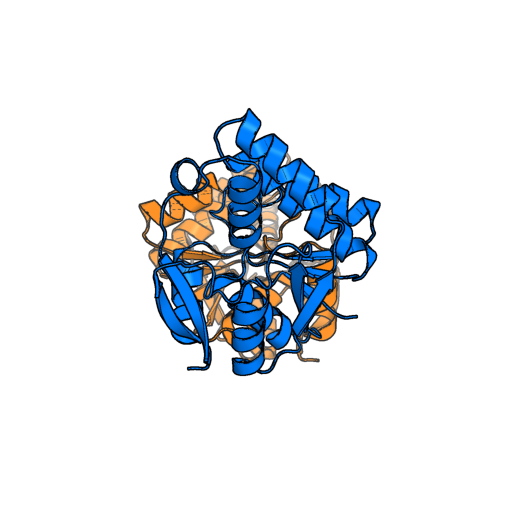OM 3043 C C . VAL B 1 189 ? 16.219 -10.828 -10.609 1 93.75 189 VAL B C 1
ATOM 3045 O O . VAL B 1 189 ? 15.93 -12.023 -10.469 1 93.75 189 VAL B O 1
ATOM 3048 N N . ILE B 1 190 ? 17.484 -10.367 -10.609 1 93.75 190 ILE B N 1
ATOM 3049 C CA . ILE B 1 190 ? 18.578 -11.328 -10.57 1 93.75 190 ILE B CA 1
ATOM 3050 C C . ILE B 1 190 ? 19.391 -11.133 -9.289 1 93.75 190 ILE B C 1
ATOM 3052 O O . ILE B 1 190 ? 20.391 -11.812 -9.078 1 93.75 190 ILE B O 1
ATOM 3056 N N . GLY B 1 191 ? 19.047 -10.195 -8.43 1 93.31 191 GLY B N 1
ATOM 3057 C CA . GLY B 1 191 ? 19.703 -9.969 -7.152 1 93.31 191 GLY B CA 1
ATOM 3058 C C . GLY B 1 191 ? 19.453 -8.57 -6.598 1 93.31 191 GLY B C 1
ATOM 3059 O O . GLY B 1 191 ? 18.672 -7.809 -7.156 1 93.31 191 GLY B O 1
ATOM 3060 N N . TYR B 1 192 ? 20.125 -8.383 -5.426 1 94.31 192 TYR B N 1
ATOM 3061 C CA . TYR B 1 192 ? 20.094 -7.062 -4.816 1 94.31 192 TYR B CA 1
ATOM 3062 C C . TYR B 1 192 ? 21.172 -6.164 -5.406 1 94.31 192 TYR B C 1
ATOM 3064 O O . TYR B 1 192 ? 22.172 -6.656 -5.926 1 94.31 192 TYR B O 1
ATOM 3072 N N . LYS B 1 193 ? 20.969 -4.906 -5.348 1 91.62 193 LYS B N 1
ATOM 3073 C CA . LYS B 1 193 ? 22.047 -3.965 -5.656 1 91.62 193 LYS B CA 1
ATOM 3074 C C . LYS B 1 193 ? 22.969 -3.777 -4.457 1 91.62 193 LYS B C 1
ATOM 3076 O O . LYS B 1 193 ? 22.531 -3.881 -3.309 1 91.62 193 LYS B O 1
#